Protein AF-A0A7S1CEE6-F1 (afdb_monomer_lite)

Organism: NCBI:txid1486930

Radius of gyration: 30.61 Å; chains: 1; bounding box: 52×75×113 Å

Foldseek 3Di:
DDPPPDDDDDPQQDDPDDDPLLVVLVVVVCVLLVPDPVLVVLLVVLQVVLQVQDPDPAPRQKHAPSSLCVLLVPPDQQLVVVLLLCLLPVDDDQPPFFFFFDDPPPPDDGSIDGSSSVVLSLLCLQQDDLLRLLLSVVCSQVVNPPQKHFLCCVLPVLLCSLQPPDPVCVVVSVVLSVVLCPDPLNVLPPDRIAGSPPRSSVSCVVRVSSCVVSVVSSQSSQPSRPHVVSSVSSNVSVVVCCPDPNVVVVQVSCRSSSRGGGGCPPNVPPPDPPPDDDDDPSVVVVVVVVCVVCPPVNVVVVVVVVVVVVVVVVVVVVVVVVVVVVVVVVVVVVVVVVVVVVVPPPDDDVVVVVVVVVVVVVVVPDDDDDDDDDDD

pLDDT: mean 71.07, std 17.71, range [28.88, 95.81]

Structure (mmCIF, N/CA/C/O backbone):
data_AF-A0A7S1CEE6-F1
#
_entry.id   AF-A0A7S1CEE6-F1
#
loop_
_atom_site.group_PDB
_atom_site.id
_atom_site.type_symbol
_atom_site.label_atom_id
_atom_site.label_alt_id
_atom_site.label_comp_id
_atom_site.label_asym_id
_atom_site.label_entity_id
_atom_site.label_seq_id
_atom_site.pdbx_PDB_ins_code
_atom_site.Cartn_x
_atom_site.Cartn_y
_atom_site.Cartn_z
_atom_site.occupancy
_atom_site.B_iso_or_equiv
_atom_site.auth_seq_id
_atom_site.auth_comp_id
_atom_site.auth_asym_id
_atom_site.auth_atom_id
_atom_site.pdbx_PDB_model_num
ATOM 1 N N . MET A 1 1 ? 20.813 -31.271 -19.567 1.00 33.78 1 MET A N 1
ATOM 2 C CA . MET A 1 1 ? 21.488 -30.022 -19.976 1.00 33.78 1 MET A CA 1
ATOM 3 C C . MET A 1 1 ? 20.572 -28.865 -19.606 1.00 33.78 1 MET A C 1
ATOM 5 O O . MET A 1 1 ? 19.605 -28.625 -20.312 1.00 33.78 1 MET A O 1
ATOM 9 N N . GLY A 1 2 ? 20.776 -28.254 -18.436 1.00 32.78 2 GLY A N 1
ATOM 10 C CA . GLY A 1 2 ? 19.986 -27.098 -18.003 1.00 32.78 2 GLY A CA 1
ATOM 11 C C . GLY A 1 2 ? 20.559 -25.834 -18.631 1.00 32.78 2 GLY A C 1
ATOM 12 O O . GLY A 1 2 ? 21.738 -25.548 -18.433 1.00 32.78 2 GLY A O 1
ATOM 13 N N . ALA A 1 3 ? 19.762 -25.115 -19.419 1.00 28.88 3 ALA A N 1
ATOM 14 C CA . ALA A 1 3 ? 20.159 -23.823 -19.960 1.00 28.88 3 ALA A CA 1
ATOM 15 C C . ALA A 1 3 ? 20.375 -22.844 -18.794 1.00 28.88 3 ALA A C 1
ATOM 17 O O . ALA A 1 3 ? 19.436 -22.515 -18.070 1.00 28.88 3 ALA A O 1
ATOM 18 N N . SER A 1 4 ? 21.621 -22.416 -18.586 1.00 29.39 4 SER A N 1
ATOM 19 C CA . SER A 1 4 ? 21.943 -21.348 -17.643 1.00 29.39 4 SER A CA 1
ATOM 20 C C . SER A 1 4 ? 21.460 -20.036 -18.252 1.00 29.39 4 SER A C 1
ATOM 22 O O . SER A 1 4 ? 22.100 -19.478 -19.143 1.00 29.39 4 SER A O 1
ATOM 24 N N . CYS A 1 5 ? 20.272 -19.596 -17.840 1.00 30.56 5 CYS A N 1
ATOM 25 C CA . CYS A 1 5 ? 19.700 -18.326 -18.260 1.00 30.56 5 CYS A CA 1
ATOM 26 C C . CYS A 1 5 ? 20.517 -17.213 -17.591 1.00 30.56 5 CYS A C 1
ATOM 28 O O . CYS A 1 5 ? 20.344 -16.917 -16.410 1.00 30.56 5 CYS A O 1
ATOM 30 N N . THR A 1 6 ? 21.474 -16.653 -18.324 1.00 34.94 6 THR A N 1
ATOM 31 C CA . THR A 1 6 ? 22.280 -15.519 -17.872 1.00 34.94 6 THR A CA 1
ATOM 32 C C . THR A 1 6 ? 21.412 -14.268 -17.959 1.00 34.94 6 THR A C 1
ATOM 34 O O . THR A 1 6 ? 21.098 -13.784 -19.042 1.00 34.94 6 THR A O 1
ATOM 37 N N . ILE A 1 7 ? 20.961 -13.782 -16.803 1.00 40.72 7 ILE A N 1
ATOM 38 C CA . ILE A 1 7 ? 20.147 -12.570 -16.683 1.00 40.72 7 ILE A CA 1
ATOM 39 C C . ILE A 1 7 ? 21.084 -11.363 -16.810 1.00 40.72 7 ILE A C 1
ATOM 41 O O . ILE A 1 7 ? 21.901 -11.109 -15.925 1.00 40.72 7 ILE A O 1
ATOM 45 N N . SER A 1 8 ? 20.996 -10.634 -17.924 1.00 42.16 8 SER A N 1
ATOM 46 C CA . SER A 1 8 ? 21.753 -9.402 -18.162 1.00 42.16 8 SER A CA 1
ATOM 47 C C . SER A 1 8 ? 20.838 -8.202 -17.931 1.00 42.16 8 SER A C 1
ATOM 49 O O . SER A 1 8 ? 19.882 -8.008 -18.676 1.00 42.16 8 SER A O 1
ATOM 51 N N . ILE A 1 9 ? 21.125 -7.409 -16.895 1.00 47.50 9 ILE A N 1
ATOM 52 C CA . ILE A 1 9 ? 20.500 -6.093 -16.711 1.00 47.50 9 ILE A CA 1
ATOM 53 C C . ILE A 1 9 ? 21.145 -5.151 -17.723 1.00 47.50 9 ILE A C 1
ATOM 55 O O . ILE A 1 9 ? 22.372 -5.128 -17.859 1.00 47.50 9 ILE A O 1
ATOM 59 N N . ASN A 1 10 ? 20.328 -4.398 -18.455 1.00 50.19 10 ASN A N 1
ATOM 60 C CA . ASN A 1 10 ? 20.830 -3.494 -19.478 1.00 50.19 10 ASN A CA 1
ATOM 61 C C . ASN A 1 10 ? 21.733 -2.425 -18.825 1.00 50.19 10 ASN A C 1
ATOM 63 O O . ASN A 1 10 ? 21.259 -1.673 -17.970 1.00 50.19 10 ASN A O 1
ATOM 67 N N . PRO A 1 11 ? 23.014 -2.308 -19.226 1.00 49.59 11 PRO A N 1
ATOM 68 C CA . PRO A 1 11 ? 23.966 -1.387 -18.602 1.00 49.59 11 PRO A CA 1
ATOM 69 C C . PRO A 1 11 ? 23.549 0.087 -18.707 1.00 49.59 11 PRO A C 1
ATOM 71 O O . PRO A 1 11 ? 24.053 0.911 -17.956 1.00 49.59 11 PRO A O 1
ATOM 74 N N . LYS A 1 12 ? 22.591 0.426 -19.582 1.00 48.88 12 LYS A N 1
ATOM 75 C CA . LYS A 1 12 ? 21.993 1.769 -19.668 1.00 48.88 12 LYS A CA 1
ATOM 76 C C . LYS A 1 12 ? 21.107 2.143 -18.473 1.00 48.88 12 LYS A C 1
ATOM 78 O O . LYS A 1 12 ? 20.752 3.308 -18.341 1.00 48.88 12 LYS A O 1
ATOM 83 N N . PHE A 1 13 ? 20.708 1.173 -17.652 1.00 45.12 13 PHE A N 1
ATOM 84 C CA . PHE A 1 13 ? 19.874 1.389 -16.464 1.00 45.12 13 PHE A CA 1
ATOM 85 C C . PHE A 1 13 ? 20.644 1.225 -15.159 1.00 45.12 13 PHE A C 1
ATOM 87 O O . PHE A 1 13 ? 20.052 1.369 -14.094 1.00 45.12 13 PHE A O 1
ATOM 94 N N . ALA A 1 14 ? 21.945 0.939 -15.224 1.00 42.03 14 ALA A N 1
ATOM 95 C CA . ALA A 1 14 ? 22.803 1.073 -14.066 1.00 42.03 14 ALA A CA 1
ATOM 96 C C . ALA A 1 14 ? 23.101 2.570 -13.883 1.00 42.03 14 ALA A C 1
ATOM 98 O O . ALA A 1 14 ? 23.746 3.154 -14.759 1.00 42.03 14 ALA A O 1
ATOM 99 N N . PRO A 1 15 ? 22.664 3.219 -12.785 1.00 40.19 15 PRO A N 1
ATOM 100 C CA . PRO A 1 15 ? 23.321 4.418 -12.301 1.00 40.19 15 PRO A CA 1
ATOM 101 C C . PRO A 1 15 ? 24.845 4.294 -12.438 1.00 40.19 15 PRO A C 1
ATOM 103 O O . PRO A 1 15 ? 25.384 3.199 -12.240 1.00 40.19 15 PRO A O 1
ATOM 106 N N . PRO A 1 16 ? 25.566 5.390 -12.715 1.00 44.50 16 PRO A N 1
ATOM 107 C CA . PRO A 1 16 ? 27.021 5.365 -12.869 1.00 44.50 16 PRO A CA 1
ATOM 108 C C . PRO A 1 16 ? 27.789 4.839 -11.633 1.00 44.50 16 PRO A C 1
ATOM 110 O O . PRO A 1 16 ? 29.004 4.681 -11.704 1.00 44.50 16 PRO A O 1
ATOM 113 N N . MET A 1 17 ? 27.100 4.515 -10.530 1.00 38.28 17 MET A N 1
ATOM 114 C CA . MET A 1 17 ? 27.639 3.897 -9.315 1.00 38.28 17 MET A CA 1
ATOM 115 C C . MET A 1 17 ? 26.715 2.819 -8.708 1.00 38.28 17 MET A C 1
ATOM 117 O O . MET A 1 17 ? 26.600 2.744 -7.488 1.00 38.28 17 MET A O 1
ATOM 121 N N . VAL A 1 18 ? 26.019 1.985 -9.497 1.00 47.62 18 VAL A N 1
ATOM 122 C CA . VAL A 1 18 ? 25.322 0.839 -8.869 1.00 47.62 18 VAL A CA 1
ATOM 123 C C . VAL A 1 18 ? 26.352 -0.131 -8.326 1.00 47.62 18 VAL A C 1
ATOM 125 O O . VAL A 1 18 ? 27.098 -0.751 -9.089 1.00 47.62 18 VAL A O 1
ATOM 128 N N . ASP A 1 19 ? 26.359 -0.272 -7.006 1.00 55.88 19 ASP A N 1
ATOM 129 C CA . ASP A 1 19 ? 27.139 -1.285 -6.327 1.00 55.88 19 ASP A CA 1
ATOM 130 C C . ASP A 1 19 ? 26.820 -2.666 -6.923 1.00 55.88 19 ASP A C 1
ATOM 132 O O . ASP A 1 19 ? 25.655 -3.040 -7.113 1.00 55.88 19 ASP A O 1
ATOM 136 N N . LYS A 1 20 ? 27.858 -3.444 -7.244 1.00 58.47 20 LYS A N 1
ATOM 137 C CA . LYS A 1 20 ? 27.696 -4.807 -7.772 1.00 58.47 20 LYS A CA 1
ATOM 138 C C . LYS A 1 20 ? 26.852 -5.664 -6.830 1.00 58.47 20 LYS A C 1
ATOM 140 O O . LYS A 1 20 ? 26.176 -6.584 -7.293 1.00 58.47 20 LYS A O 1
ATOM 145 N N . GLU A 1 21 ? 26.868 -5.350 -5.538 1.00 54.34 21 GLU A N 1
ATOM 146 C CA . GLU A 1 21 ? 26.053 -6.012 -4.526 1.00 54.34 21 GLU A CA 1
ATOM 147 C C . GLU A 1 21 ? 24.556 -5.745 -4.698 1.00 54.34 21 GLU A C 1
ATOM 149 O O . GLU A 1 21 ? 23.775 -6.697 -4.674 1.00 54.34 21 GLU A O 1
ATOM 154 N N . ILE A 1 22 ? 24.155 -4.503 -4.992 1.00 53.56 22 ILE A N 1
ATOM 155 C CA . ILE A 1 22 ? 22.756 -4.142 -5.271 1.00 53.56 22 ILE A CA 1
ATOM 156 C C . ILE A 1 22 ? 22.273 -4.886 -6.518 1.00 53.56 22 ILE A C 1
ATOM 158 O O . ILE A 1 22 ? 21.214 -5.514 -6.510 1.00 53.56 22 ILE A O 1
ATOM 162 N N . LEU A 1 23 ? 23.077 -4.892 -7.586 1.00 58.00 23 LEU A N 1
ATOM 163 C CA . LEU A 1 23 ? 22.734 -5.577 -8.835 1.00 58.00 23 LEU A CA 1
ATOM 164 C C . LEU A 1 23 ? 22.585 -7.100 -8.636 1.00 58.00 23 LEU A C 1
ATOM 166 O O . LEU A 1 23 ? 21.660 -7.721 -9.169 1.00 58.00 23 LEU A O 1
ATOM 170 N N . ALA A 1 24 ? 23.467 -7.703 -7.833 1.00 64.69 24 ALA A N 1
ATOM 171 C CA . ALA A 1 24 ? 23.383 -9.110 -7.449 1.00 64.69 24 ALA A CA 1
ATOM 172 C C . ALA A 1 24 ? 22.176 -9.394 -6.538 1.00 64.69 24 ALA A C 1
ATOM 174 O O . ALA A 1 24 ? 21.569 -10.462 -6.650 1.00 64.69 24 ALA A O 1
ATOM 175 N N . GLY A 1 25 ? 21.812 -8.452 -5.664 1.00 63.19 25 GLY A N 1
ATOM 176 C CA . GLY A 1 25 ? 20.596 -8.491 -4.856 1.00 63.19 25 GLY A CA 1
ATOM 177 C C . GLY A 1 25 ? 19.346 -8.535 -5.735 1.00 63.19 25 GLY A C 1
ATOM 178 O O . GLY A 1 25 ? 18.513 -9.427 -5.598 1.00 63.19 25 GLY A O 1
ATOM 179 N N . TRP A 1 26 ? 19.271 -7.678 -6.750 1.00 64.19 26 TRP A N 1
ATOM 180 C CA . TRP A 1 26 ? 18.168 -7.694 -7.711 1.00 64.19 26 TRP A CA 1
ATOM 181 C C . TRP A 1 26 ? 18.089 -8.977 -8.519 1.00 64.19 26 TRP A C 1
ATOM 183 O O . TRP A 1 26 ? 17.011 -9.542 -8.659 1.00 64.19 26 TRP A O 1
ATOM 193 N N . GLN A 1 27 ? 19.211 -9.489 -9.022 1.00 68.38 27 GLN A N 1
ATOM 194 C CA . GLN A 1 27 ? 19.219 -10.768 -9.736 1.00 68.38 27 GLN A CA 1
ATOM 195 C C . GLN A 1 27 ? 18.747 -11.926 -8.850 1.00 68.38 27 GLN A C 1
ATOM 197 O O . GLN A 1 27 ? 18.038 -12.817 -9.326 1.00 68.38 27 GLN A O 1
ATOM 202 N N . ARG A 1 28 ? 19.097 -11.907 -7.559 1.00 67.94 28 ARG A N 1
ATOM 203 C CA . ARG A 1 28 ? 18.565 -12.862 -6.583 1.00 67.94 28 ARG A CA 1
ATOM 204 C C . ARG A 1 28 ? 17.073 -12.650 -6.359 1.00 67.94 28 ARG A C 1
ATOM 206 O O . ARG A 1 28 ? 16.353 -13.636 -6.419 1.00 67.94 28 ARG A O 1
ATOM 213 N N . LEU A 1 29 ? 16.599 -11.413 -6.204 1.00 66.88 29 LEU A N 1
ATOM 214 C CA . LEU A 1 29 ? 15.174 -11.120 -6.060 1.00 66.88 29 LEU A CA 1
ATOM 215 C C . LEU A 1 29 ? 14.381 -11.583 -7.288 1.00 66.88 29 LEU A C 1
ATOM 217 O O . LEU A 1 29 ? 13.379 -12.269 -7.139 1.00 66.88 29 LEU A O 1
ATOM 221 N N . TYR A 1 30 ? 14.839 -11.272 -8.502 1.00 74.88 30 TYR A N 1
ATOM 222 C CA . TYR A 1 30 ? 14.221 -11.736 -9.745 1.00 74.88 30 TYR A CA 1
ATOM 223 C C . TYR A 1 30 ? 14.142 -13.260 -9.797 1.00 74.88 30 TYR A C 1
ATOM 225 O O . TYR A 1 30 ? 13.116 -13.817 -10.182 1.00 74.88 30 TYR A O 1
ATOM 233 N N . LYS A 1 31 ? 15.208 -13.940 -9.368 1.00 78.19 31 LYS A N 1
ATOM 234 C CA . LYS A 1 31 ? 15.253 -15.399 -9.296 1.00 78.19 31 LYS A CA 1
ATOM 235 C C . LYS A 1 31 ? 14.312 -15.956 -8.223 1.00 78.19 31 LYS A C 1
ATOM 237 O O . LYS A 1 31 ? 13.644 -16.950 -8.481 1.00 78.19 31 LYS A O 1
ATOM 242 N N . GLU A 1 32 ? 14.244 -15.331 -7.050 1.00 69.56 32 GLU A N 1
ATOM 243 C CA . GLU A 1 32 ? 13.369 -15.732 -5.938 1.00 69.56 32 GLU A CA 1
ATOM 244 C C . GLU A 1 32 ? 11.888 -15.464 -6.227 1.00 69.56 32 GLU A C 1
ATOM 246 O O . GLU A 1 32 ? 11.033 -16.260 -5.848 1.00 69.56 32 GLU A O 1
ATOM 251 N N . LEU A 1 33 ? 11.583 -14.379 -6.939 1.00 69.12 33 LEU A N 1
ATOM 252 C CA . LEU A 1 33 ? 10.243 -14.044 -7.423 1.00 69.12 33 LEU A CA 1
ATOM 253 C C . LEU A 1 33 ? 9.850 -14.834 -8.684 1.00 69.12 33 LEU A C 1
ATOM 255 O O . LEU A 1 33 ? 8.740 -14.650 -9.187 1.00 69.12 33 LEU A O 1
ATOM 259 N N . GLU A 1 34 ? 10.739 -15.693 -9.198 1.00 80.88 34 GLU A N 1
ATOM 260 C CA . GLU A 1 34 ? 10.547 -16.457 -10.437 1.00 80.88 34 GLU A CA 1
ATOM 261 C C . GLU A 1 34 ? 10.101 -15.552 -11.600 1.00 80.88 34 GLU A C 1
ATOM 263 O O . GLU A 1 34 ? 9.138 -15.844 -12.320 1.00 80.88 34 GLU A O 1
ATOM 268 N N . LEU A 1 35 ? 10.768 -14.403 -11.732 1.00 85.19 35 LEU A N 1
ATOM 269 C CA . LEU A 1 35 ? 10.543 -13.443 -12.804 1.00 85.19 35 LEU A CA 1
ATOM 270 C C . LEU A 1 35 ? 11.368 -13.860 -14.013 1.00 85.19 35 LEU A C 1
ATOM 272 O O . LEU A 1 35 ? 12.604 -13.845 -13.977 1.00 85.19 35 LEU A O 1
ATOM 276 N N . ASP A 1 36 ? 10.673 -14.237 -15.082 1.00 89.19 36 ASP A N 1
ATOM 277 C CA . ASP A 1 36 ? 11.321 -14.549 -16.346 1.00 89.19 36 ASP A CA 1
ATOM 278 C C . ASP A 1 36 ? 11.857 -13.275 -17.029 1.00 89.19 36 ASP A C 1
ATOM 280 O O . ASP A 1 36 ? 11.639 -12.142 -16.586 1.00 89.19 36 ASP A O 1
ATOM 284 N N . GLY A 1 37 ? 12.620 -13.454 -18.108 1.00 89.56 37 GLY A N 1
ATOM 285 C CA . GLY A 1 37 ? 13.194 -12.321 -18.837 1.00 89.56 37 GLY A CA 1
ATOM 286 C C . GLY A 1 37 ? 12.142 -11.396 -19.465 1.00 89.56 37 GLY A C 1
ATOM 287 O O . GLY A 1 37 ? 12.419 -10.215 -19.667 1.00 89.56 37 GLY A O 1
ATOM 288 N N . ASP A 1 38 ? 10.936 -11.894 -19.754 1.00 92.88 38 ASP A N 1
ATOM 289 C CA . ASP A 1 38 ? 9.856 -11.076 -20.313 1.00 92.88 38 ASP A CA 1
ATOM 290 C C . ASP A 1 38 ? 9.205 -10.205 -19.227 1.00 92.88 38 ASP A C 1
ATOM 292 O O . ASP A 1 38 ? 8.962 -9.018 -19.456 1.00 92.88 38 ASP A O 1
ATOM 296 N N . ASP A 1 39 ? 9.000 -10.746 -18.024 1.00 91.75 39 ASP A N 1
ATOM 297 C CA . ASP A 1 39 ? 8.551 -10.000 -16.846 1.00 91.75 39 ASP A CA 1
ATOM 298 C C . ASP A 1 39 ? 9.529 -8.857 -16.518 1.00 91.75 39 ASP A C 1
ATOM 300 O O . ASP A 1 39 ? 9.108 -7.710 -16.341 1.00 91.75 39 ASP A O 1
ATOM 304 N N . GLN A 1 40 ? 10.838 -9.129 -16.537 1.00 90.00 40 GLN A N 1
ATOM 305 C CA . GLN A 1 40 ? 11.876 -8.108 -16.340 1.00 90.00 40 GLN A CA 1
ATOM 306 C C . GLN A 1 40 ? 11.818 -7.020 -17.419 1.00 90.00 40 GLN A C 1
ATOM 308 O O . GLN A 1 40 ? 11.738 -5.833 -17.105 1.00 90.00 40 GLN A O 1
ATOM 313 N N . ALA A 1 41 ? 11.755 -7.408 -18.696 1.00 91.50 41 ALA A N 1
ATOM 314 C CA . ALA A 1 41 ? 11.660 -6.457 -19.802 1.00 91.50 41 ALA A CA 1
ATOM 315 C C . ALA A 1 41 ? 10.368 -5.620 -19.759 1.00 91.50 41 ALA A C 1
ATOM 317 O O . ALA A 1 41 ? 10.325 -4.495 -20.263 1.00 91.50 41 ALA A O 1
ATOM 318 N N . LYS A 1 42 ? 9.272 -6.145 -19.200 1.00 94.38 42 LYS A N 1
ATOM 319 C CA . LYS A 1 42 ? 8.034 -5.378 -18.989 1.00 94.38 42 LYS A CA 1
ATOM 320 C C . LYS A 1 42 ? 8.155 -4.392 -17.826 1.00 94.38 42 LYS A C 1
ATOM 322 O O . LYS A 1 42 ? 7.630 -3.285 -17.953 1.00 94.38 42 LYS A O 1
ATOM 327 N N . LEU A 1 43 ? 8.833 -4.756 -16.734 1.00 92.81 43 LEU A N 1
ATOM 328 C CA . LEU A 1 43 ? 9.133 -3.830 -15.633 1.00 92.81 43 LEU A CA 1
ATOM 329 C C . LEU A 1 43 ? 10.004 -2.673 -16.124 1.00 92.81 43 LEU A C 1
ATOM 331 O O . LEU A 1 43 ? 9.619 -1.517 -15.958 1.00 92.81 43 LEU A O 1
ATOM 335 N N . GLU A 1 44 ? 11.096 -2.972 -16.830 1.00 92.81 44 GLU A N 1
ATOM 336 C CA . GLU A 1 44 ? 11.978 -1.957 -17.416 1.00 92.81 44 GLU A CA 1
ATOM 337 C C . GLU A 1 44 ? 11.216 -1.036 -18.377 1.00 92.81 44 GLU A C 1
ATOM 339 O O . GLU A 1 44 ? 11.311 0.188 -18.284 1.00 92.81 44 GLU A O 1
ATOM 344 N N . ARG A 1 45 ? 10.399 -1.603 -19.278 1.00 94.81 45 ARG A N 1
ATOM 345 C CA . ARG A 1 45 ? 9.552 -0.807 -20.181 1.00 94.81 45 ARG A CA 1
ATOM 346 C C . ARG A 1 45 ? 8.577 0.086 -19.421 1.00 94.81 45 ARG A C 1
ATOM 348 O O . ARG A 1 45 ? 8.428 1.242 -19.799 1.00 94.81 45 ARG A O 1
ATOM 355 N N . SER A 1 46 ? 7.959 -0.419 -18.354 1.00 94.94 46 SER A N 1
ATOM 356 C CA . SER A 1 46 ? 7.022 0.357 -17.534 1.00 94.94 46 SER A CA 1
ATOM 357 C C . SER A 1 46 ? 7.727 1.526 -16.845 1.00 94.94 46 SER A C 1
ATOM 359 O O . SER A 1 46 ? 7.231 2.646 -16.904 1.00 94.94 46 SER A O 1
ATOM 361 N N . PHE A 1 47 ? 8.916 1.303 -16.276 1.00 94.00 47 PHE A N 1
ATOM 362 C CA . PHE A 1 47 ? 9.745 2.370 -15.710 1.00 94.00 47 PHE A CA 1
ATOM 363 C C . PHE A 1 47 ? 10.084 3.443 -16.755 1.00 94.00 47 PHE A C 1
ATOM 365 O O . PHE A 1 47 ? 9.911 4.638 -16.519 1.00 94.00 47 PHE A O 1
ATOM 372 N N . GLN A 1 48 ? 10.492 3.021 -17.955 1.00 93.38 48 GLN A N 1
ATOM 373 C CA . GLN A 1 48 ? 10.797 3.931 -19.061 1.00 93.38 48 GLN A CA 1
ATOM 374 C C . GLN A 1 48 ? 9.573 4.678 -19.594 1.00 93.38 48 GLN A C 1
ATOM 376 O O . GLN A 1 48 ? 9.705 5.805 -20.074 1.00 93.38 48 GLN A O 1
ATOM 381 N N . ASP A 1 49 ? 8.397 4.056 -19.568 1.00 93.31 49 ASP A N 1
ATOM 382 C CA . ASP A 1 49 ? 7.137 4.688 -19.952 1.00 93.31 49 ASP A CA 1
ATOM 383 C C . ASP A 1 49 ? 6.709 5.739 -18.925 1.00 93.31 49 ASP A C 1
ATOM 385 O O . ASP A 1 49 ? 6.302 6.828 -19.327 1.00 93.31 49 ASP A O 1
ATOM 389 N N . ILE A 1 50 ? 6.837 5.450 -17.625 1.00 92.69 50 ILE A N 1
ATOM 390 C CA . ILE A 1 50 ? 6.570 6.415 -16.549 1.00 92.69 50 ILE A CA 1
ATOM 391 C C . ILE A 1 50 ? 7.502 7.618 -16.696 1.00 92.69 50 ILE A C 1
ATOM 393 O O . ILE A 1 50 ? 7.034 8.750 -16.770 1.00 92.69 50 ILE A O 1
ATOM 397 N N . ARG A 1 51 ? 8.809 7.367 -16.841 1.00 91.44 51 ARG A N 1
ATOM 398 C CA . ARG A 1 51 ? 9.821 8.417 -17.016 1.00 91.44 51 ARG A CA 1
ATOM 399 C C . ARG A 1 51 ? 9.537 9.319 -18.218 1.00 91.44 51 ARG A C 1
ATOM 401 O O . ARG A 1 51 ? 9.730 10.520 -18.135 1.00 91.44 51 ARG A O 1
ATOM 408 N N . ARG A 1 52 ? 9.091 8.748 -19.344 1.00 90.38 52 ARG A N 1
ATOM 409 C CA . ARG A 1 52 ? 8.787 9.512 -20.569 1.00 90.38 52 ARG A CA 1
ATOM 410 C C . ARG A 1 52 ? 7.490 10.311 -20.493 1.00 90.38 52 ARG A C 1
ATOM 412 O O . ARG A 1 52 ? 7.339 11.262 -21.251 1.00 90.38 52 ARG A O 1
ATOM 419 N N . LYS A 1 53 ? 6.532 9.867 -19.679 1.00 87.12 53 LYS A N 1
ATOM 420 C CA . LYS A 1 53 ? 5.222 10.515 -19.540 1.00 87.12 53 LYS A CA 1
ATOM 421 C C . LYS A 1 53 ? 5.200 11.585 -18.458 1.00 87.12 53 LYS A C 1
ATOM 423 O O . LYS A 1 53 ? 4.346 12.458 -18.550 1.00 87.12 53 LYS A O 1
ATOM 428 N N . GLY A 1 54 ? 6.103 11.494 -17.484 1.00 79.31 54 GLY A N 1
ATOM 429 C CA . GLY A 1 54 ? 6.278 12.506 -16.454 1.00 79.31 54 GLY A CA 1
ATOM 430 C C . GLY A 1 54 ? 6.514 13.881 -17.068 1.00 79.31 54 GLY A C 1
ATOM 431 O O . GLY A 1 54 ? 7.410 14.040 -17.895 1.00 79.31 54 GLY A O 1
ATOM 432 N N . THR A 1 55 ? 5.710 14.867 -16.679 1.00 72.25 55 THR A N 1
ATOM 433 C CA . THR A 1 55 ? 5.877 16.260 -17.129 1.00 72.25 55 THR A CA 1
ATOM 434 C C . THR A 1 55 ? 7.027 16.979 -16.423 1.00 72.25 55 THR A C 1
ATOM 436 O O . THR A 1 55 ? 7.462 18.044 -16.859 1.00 72.25 55 THR A O 1
ATOM 439 N N . HIS A 1 56 ? 7.531 16.392 -15.338 1.00 70.06 56 HIS A N 1
ATOM 440 C CA . HIS A 1 56 ? 8.605 16.943 -14.528 1.00 70.06 56 HIS A CA 1
ATOM 441 C C . HIS A 1 56 ? 9.977 16.540 -15.070 1.00 70.06 56 HIS A C 1
ATOM 443 O O . HIS A 1 56 ? 10.194 15.367 -15.382 1.00 70.06 56 HIS A O 1
ATOM 449 N N . ASP A 1 57 ? 10.911 17.499 -15.087 1.00 72.75 57 ASP A N 1
ATOM 450 C CA . ASP A 1 57 ? 12.331 17.334 -15.434 1.00 72.75 57 ASP A CA 1
ATOM 451 C C . ASP A 1 57 ? 13.054 16.408 -14.435 1.00 72.75 57 ASP A C 1
ATOM 453 O O . ASP A 1 57 ? 13.893 16.820 -13.633 1.00 72.75 57 ASP A O 1
ATOM 457 N N . SER A 1 58 ? 12.697 15.124 -14.445 1.00 81.50 58 SER A N 1
ATOM 458 C CA . SER A 1 58 ? 13.379 14.097 -13.668 1.00 81.50 58 SER A CA 1
ATOM 459 C C . SER A 1 58 ? 14.752 13.847 -14.301 1.00 81.50 58 SER A C 1
ATOM 461 O O . SER A 1 58 ? 14.823 13.629 -15.515 1.00 81.50 58 SER A O 1
ATOM 463 N N . PRO A 1 59 ? 15.844 13.846 -13.515 1.00 84.44 59 PRO A N 1
ATOM 464 C CA . PRO A 1 59 ? 17.173 13.524 -14.017 1.00 84.44 59 PRO A CA 1
ATOM 465 C C . PRO A 1 59 ? 17.212 12.176 -14.746 1.00 84.44 59 PRO A C 1
ATOM 467 O O . PRO A 1 59 ? 16.415 11.267 -14.481 1.00 84.44 59 PRO A O 1
ATOM 470 N N . GLU A 1 60 ? 18.168 12.020 -15.662 1.00 84.62 60 GLU A N 1
ATOM 471 C CA . GLU A 1 60 ? 18.302 10.781 -16.418 1.00 84.62 60 GLU A CA 1
ATOM 472 C C . GLU A 1 60 ? 18.502 9.580 -15.482 1.00 84.62 60 GLU A C 1
ATOM 474 O O . GLU A 1 60 ? 19.433 9.527 -14.687 1.00 84.62 60 GLU A O 1
ATOM 479 N N . GLY A 1 61 ? 17.598 8.607 -15.599 1.00 86.31 61 GLY A N 1
ATOM 480 C CA . GLY A 1 61 ? 17.655 7.357 -14.834 1.00 86.31 61 GLY A CA 1
ATOM 481 C C . GLY A 1 61 ? 16.741 7.347 -13.612 1.00 86.31 61 GLY A C 1
ATOM 482 O O . GLY A 1 61 ? 16.661 6.323 -12.941 1.00 86.31 61 GLY A O 1
ATOM 483 N N . PHE A 1 62 ? 16.008 8.437 -13.379 1.00 89.12 62 PHE A N 1
ATOM 484 C CA . PHE A 1 62 ? 15.095 8.586 -12.256 1.00 89.12 62 PHE A CA 1
ATOM 485 C C . PHE A 1 62 ? 13.649 8.783 -12.720 1.00 89.12 62 PHE A C 1
ATOM 487 O O . PHE A 1 62 ? 13.380 9.233 -13.835 1.00 89.12 62 PHE A O 1
ATOM 494 N N . VAL A 1 63 ? 12.716 8.439 -11.839 1.00 89.69 63 VAL A N 1
ATOM 495 C CA . VAL A 1 63 ? 11.275 8.673 -11.952 1.00 89.69 63 VAL A CA 1
ATOM 496 C C . VAL A 1 63 ? 10.835 9.484 -10.745 1.00 89.69 63 VAL A C 1
ATOM 498 O O . VAL A 1 63 ? 11.110 9.082 -9.616 1.00 89.69 63 VAL A O 1
ATOM 501 N N . SER A 1 64 ? 10.138 10.602 -10.956 1.00 88.06 64 SER A N 1
ATOM 502 C CA . SER A 1 64 ? 9.572 11.346 -9.833 1.00 88.06 64 SER A CA 1
ATOM 503 C C . SER A 1 64 ? 8.292 10.707 -9.279 1.00 88.06 64 SER A C 1
ATOM 505 O O . SER A 1 64 ? 7.555 10.037 -10.005 1.00 88.06 64 SER A O 1
ATOM 507 N N . VAL A 1 65 ? 7.983 10.956 -8.003 1.00 84.19 65 VAL A N 1
ATOM 508 C CA . VAL A 1 65 ? 6.689 10.587 -7.393 1.00 84.19 65 VAL A CA 1
ATOM 509 C C . VAL A 1 65 ? 5.524 11.213 -8.169 1.00 84.19 65 VAL A C 1
ATOM 511 O O . VAL A 1 65 ? 4.529 10.545 -8.441 1.00 84.19 65 VAL A O 1
ATOM 514 N N . ASP A 1 66 ? 5.679 12.457 -8.620 1.00 84.19 66 ASP A N 1
ATOM 515 C CA . ASP A 1 66 ? 4.675 13.142 -9.439 1.00 84.19 66 ASP A CA 1
ATOM 516 C C . ASP A 1 66 ? 4.452 12.426 -10.786 1.00 84.19 66 ASP A C 1
ATOM 518 O O . ASP A 1 66 ? 3.315 12.217 -11.209 1.00 84.19 66 ASP A O 1
ATOM 522 N N . SER A 1 67 ? 5.521 11.913 -11.408 1.00 88.56 67 SER A N 1
ATOM 523 C CA . SER A 1 67 ? 5.418 11.106 -12.633 1.00 88.56 67 SER A CA 1
ATOM 524 C C . SER A 1 67 ? 4.648 9.799 -12.405 1.00 88.56 67 SER A C 1
ATOM 526 O O . SER A 1 67 ? 3.947 9.326 -13.300 1.00 88.56 67 SER A O 1
ATOM 528 N N . LEU A 1 68 ? 4.750 9.197 -11.212 1.00 87.31 68 LEU A N 1
ATOM 529 C CA . LEU A 1 68 ? 3.978 8.002 -10.855 1.00 87.31 68 LEU A CA 1
ATOM 530 C C . LEU A 1 68 ? 2.477 8.299 -10.739 1.00 87.31 68 LEU A C 1
ATOM 532 O O . LEU A 1 68 ? 1.661 7.492 -11.197 1.00 87.31 68 LEU A O 1
ATOM 536 N N . PHE A 1 69 ? 2.116 9.455 -10.178 1.00 83.19 69 PHE A N 1
ATOM 537 C CA . PHE A 1 69 ? 0.730 9.922 -10.106 1.00 83.19 69 PHE A CA 1
ATOM 538 C C . PHE A 1 69 ? 0.132 10.158 -11.488 1.00 83.19 69 PHE A C 1
ATOM 540 O O . PHE A 1 69 ? -0.918 9.598 -11.824 1.00 83.19 69 PHE A O 1
ATOM 547 N N . GLU A 1 70 ? 0.836 10.927 -12.318 1.00 86.12 70 GLU A N 1
ATOM 548 C CA . GLU A 1 70 ? 0.441 11.180 -13.703 1.00 86.12 70 GLU A CA 1
ATOM 549 C C . GLU A 1 70 ? 0.295 9.866 -14.473 1.00 86.12 70 GLU A C 1
ATOM 551 O O . GLU A 1 70 ? -0.688 9.647 -15.191 1.00 86.12 70 GLU A O 1
ATOM 556 N N . TYR A 1 71 ? 1.229 8.933 -14.261 1.00 86.94 71 TYR A N 1
ATOM 557 C CA . TYR A 1 71 ? 1.175 7.619 -14.880 1.00 86.94 71 TYR A CA 1
ATOM 558 C C . TYR A 1 71 ? -0.023 6.788 -14.435 1.00 86.94 71 TYR A C 1
ATOM 560 O O . TYR A 1 71 ? -0.450 5.935 -15.209 1.00 86.94 71 TYR A O 1
ATOM 568 N N . CYS A 1 72 ? -0.599 7.015 -13.256 1.00 81.06 72 CYS A N 1
ATOM 569 C CA . CYS A 1 72 ? -1.836 6.361 -12.820 1.00 81.06 72 CYS A CA 1
ATOM 570 C C . CYS A 1 72 ? -3.097 7.083 -13.303 1.00 81.06 72 CYS A C 1
ATOM 572 O O . CYS A 1 72 ? -4.194 6.543 -13.172 1.00 81.06 72 CYS A O 1
ATOM 574 N N . GLY A 1 73 ? -2.948 8.233 -13.975 1.00 76.81 73 GLY A N 1
ATOM 575 C CA . GLY A 1 73 ? -4.059 9.049 -14.465 1.00 76.81 73 GLY A CA 1
ATOM 576 C C . GLY A 1 73 ? -4.970 9.523 -13.340 1.00 76.81 73 GLY A C 1
ATOM 577 O O . GLY A 1 73 ? -6.131 9.842 -13.595 1.00 76.81 73 GLY A O 1
ATOM 578 N N . ASP A 1 74 ? -4.461 9.511 -12.111 1.00 64.56 74 ASP A N 1
ATOM 579 C CA . ASP A 1 74 ? -5.236 9.881 -10.953 1.00 64.56 74 ASP A CA 1
ATOM 580 C C . ASP A 1 74 ? -5.097 11.386 -10.751 1.00 64.56 74 ASP A C 1
ATOM 582 O O . ASP A 1 74 ? -4.141 11.887 -10.165 1.00 64.56 74 ASP A O 1
ATOM 586 N N . SER A 1 75 ? -6.052 12.128 -11.313 1.00 54.06 75 SER A N 1
ATOM 587 C CA . SER A 1 75 ? -6.187 13.571 -11.070 1.00 54.06 75 SER A CA 1
ATOM 588 C C . SER A 1 75 ? -6.519 13.892 -9.608 1.00 54.06 75 SER A C 1
ATOM 590 O O . SER A 1 75 ? -6.513 15.054 -9.210 1.00 54.06 75 SER A O 1
ATOM 592 N N . GLN A 1 76 ? -6.853 12.872 -8.814 1.00 56.50 76 GLN A N 1
ATOM 593 C CA . GLN A 1 76 ? -7.217 12.995 -7.418 1.00 56.50 76 GLN A CA 1
ATOM 594 C C . GLN A 1 76 ? -6.020 12.543 -6.585 1.00 56.50 76 GLN A C 1
ATOM 596 O O . GLN A 1 76 ? -6.014 11.458 -6.012 1.00 56.50 76 GLN A O 1
ATOM 601 N N . GLN A 1 77 ? -4.996 13.397 -6.512 1.00 64.31 77 GLN A N 1
ATOM 602 C CA . GLN A 1 77 ? -3.956 13.303 -5.489 1.00 64.31 77 GLN A CA 1
ATOM 603 C C . GLN A 1 77 ? -4.635 13.382 -4.115 1.00 64.31 77 GLN A C 1
ATOM 605 O O . GLN A 1 77 ? -4.819 14.460 -3.550 1.00 64.31 77 GLN A O 1
ATOM 610 N N . SER A 1 78 ? -5.106 12.250 -3.589 1.00 69.06 78 SER A N 1
ATOM 611 C CA . SER A 1 78 ? -5.507 12.207 -2.191 1.00 69.06 78 SER A CA 1
ATOM 612 C C . SER A 1 78 ? -4.241 12.394 -1.368 1.00 69.06 78 SER A C 1
ATOM 614 O O . SER A 1 78 ? -3.204 11.790 -1.655 1.00 69.06 78 SER A O 1
ATOM 616 N N . VAL A 1 79 ? -4.324 13.242 -0.346 1.00 77.25 79 VAL A N 1
ATOM 617 C CA . VAL A 1 79 ? -3.201 13.519 0.557 1.00 77.25 79 VAL A CA 1
ATOM 618 C C . VAL A 1 79 ? -2.693 12.215 1.168 1.00 77.25 79 VAL A C 1
ATOM 620 O O . VAL A 1 79 ? -1.493 12.057 1.351 1.00 77.25 79 VAL A O 1
ATOM 623 N N . ILE A 1 80 ? -3.572 11.234 1.408 1.00 74.94 80 ILE A N 1
ATOM 624 C CA . ILE A 1 80 ? -3.153 9.907 1.858 1.00 74.94 80 ILE A CA 1
ATOM 625 C C . ILE A 1 80 ? -2.318 9.174 0.819 1.00 74.94 80 ILE A C 1
ATOM 627 O O . ILE A 1 80 ? -1.356 8.517 1.191 1.00 74.94 80 ILE A O 1
ATOM 631 N N . THR A 1 81 ? -2.644 9.278 -0.469 1.00 74.06 81 THR A N 1
ATOM 632 C CA . THR A 1 81 ? -1.830 8.635 -1.497 1.00 74.06 81 THR A CA 1
ATOM 633 C C . THR A 1 81 ? -0.468 9.295 -1.553 1.00 74.06 81 THR A C 1
ATOM 635 O O . THR A 1 81 ? 0.533 8.598 -1.556 1.00 74.06 81 THR A O 1
ATOM 638 N N . GLU A 1 82 ? -0.410 10.623 -1.510 1.00 78.75 82 GLU A N 1
ATOM 639 C CA . GLU A 1 82 ? 0.863 11.339 -1.455 1.00 78.75 82 GLU A CA 1
ATOM 640 C C . GLU A 1 82 ? 1.669 10.962 -0.216 1.00 78.75 82 GLU A C 1
ATOM 642 O O . GLU A 1 82 ? 2.839 10.621 -0.339 1.00 78.75 82 GLU A O 1
ATOM 647 N N . LYS A 1 83 ? 1.044 10.935 0.962 1.00 78.44 83 LYS A N 1
ATOM 648 C CA . LYS A 1 83 ? 1.682 10.492 2.202 1.00 78.44 83 LYS A CA 1
ATOM 649 C C . LYS A 1 83 ? 2.148 9.046 2.124 1.00 78.44 83 LYS A C 1
ATOM 651 O O . LYS A 1 83 ? 3.227 8.757 2.609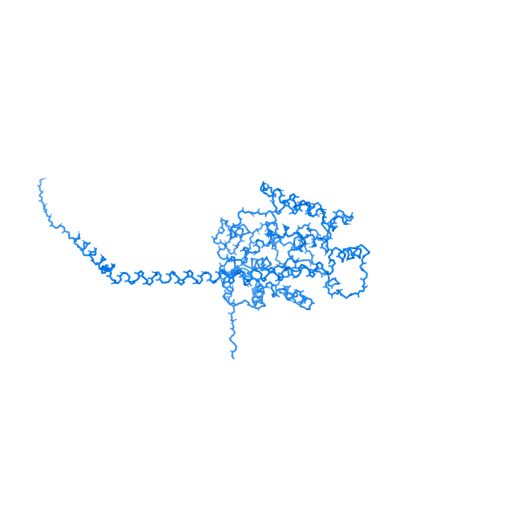 1.00 78.44 83 LYS A O 1
ATOM 656 N N . LEU A 1 84 ? 1.381 8.150 1.512 1.00 73.38 84 LEU A N 1
ATOM 657 C CA . LEU A 1 84 ? 1.760 6.751 1.331 1.00 73.38 84 LEU A CA 1
ATOM 658 C C . LEU A 1 84 ? 2.920 6.599 0.362 1.00 73.38 84 LEU A C 1
ATOM 660 O O . LEU A 1 84 ? 3.844 5.849 0.646 1.00 73.38 84 LEU A O 1
ATOM 664 N N . LEU A 1 85 ? 2.890 7.314 -0.760 1.00 73.94 85 LEU A N 1
ATOM 665 C CA . LEU A 1 85 ? 3.998 7.336 -1.701 1.00 73.94 85 LEU A CA 1
ATOM 666 C C . LEU A 1 85 ? 5.238 7.908 -1.029 1.00 73.94 85 LEU A C 1
ATOM 668 O O . LEU A 1 85 ? 6.275 7.266 -1.055 1.00 73.94 85 LEU A O 1
ATOM 672 N N . ASN A 1 86 ? 5.118 9.046 -0.352 1.00 72.50 86 ASN A N 1
ATOM 673 C CA . ASN A 1 86 ? 6.217 9.631 0.401 1.00 72.50 86 ASN A CA 1
ATOM 674 C C . ASN A 1 86 ? 6.669 8.693 1.525 1.00 72.50 86 ASN A C 1
ATOM 676 O O . ASN A 1 86 ? 7.851 8.542 1.711 1.00 72.50 86 ASN A O 1
ATOM 680 N N . CYS A 1 87 ? 5.799 7.976 2.230 1.00 69.88 87 CYS A N 1
ATOM 681 C CA . CYS A 1 87 ? 6.214 7.013 3.258 1.00 69.88 87 CYS A CA 1
ATOM 682 C C . CYS A 1 87 ? 6.951 5.809 2.660 1.00 69.88 87 CYS A C 1
ATOM 684 O O . CYS A 1 87 ? 7.936 5.340 3.221 1.00 69.88 87 CYS A O 1
ATOM 686 N N . LEU A 1 88 ? 6.513 5.342 1.491 1.00 68.94 88 LEU A N 1
ATOM 687 C CA . LEU A 1 88 ? 7.201 4.299 0.739 1.00 68.94 88 LEU A CA 1
ATOM 688 C C . LEU A 1 88 ? 8.519 4.795 0.105 1.00 68.94 88 LEU A C 1
ATOM 690 O O . LEU A 1 88 ? 9.297 3.961 -0.355 1.00 68.94 88 LEU A O 1
ATOM 694 N N . VAL A 1 89 ? 8.754 6.115 0.052 1.00 65.88 89 VAL A N 1
ATOM 695 C CA . VAL A 1 89 ? 9.929 6.758 -0.564 1.00 65.88 89 VAL A CA 1
ATOM 696 C C . VAL A 1 89 ? 10.885 7.375 0.471 1.00 65.88 89 VAL A C 1
ATOM 698 O O . VAL A 1 89 ? 12.033 6.971 0.505 1.00 65.88 89 VAL A O 1
ATOM 701 N N . ASP A 1 90 ? 10.443 8.298 1.329 1.00 57.28 90 ASP A N 1
ATOM 702 C CA . ASP A 1 90 ? 11.163 9.026 2.401 1.00 57.28 90 ASP A CA 1
ATOM 703 C C . ASP A 1 90 ? 11.562 8.155 3.605 1.00 57.28 90 ASP A C 1
ATOM 705 O O . ASP A 1 90 ? 11.674 8.627 4.740 1.00 57.28 90 ASP A O 1
ATOM 709 N N . TRP A 1 91 ? 11.775 6.869 3.389 1.00 55.06 91 TRP A N 1
ATOM 710 C CA . TRP A 1 91 ? 12.213 5.952 4.423 1.00 55.06 91 TRP A CA 1
ATOM 711 C C . TRP A 1 91 ? 13.558 6.431 5.020 1.00 55.06 91 TRP A C 1
ATOM 713 O O . TRP A 1 91 ? 14.603 6.380 4.375 1.00 55.06 91 TRP A O 1
ATOM 723 N N . LYS A 1 92 ? 13.506 6.994 6.238 1.00 43.03 92 LYS A N 1
ATOM 724 C CA . LYS A 1 92 ? 14.647 7.571 6.968 1.00 43.03 92 LYS A CA 1
ATOM 725 C C . LYS A 1 92 ? 15.109 6.652 8.095 1.00 43.03 92 LYS A C 1
ATOM 727 O O . LYS A 1 92 ? 14.288 6.122 8.845 1.00 43.03 92 LYS A O 1
ATOM 732 N N . GLU A 1 93 ? 16.428 6.571 8.264 1.00 37.12 93 GLU A N 1
ATOM 733 C CA . GLU A 1 93 ? 17.109 6.058 9.457 1.00 37.12 93 GLU A CA 1
ATOM 734 C C . GLU A 1 93 ? 16.512 6.710 10.718 1.00 37.12 93 GLU A C 1
ATOM 736 O O . GLU A 1 93 ? 16.656 7.910 10.949 1.00 37.12 93 GLU A O 1
ATOM 741 N N . GLY A 1 94 ? 15.748 5.944 11.494 1.00 36.09 94 GLY A N 1
ATOM 742 C CA . GLY A 1 94 ? 14.988 6.448 12.645 1.00 36.09 94 GLY A CA 1
ATOM 743 C C . GLY A 1 94 ? 13.708 5.657 12.905 1.00 36.09 94 GLY A C 1
ATOM 744 O O . GLY A 1 94 ? 13.308 5.509 14.055 1.00 36.09 94 GLY A O 1
ATOM 745 N N . TYR A 1 95 ? 13.138 5.044 11.863 1.00 39.66 95 TYR A N 1
ATOM 746 C CA . TYR A 1 95 ? 12.138 3.979 11.996 1.00 39.66 95 TYR A CA 1
ATOM 747 C C . TYR A 1 95 ? 12.834 2.649 12.312 1.00 39.66 95 TYR A C 1
ATOM 749 O O . TYR A 1 95 ? 12.820 1.713 11.513 1.00 39.66 95 TYR A O 1
ATOM 757 N N . GLY A 1 96 ? 13.525 2.607 13.453 1.00 34.31 96 GLY A N 1
ATOM 758 C CA . GLY A 1 96 ? 14.151 1.394 13.961 1.00 34.31 96 GLY A CA 1
ATOM 759 C C . GLY A 1 96 ? 13.120 0.271 14.078 1.00 34.31 96 GLY A C 1
ATOM 760 O O . GLY A 1 96 ? 12.032 0.471 14.608 1.00 34.31 96 GLY A O 1
ATOM 761 N N . GLU A 1 97 ? 13.482 -0.895 13.552 1.00 37.78 97 GLU A N 1
ATOM 762 C CA . GLU A 1 97 ? 12.864 -2.214 13.769 1.00 37.78 97 GLU A CA 1
ATOM 763 C C . GLU A 1 97 ? 11.637 -2.601 12.925 1.00 37.78 97 GLU A C 1
ATOM 765 O O . GLU A 1 97 ? 11.466 -3.793 12.670 1.00 37.78 97 GLU A O 1
ATOM 770 N N . LEU A 1 98 ? 10.823 -1.681 12.388 1.00 37.12 98 LEU A N 1
ATOM 771 C CA . LEU A 1 98 ? 9.522 -2.092 11.823 1.00 37.12 98 LEU A CA 1
ATOM 772 C C . LEU A 1 98 ? 9.293 -2.024 10.304 1.00 37.12 98 LEU A C 1
ATOM 774 O O . LEU A 1 98 ? 8.198 -2.392 9.906 1.00 37.12 98 LEU A O 1
ATOM 778 N N . LEU A 1 99 ? 10.247 -1.659 9.441 1.00 38.72 99 LEU A N 1
ATOM 779 C CA . LEU A 1 99 ? 10.210 -1.914 7.978 1.00 38.72 99 LEU A CA 1
ATOM 780 C C . LEU A 1 99 ? 11.640 -1.659 7.421 1.00 38.72 99 LEU A C 1
ATOM 782 O O . LEU A 1 99 ? 11.959 -0.514 7.117 1.00 38.72 99 LEU A O 1
ATOM 786 N N . CYS A 1 100 ? 12.530 -2.660 7.365 1.00 35.72 100 CYS A N 1
ATOM 787 C CA . CYS A 1 100 ? 13.995 -2.473 7.208 1.00 35.72 100 CYS A CA 1
ATOM 788 C C . CYS A 1 100 ? 14.607 -2.729 5.803 1.00 35.72 100 CYS A C 1
ATOM 790 O O . CYS A 1 100 ? 15.046 -3.841 5.538 1.00 35.72 100 CYS A O 1
ATOM 792 N N . THR A 1 101 ? 14.741 -1.775 4.875 1.00 34.12 101 THR A N 1
ATOM 793 C CA . THR A 1 101 ? 15.800 -1.938 3.841 1.00 34.12 101 THR A CA 1
ATOM 794 C C . THR A 1 101 ? 17.174 -1.592 4.479 1.00 34.12 101 THR A C 1
ATOM 796 O O . THR A 1 101 ? 17.205 -1.283 5.668 1.00 34.12 101 THR A O 1
ATOM 799 N N . PRO A 1 102 ? 18.342 -1.732 3.833 1.00 34.50 102 PRO A N 1
ATOM 800 C CA . PRO A 1 102 ? 19.633 -1.347 4.376 1.00 34.50 102 PRO A CA 1
ATOM 801 C C . PRO A 1 102 ? 19.916 0.076 3.918 1.00 34.50 102 PRO A C 1
ATOM 803 O O . PRO A 1 102 ? 19.408 0.475 2.872 1.00 34.50 102 PRO A O 1
ATOM 806 N N . ASP A 1 103 ? 20.700 0.799 4.709 1.00 36.97 103 ASP A N 1
ATOM 807 C CA . ASP A 1 103 ? 21.708 1.825 4.395 1.00 36.97 103 ASP A CA 1
ATOM 808 C C . ASP A 1 103 ? 21.703 2.435 2.977 1.00 36.97 103 ASP A C 1
ATOM 810 O O . ASP A 1 103 ? 22.732 2.604 2.323 1.00 36.97 103 ASP A O 1
ATOM 814 N N . ILE A 1 104 ? 20.531 2.785 2.463 1.00 40.81 104 ILE A N 1
ATOM 815 C CA . ILE A 1 104 ? 20.369 3.665 1.326 1.00 40.81 104 ILE A CA 1
ATOM 816 C C . ILE A 1 104 ? 20.110 5.006 1.979 1.00 40.81 104 ILE A C 1
ATOM 818 O O . ILE A 1 104 ? 18.967 5.352 2.268 1.00 40.81 104 ILE A O 1
ATOM 822 N N . GLU A 1 105 ? 21.185 5.744 2.241 1.00 38.84 105 GLU A N 1
ATOM 823 C CA . GLU A 1 105 ? 21.085 7.125 2.681 1.00 38.84 105 GLU A CA 1
ATOM 824 C C . GLU A 1 105 ? 20.164 7.881 1.705 1.00 38.84 105 GLU A C 1
ATOM 826 O O . GLU A 1 105 ? 20.514 8.176 0.555 1.00 38.84 105 GLU A O 1
ATOM 831 N N . PHE A 1 106 ? 18.945 8.192 2.152 1.00 44.19 106 PHE A N 1
ATOM 832 C CA . PHE A 1 106 ? 18.061 9.152 1.501 1.00 44.19 106 PHE A CA 1
ATOM 833 C C . PHE A 1 106 ? 18.604 10.554 1.794 1.00 44.19 106 PHE A C 1
ATOM 835 O O . PHE A 1 106 ? 18.036 11.342 2.554 1.00 44.19 106 PHE A O 1
ATOM 842 N N . THR A 1 107 ? 19.769 10.863 1.224 1.00 38.16 107 THR A N 1
ATOM 843 C CA . THR A 1 107 ? 20.371 12.191 1.298 1.00 38.16 107 THR A CA 1
ATOM 844 C C . THR A 1 107 ? 19.564 13.156 0.435 1.00 38.16 107 THR A C 1
ATOM 846 O O . THR A 1 107 ? 19.771 13.307 -0.764 1.00 38.16 107 THR A O 1
ATOM 849 N N . GLY A 1 108 ? 18.618 13.829 1.089 1.00 39.28 108 GLY A N 1
ATOM 850 C CA . GLY A 1 108 ? 17.917 14.998 0.568 1.00 39.28 108 GLY A CA 1
ATOM 851 C C . GLY A 1 108 ? 16.663 14.660 -0.229 1.00 39.28 108 GLY A C 1
ATOM 852 O O . GLY A 1 108 ? 16.740 13.890 -1.178 1.00 39.28 108 GLY A O 1
ATOM 853 N N . SER A 1 109 ? 15.534 15.239 0.211 1.00 49.31 109 SER A N 1
ATOM 854 C CA . SER A 1 109 ? 14.402 15.876 -0.512 1.00 49.31 109 SER A CA 1
ATOM 855 C C . SER A 1 109 ? 14.049 15.506 -1.965 1.00 49.31 109 SER A C 1
ATOM 857 O O . SER A 1 109 ? 13.235 16.185 -2.594 1.00 49.31 109 SER A O 1
ATOM 859 N N . SER A 1 110 ? 14.622 14.465 -2.541 1.00 57.41 110 SER A N 1
ATOM 860 C CA . SER A 1 110 ? 14.423 14.089 -3.919 1.00 57.41 110 SER A CA 1
ATOM 861 C C . SER A 1 110 ? 13.310 13.061 -3.937 1.00 57.41 110 SER A C 1
ATOM 863 O O . SER A 1 110 ? 13.485 11.892 -3.609 1.00 57.41 110 SER A O 1
ATOM 865 N N . ARG A 1 111 ? 12.132 13.521 -4.358 1.00 74.62 111 ARG A N 1
ATOM 866 C CA . ARG A 1 111 ? 10.982 12.697 -4.751 1.00 74.62 111 ARG A CA 1
ATOM 867 C C . ARG A 1 111 ? 11.311 11.880 -6.011 1.00 74.62 111 ARG A C 1
ATOM 869 O O . ARG A 1 111 ? 10.486 11.817 -6.912 1.00 74.62 111 ARG A O 1
ATOM 876 N N . LEU A 1 112 ? 12.531 11.353 -6.122 1.00 84.00 112 LEU A N 1
ATOM 877 C CA . LEU A 1 112 ? 13.145 10.741 -7.291 1.00 84.00 112 LEU A CA 1
ATOM 878 C C . LEU A 1 112 ? 13.541 9.302 -6.959 1.00 84.00 112 LEU A C 1
ATOM 880 O O . LEU A 1 112 ? 14.252 9.026 -5.994 1.00 84.00 112 LEU A O 1
ATOM 884 N N . LEU A 1 113 ? 13.100 8.384 -7.805 1.00 84.81 113 LEU A N 1
ATOM 885 C CA . LEU A 1 113 ? 13.326 6.955 -7.681 1.00 84.81 113 LEU A CA 1
ATOM 886 C C . LEU A 1 113 ? 14.169 6.494 -8.856 1.00 84.81 113 LEU A C 1
ATOM 888 O O . LEU A 1 113 ? 13.740 6.601 -10.005 1.00 84.81 113 LEU A O 1
ATOM 892 N N . ASP A 1 114 ? 15.358 5.969 -8.580 1.00 83.94 114 ASP A N 1
ATOM 893 C CA . ASP A 1 114 ? 16.060 5.168 -9.577 1.00 83.94 114 ASP A CA 1
ATOM 894 C C . ASP A 1 114 ? 15.288 3.861 -9.851 1.00 83.94 114 ASP A C 1
ATOM 896 O O . ASP A 1 114 ? 14.278 3.553 -9.205 1.00 83.94 114 ASP A O 1
ATOM 900 N N . TYR A 1 115 ? 15.742 3.084 -10.835 1.00 84.06 115 TYR A N 1
ATOM 901 C CA . TYR A 1 115 ? 15.057 1.846 -11.215 1.00 84.06 115 TYR A CA 1
ATOM 902 C C . TYR A 1 115 ? 14.925 0.860 -10.044 1.00 84.06 115 TYR A C 1
ATOM 904 O O . TYR A 1 115 ? 13.868 0.257 -9.860 1.00 84.06 115 TYR A O 1
ATOM 912 N N . SER A 1 116 ? 15.971 0.740 -9.225 1.00 77.69 116 SER A N 1
ATOM 913 C CA . SER A 1 116 ? 16.001 -0.136 -8.054 1.00 77.69 116 SER A CA 1
ATOM 914 C C . SER A 1 116 ? 14.945 0.279 -7.028 1.00 77.69 116 SER A C 1
ATOM 916 O O . SER A 1 116 ? 14.071 -0.512 -6.680 1.00 77.69 116 SER A O 1
ATOM 918 N N . ARG A 1 117 ? 14.961 1.539 -6.583 1.00 77.44 117 ARG A N 1
ATOM 919 C CA . ARG A 1 117 ? 13.998 2.074 -5.610 1.00 77.44 117 ARG A CA 1
ATOM 920 C C . ARG A 1 117 ? 12.570 1.981 -6.138 1.00 77.44 117 ARG A C 1
ATOM 922 O O . ARG A 1 117 ? 11.672 1.573 -5.406 1.00 77.44 117 ARG A O 1
ATOM 929 N N . TRP A 1 118 ? 12.362 2.272 -7.423 1.00 87.19 118 TRP A N 1
ATOM 930 C CA . TRP A 1 118 ? 11.059 2.126 -8.069 1.00 87.19 118 TRP A CA 1
ATOM 931 C C . TRP A 1 118 ? 10.546 0.679 -8.053 1.00 87.19 118 TRP A C 1
ATOM 933 O O . TRP A 1 118 ? 9.361 0.456 -7.804 1.00 87.19 118 TRP A O 1
ATOM 943 N N . LEU A 1 119 ? 11.410 -0.315 -8.275 1.00 85.38 119 LEU A N 1
ATOM 944 C CA . LEU A 1 119 ? 11.021 -1.724 -8.207 1.00 85.38 119 LEU A CA 1
ATOM 945 C C . LEU A 1 119 ? 10.588 -2.139 -6.801 1.00 85.38 119 LEU A C 1
ATOM 947 O O . LEU A 1 119 ? 9.568 -2.815 -6.675 1.00 85.38 119 LEU A O 1
ATOM 951 N N . VAL A 1 120 ? 11.327 -1.737 -5.757 1.00 78.38 120 VAL A N 1
ATOM 952 C CA . VAL A 1 120 ? 10.957 -2.027 -4.355 1.00 78.38 120 VAL A CA 1
ATOM 953 C C . VAL A 1 120 ? 9.606 -1.406 -4.049 1.00 78.38 120 VAL A C 1
ATOM 955 O O . VAL A 1 120 ? 8.700 -2.071 -3.546 1.00 78.38 120 VAL A O 1
ATOM 958 N N . PHE A 1 121 ? 9.473 -0.134 -4.415 1.00 83.94 121 PHE A N 1
ATOM 959 C CA . PHE A 1 121 ? 8.267 0.649 -4.249 1.00 83.94 121 PHE A CA 1
ATOM 960 C C . PHE A 1 121 ? 7.057 -0.042 -4.901 1.00 83.94 121 PHE A C 1
ATOM 962 O O . PHE A 1 121 ? 6.062 -0.322 -4.229 1.00 83.94 121 PHE A O 1
ATOM 969 N N . ILE A 1 122 ? 7.155 -0.397 -6.188 1.00 88.88 122 ILE A N 1
ATOM 970 C CA . ILE A 1 122 ? 6.071 -1.064 -6.916 1.00 88.88 122 ILE A CA 1
ATOM 971 C C . ILE A 1 122 ? 5.809 -2.459 -6.368 1.00 88.88 122 ILE A C 1
ATOM 973 O O . ILE A 1 122 ? 4.646 -2.840 -6.245 1.00 88.88 122 ILE A O 1
ATOM 977 N N . TRP A 1 123 ? 6.845 -3.221 -6.020 1.00 86.69 123 TRP A N 1
ATOM 978 C CA . TRP A 1 123 ? 6.670 -4.538 -5.423 1.00 86.69 123 TRP A CA 1
ATOM 979 C C . TRP A 1 123 ? 5.894 -4.443 -4.113 1.00 86.69 123 TRP A C 1
ATOM 981 O O . TRP A 1 123 ? 4.911 -5.164 -3.956 1.00 86.69 123 TRP A O 1
ATOM 991 N N . ASN A 1 124 ? 6.249 -3.524 -3.214 1.00 83.00 124 ASN A N 1
ATOM 992 C CA . ASN A 1 124 ? 5.494 -3.289 -1.987 1.00 83.00 124 ASN A CA 1
ATOM 993 C C . ASN A 1 124 ? 4.065 -2.885 -2.280 1.00 83.00 124 ASN A C 1
ATOM 995 O O . ASN A 1 124 ? 3.138 -3.624 -1.946 1.00 83.00 124 ASN A O 1
ATOM 999 N N . LEU A 1 125 ? 3.883 -1.767 -2.976 1.00 87.38 125 LEU A N 1
ATOM 1000 C CA . LEU A 1 125 ? 2.555 -1.249 -3.243 1.00 87.38 125 LEU A CA 1
ATOM 1001 C C . LEU A 1 125 ? 1.672 -2.301 -3.918 1.00 87.38 125 LEU A C 1
ATOM 1003 O O . LEU A 1 125 ? 0.519 -2.453 -3.539 1.00 87.38 125 LEU A O 1
ATOM 1007 N N . CYS A 1 126 ? 2.210 -3.081 -4.858 1.00 91.88 126 CYS A N 1
ATOM 1008 C CA . CYS A 1 126 ? 1.453 -4.075 -5.610 1.00 91.88 126 CYS A CA 1
ATOM 1009 C C . CYS A 1 126 ? 1.354 -5.453 -4.951 1.00 91.88 126 CYS A C 1
ATOM 1011 O O . CYS A 1 126 ? 0.611 -6.273 -5.483 1.00 91.88 126 CYS A O 1
ATOM 1013 N N . THR A 1 127 ? 2.033 -5.757 -3.843 1.00 89.38 127 THR A N 1
ATOM 1014 C CA . 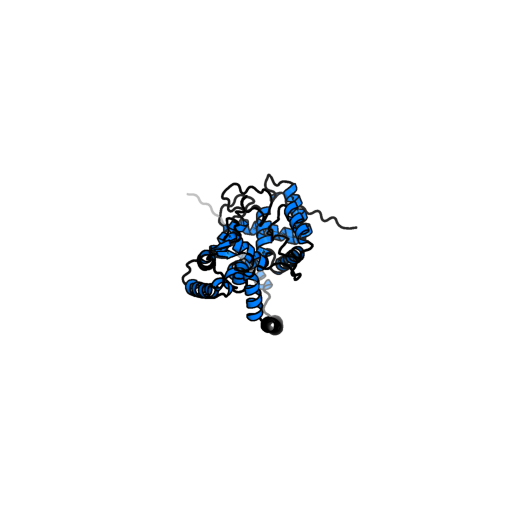THR A 1 127 ? 1.970 -7.096 -3.212 1.00 89.38 127 THR A CA 1
ATOM 1015 C C . THR A 1 127 ? 1.563 -7.094 -1.746 1.00 89.38 127 THR A C 1
ATOM 1017 O O . THR A 1 127 ? 1.336 -8.174 -1.204 1.00 89.38 127 THR A O 1
ATOM 1020 N N . LEU A 1 128 ? 1.435 -5.925 -1.111 1.00 87.56 128 LEU A N 1
ATOM 1021 C CA . LEU A 1 128 ? 0.886 -5.827 0.240 1.00 87.56 128 LEU A CA 1
ATOM 1022 C C . LEU A 1 128 ? -0.571 -6.301 0.256 1.00 87.56 128 LEU A C 1
ATOM 1024 O O . LEU A 1 128 ? -1.387 -5.885 -0.571 1.00 87.56 128 LEU A O 1
ATOM 1028 N N . ASP A 1 129 ? -0.876 -7.175 1.210 1.00 86.88 129 ASP A N 1
ATOM 1029 C CA . ASP A 1 129 ? -2.236 -7.597 1.508 1.00 86.88 129 ASP A CA 1
ATOM 1030 C C . ASP A 1 129 ? -2.925 -6.589 2.441 1.00 86.88 129 ASP A C 1
ATOM 1032 O O . ASP A 1 129 ? -2.302 -5.684 2.999 1.00 86.88 129 ASP A O 1
ATOM 1036 N N . LYS A 1 130 ? -4.237 -6.747 2.627 1.00 87.44 130 LYS A N 1
ATOM 1037 C CA . LYS A 1 130 ? -5.035 -5.828 3.447 1.00 87.44 130 LYS A CA 1
ATOM 1038 C C . LYS A 1 130 ? -4.477 -5.650 4.878 1.00 87.44 130 LYS A C 1
ATOM 1040 O O . LYS A 1 130 ? -4.331 -4.504 5.296 1.00 87.44 130 LYS A O 1
ATOM 1045 N N . PRO A 1 131 ? -4.115 -6.715 5.627 1.00 83.81 131 PRO A N 1
ATOM 1046 C CA . PRO A 1 131 ? -3.444 -6.570 6.921 1.00 83.81 131 PRO A CA 1
ATOM 1047 C C . PRO A 1 131 ? -2.148 -5.757 6.864 1.00 83.81 131 PRO A C 1
ATOM 1049 O O . PRO A 1 131 ? -1.936 -4.908 7.725 1.00 83.81 131 PRO A O 1
ATOM 1052 N N . SER A 1 132 ? -1.301 -5.992 5.861 1.00 83.25 132 SER A N 1
ATOM 1053 C CA . SER A 1 132 ? -0.021 -5.292 5.729 1.00 83.25 132 SER A CA 1
ATOM 1054 C C . SER A 1 132 ? -0.215 -3.821 5.350 1.00 83.25 132 SER A C 1
ATOM 1056 O O . SER A 1 132 ? 0.500 -2.966 5.864 1.00 83.25 132 SER A O 1
ATOM 1058 N N . ILE A 1 133 ? -1.232 -3.499 4.538 1.00 86.06 133 ILE A N 1
ATOM 1059 C CA . ILE A 1 133 ? -1.639 -2.110 4.284 1.00 86.06 133 ILE A CA 1
ATOM 1060 C C . ILE A 1 133 ? -2.098 -1.439 5.583 1.00 86.06 133 ILE A C 1
ATOM 1062 O O . ILE A 1 133 ? -1.717 -0.302 5.836 1.00 86.06 133 ILE A O 1
ATOM 1066 N N . SER A 1 134 ? -2.867 -2.124 6.435 1.00 86.38 134 SER A N 1
ATOM 1067 C CA . SER A 1 134 ? -3.287 -1.570 7.731 1.00 86.38 134 SER A CA 1
ATOM 1068 C C . SER A 1 134 ? -2.101 -1.250 8.643 1.00 86.38 134 SER A C 1
ATOM 1070 O O . SER A 1 134 ? -2.118 -0.220 9.307 1.00 86.38 134 SER A O 1
ATOM 1072 N N . VAL A 1 135 ? -1.065 -2.095 8.669 1.00 83.38 135 VAL A N 1
ATOM 1073 C CA . VAL A 1 135 ? 0.149 -1.819 9.459 1.00 83.38 135 VAL A CA 1
ATOM 1074 C C . VAL A 1 135 ? 0.940 -0.655 8.866 1.00 83.38 135 VAL A C 1
ATOM 1076 O O . VAL A 1 135 ? 1.338 0.247 9.593 1.00 83.38 135 VAL A O 1
ATOM 1079 N N . MET A 1 136 ? 1.106 -0.624 7.543 1.00 82.62 136 MET A N 1
ATOM 1080 C CA . MET A 1 136 ? 1.749 0.499 6.857 1.00 82.62 136 MET A CA 1
ATOM 1081 C C . MET A 1 136 ? 1.022 1.821 7.144 1.00 82.62 136 MET A C 1
ATOM 1083 O O . MET A 1 136 ? 1.657 2.823 7.457 1.00 82.62 136 MET A O 1
ATOM 1087 N N . LEU A 1 137 ? -0.313 1.813 7.087 1.00 85.25 137 LEU A N 1
ATOM 1088 C CA . LEU A 1 137 ? -1.134 2.966 7.442 1.00 85.25 137 LEU A CA 1
ATOM 1089 C C . LEU A 1 137 ? -0.941 3.371 8.898 1.00 85.25 137 LEU A C 1
ATOM 1091 O O . LEU A 1 137 ? -0.854 4.557 9.168 1.00 85.25 137 LEU A O 1
ATOM 1095 N N . PHE A 1 138 ? -0.860 2.425 9.831 1.00 85.31 138 PHE A N 1
ATOM 1096 C CA . PHE A 1 138 ? -0.603 2.754 11.230 1.00 85.31 138 PHE A CA 1
ATOM 1097 C C . PHE A 1 138 ? 0.737 3.473 11.403 1.00 85.31 138 PHE A C 1
ATOM 1099 O O . PHE A 1 138 ? 0.775 4.548 11.993 1.00 85.31 138 PHE A O 1
ATOM 1106 N N . ASN A 1 139 ? 1.807 2.921 10.827 1.00 81.25 139 ASN A N 1
ATOM 1107 C CA . ASN A 1 139 ? 3.156 3.481 10.932 1.00 81.25 139 ASN A CA 1
ATOM 1108 C C . ASN A 1 139 ? 3.233 4.904 10.356 1.00 81.25 139 ASN A C 1
ATOM 1110 O O . ASN A 1 139 ? 3.982 5.736 10.854 1.00 81.25 139 ASN A O 1
ATOM 1114 N N . LEU A 1 140 ? 2.409 5.213 9.350 1.00 82.75 140 LEU A N 1
ATOM 1115 C CA . LEU A 1 140 ? 2.279 6.564 8.804 1.00 82.75 140 LEU A CA 1
ATOM 1116 C C . LEU A 1 140 ? 1.778 7.590 9.839 1.00 82.75 140 LEU A C 1
ATOM 1118 O O . LEU A 1 140 ? 2.133 8.766 9.767 1.00 82.75 140 LEU A O 1
ATOM 1122 N N . TYR A 1 141 ? 0.933 7.158 10.778 1.00 85.00 141 TYR A N 1
ATOM 1123 C CA . TYR A 1 141 ? 0.357 8.004 11.828 1.00 85.00 141 TYR A CA 1
ATOM 1124 C C . TYR A 1 141 ? 1.056 7.855 13.187 1.00 85.00 141 TYR A C 1
ATOM 1126 O O . TYR A 1 141 ? 0.752 8.623 14.099 1.00 85.00 141 TYR A O 1
ATOM 1134 N N . ASP A 1 142 ? 2.015 6.935 13.307 1.00 83.75 142 ASP A N 1
ATOM 1135 C CA . ASP A 1 142 ? 2.914 6.772 14.454 1.00 83.75 142 ASP A CA 1
ATOM 1136 C C . ASP A 1 142 ? 4.378 7.010 14.032 1.00 83.75 142 ASP A C 1
ATOM 1138 O O . ASP A 1 142 ? 5.198 6.090 14.038 1.00 83.75 142 ASP A O 1
ATOM 1142 N N . PRO A 1 143 ? 4.743 8.252 13.653 1.00 76.06 143 PRO A N 1
ATOM 1143 C CA . PRO A 1 143 ? 6.081 8.559 13.146 1.00 76.06 143 PRO A CA 1
ATOM 1144 C C . PRO A 1 143 ? 7.194 8.317 14.177 1.00 76.06 143 PRO A C 1
ATOM 1146 O O . PRO A 1 143 ? 8.366 8.271 13.822 1.00 76.06 143 PRO A O 1
ATOM 1149 N N . MET A 1 144 ? 6.830 8.205 15.457 1.00 77.94 144 MET A N 1
ATOM 1150 C CA . MET A 1 144 ? 7.750 7.994 16.574 1.00 77.94 144 MET A CA 1
ATOM 1151 C C . MET A 1 144 ? 7.870 6.514 16.965 1.00 77.94 144 MET A C 1
ATOM 1153 O O . MET A 1 144 ? 8.607 6.209 17.899 1.00 77.94 144 MET A O 1
ATOM 1157 N N . GLY A 1 145 ? 7.144 5.609 16.295 1.00 79.31 145 GLY A N 1
ATOM 1158 C CA . GLY A 1 145 ? 7.175 4.173 16.587 1.00 79.31 145 GLY A CA 1
ATOM 1159 C C . GLY A 1 145 ? 6.751 3.833 18.017 1.00 79.31 145 GLY A C 1
ATOM 1160 O O . GLY A 1 145 ? 7.262 2.888 18.610 1.00 79.31 145 GLY A O 1
ATOM 1161 N N . THR A 1 146 ? 5.851 4.621 18.606 1.00 83.00 146 THR A N 1
ATOM 1162 C CA . THR A 1 146 ? 5.389 4.428 19.988 1.00 83.00 146 THR A CA 1
ATOM 1163 C C . THR A 1 146 ? 4.492 3.202 20.159 1.00 83.00 146 THR A C 1
ATOM 1165 O O . THR A 1 146 ? 4.254 2.767 21.284 1.00 83.00 146 THR A O 1
ATOM 1168 N N . GLY A 1 147 ? 3.967 2.656 19.060 1.00 84.38 147 GLY A N 1
ATOM 1169 C CA . GLY A 1 147 ? 2.955 1.604 19.051 1.00 84.38 147 GLY A CA 1
ATOM 1170 C C . GLY A 1 147 ? 1.537 2.119 19.316 1.00 84.38 147 GLY A C 1
ATOM 1171 O O . GLY A 1 147 ? 0.594 1.317 19.365 1.00 84.38 147 GLY A O 1
ATOM 1172 N N . GLU A 1 148 ? 1.354 3.440 19.441 1.00 88.19 148 GLU A N 1
ATOM 1173 C CA . GLU A 1 148 ? 0.084 4.088 19.768 1.00 88.19 148 GLU A CA 1
ATOM 1174 C C . GLU A 1 148 ? -0.197 5.324 18.897 1.00 88.19 148 GLU A C 1
ATOM 1176 O O . GLU A 1 148 ? 0.650 6.190 18.710 1.00 88.19 148 GLU A O 1
ATOM 1181 N N . VAL A 1 149 ? -1.442 5.472 18.438 1.00 88.50 149 VAL A N 1
ATOM 1182 C CA . VAL A 1 149 ? -1.908 6.641 17.671 1.00 88.50 149 VAL A CA 1
ATOM 1183 C C . VAL A 1 149 ? -3.083 7.292 18.388 1.00 88.50 149 VAL A C 1
ATOM 1185 O O . VAL A 1 149 ? -3.981 6.609 18.869 1.00 88.50 149 VAL A O 1
ATOM 1188 N N . GLU A 1 150 ? -3.126 8.619 18.466 1.00 90.88 150 GLU A N 1
ATOM 1189 C CA . GLU A 1 150 ? -4.251 9.321 19.094 1.00 90.88 150 GLU A CA 1
ATOM 1190 C C . GLU A 1 150 ? -5.574 9.057 18.346 1.00 90.88 150 GLU A C 1
ATOM 1192 O O . GLU A 1 150 ? -5.638 9.040 17.115 1.00 90.88 150 GLU A O 1
ATOM 1197 N N . LYS A 1 151 ? -6.681 8.885 19.074 1.00 90.00 151 LYS A N 1
ATOM 1198 C CA . LYS A 1 151 ? -8.005 8.657 18.471 1.00 90.00 151 LYS A CA 1
ATOM 1199 C C . LYS A 1 151 ? -8.425 9.778 17.528 1.00 90.00 151 LYS A C 1
ATOM 1201 O O . LYS A 1 151 ? -9.096 9.515 16.526 1.00 90.00 151 LYS A O 1
ATOM 1206 N N . THR A 1 152 ? -8.066 11.018 17.846 1.00 89.44 152 THR A N 1
ATOM 1207 C CA . THR A 1 152 ? -8.339 12.193 17.008 1.00 89.44 152 THR A CA 1
ATOM 1208 C C . THR A 1 152 ? -7.609 12.078 15.670 1.00 89.44 152 THR A C 1
ATOM 1210 O O . THR A 1 152 ? -8.212 12.316 14.629 1.00 89.44 152 THR A O 1
ATOM 1213 N N . VAL A 1 153 ? -6.369 11.582 15.658 1.00 87.44 153 VAL A N 1
ATOM 1214 C CA . VAL A 1 153 ? -5.604 11.319 14.432 1.00 87.44 153 VAL A CA 1
ATOM 1215 C C . VAL A 1 153 ? -6.328 10.291 13.554 1.00 87.44 153 VAL A C 1
ATOM 1217 O O . VAL A 1 153 ? -6.538 10.536 12.368 1.00 87.44 153 VAL A O 1
ATOM 1220 N N . VAL A 1 154 ? -6.830 9.193 14.130 1.00 85.12 154 VAL A N 1
ATOM 1221 C CA . VAL A 1 154 ? -7.573 8.160 13.376 1.00 85.12 154 VAL A CA 1
ATOM 1222 C C . VAL A 1 154 ? -8.941 8.656 12.876 1.00 85.12 154 VAL A C 1
ATOM 1224 O O . VAL A 1 154 ? -9.354 8.358 11.756 1.00 85.12 154 VAL A O 1
ATOM 1227 N N . THR A 1 155 ? -9.683 9.402 13.697 1.00 86.19 155 THR A N 1
ATOM 1228 C CA . THR A 1 155 ? -11.057 9.845 13.375 1.00 86.19 155 THR A CA 1
ATOM 1229 C C . THR A 1 155 ? -11.109 11.115 12.530 1.00 86.19 155 THR A C 1
ATOM 1231 O O . THR A 1 155 ? -12.104 11.354 11.839 1.00 86.19 155 THR A O 1
ATOM 1234 N N . GLN A 1 156 ? -10.057 11.931 12.570 1.00 86.94 156 GLN A N 1
ATOM 1235 C CA . GLN A 1 156 ? -9.973 13.207 11.877 1.00 86.94 156 GLN A CA 1
ATOM 1236 C C . GLN A 1 156 ? -8.877 13.193 10.824 1.00 86.94 156 GLN A C 1
ATOM 1238 O O . GLN A 1 156 ? -9.214 13.151 9.645 1.00 86.94 156 GLN A O 1
ATOM 1243 N N . GLN A 1 157 ? -7.607 13.166 11.222 1.00 88.81 157 GLN A N 1
ATOM 1244 C CA . GLN A 1 157 ? -6.488 13.362 10.298 1.00 88.81 157 GLN A CA 1
ATOM 1245 C C . GLN A 1 157 ? -6.440 12.297 9.194 1.00 88.81 157 GLN A C 1
ATOM 1247 O O . GLN A 1 157 ? -6.355 12.642 8.021 1.00 88.81 157 GLN A O 1
ATOM 1252 N N . LEU A 1 158 ? -6.609 11.018 9.538 1.00 87.12 158 LEU A N 1
ATOM 1253 C CA . LEU A 1 158 ? -6.666 9.920 8.567 1.00 87.12 158 LEU A CA 1
ATOM 1254 C C . LEU A 1 158 ? -7.800 10.099 7.549 1.00 87.12 158 LEU A C 1
ATOM 1256 O O . LEU A 1 158 ? -7.615 9.914 6.349 1.00 87.12 158 LEU A O 1
ATOM 1260 N N . LEU A 1 159 ? -8.988 10.496 8.007 1.00 87.88 159 LEU A N 1
ATOM 1261 C CA . LEU A 1 159 ? -10.125 10.732 7.114 1.00 87.88 159 LEU A CA 1
ATOM 1262 C C . LEU A 1 159 ? -9.967 12.000 6.277 1.00 87.88 159 LEU A C 1
ATOM 1264 O O . LEU A 1 159 ? -10.463 12.058 5.151 1.00 87.88 159 LEU A O 1
ATOM 1268 N N . ASP A 1 160 ? -9.335 13.023 6.844 1.00 88.25 160 ASP A N 1
ATOM 1269 C CA . ASP A 1 160 ? -8.991 14.257 6.153 1.00 88.25 160 ASP A CA 1
ATOM 1270 C C . ASP A 1 160 ? -7.992 13.956 5.031 1.00 88.25 160 ASP A C 1
ATOM 1272 O O . ASP A 1 160 ? -8.205 14.400 3.907 1.00 88.25 160 ASP A O 1
ATOM 1276 N N . ASP A 1 161 ? -7.000 13.103 5.288 1.00 86.19 161 ASP A N 1
ATOM 1277 C CA . ASP A 1 161 ? -6.015 12.686 4.292 1.00 86.19 161 ASP A CA 1
ATOM 1278 C C . ASP A 1 161 ? -6.639 11.840 3.165 1.00 86.19 161 ASP A C 1
ATOM 1280 O O . ASP A 1 161 ? -6.278 11.988 1.995 1.00 86.19 161 ASP A O 1
ATOM 1284 N N . ILE A 1 162 ? -7.596 10.964 3.494 1.00 82.94 162 ILE A N 1
ATOM 1285 C CA . ILE A 1 162 ? -8.281 10.099 2.518 1.00 82.94 162 ILE A CA 1
ATOM 1286 C C . ILE A 1 162 ? -9.203 10.888 1.594 1.00 82.94 162 ILE A C 1
ATOM 1288 O O . ILE A 1 162 ? -9.155 10.737 0.375 1.00 82.94 162 ILE A O 1
ATOM 1292 N N . PHE A 1 163 ? -10.107 11.673 2.177 1.00 81.44 163 PHE A N 1
ATOM 1293 C CA . PHE A 1 163 ? -11.196 12.301 1.428 1.00 81.44 163 PHE A CA 1
ATOM 1294 C C . PHE A 1 163 ? -10.879 13.742 1.012 1.00 81.44 163 PHE A C 1
ATOM 1296 O O . PHE A 1 163 ? -11.622 14.320 0.214 1.00 81.44 163 PHE A O 1
ATOM 1303 N N . GLY A 1 164 ? -9.816 14.334 1.560 1.00 80.69 164 GLY A N 1
ATOM 1304 C CA . GLY A 1 164 ? -9.487 15.742 1.380 1.00 80.69 164 GLY A CA 1
ATOM 1305 C C . GLY A 1 164 ? -10.620 16.677 1.818 1.00 80.69 164 GLY A C 1
ATOM 1306 O O . GLY A 1 164 ? -11.488 16.339 2.638 1.00 80.69 164 GLY A O 1
ATOM 1307 N N . GLU A 1 165 ? -10.625 17.867 1.219 1.00 73.19 165 GLU A N 1
ATOM 1308 C CA . GLU A 1 165 ? -11.666 18.894 1.379 1.00 73.19 165 GLU A CA 1
ATOM 1309 C C . GLU A 1 165 ? -12.695 18.891 0.240 1.00 73.19 165 GLU A C 1
ATOM 1311 O O . GLU A 1 165 ? -13.462 19.836 0.055 1.00 73.19 165 GLU A O 1
ATOM 1316 N N . GLN A 1 166 ? -12.742 17.825 -0.557 1.00 72.94 166 GLN A N 1
ATOM 1317 C CA . GLN A 1 166 ? -13.604 17.812 -1.728 1.00 72.94 166 GLN A CA 1
ATOM 1318 C C . GLN A 1 166 ? -15.082 17.854 -1.331 1.00 72.94 166 GLN A C 1
ATOM 1320 O O . GLN A 1 166 ? -15.591 16.960 -0.648 1.00 72.94 166 GLN A O 1
ATOM 1325 N N . LEU A 1 167 ? -15.799 18.866 -1.830 1.00 64.88 167 LEU A N 1
ATOM 1326 C CA . LEU A 1 167 ? -17.207 19.134 -1.504 1.00 64.88 167 LEU A CA 1
ATOM 1327 C C . LEU A 1 167 ? -18.123 17.911 -1.716 1.00 64.88 167 LEU A C 1
ATOM 1329 O O . LEU A 1 167 ? -19.072 17.703 -0.959 1.00 64.88 167 LEU A O 1
ATOM 1333 N N . GLY A 1 168 ? -17.816 17.055 -2.699 1.00 74.81 168 GLY A N 1
ATOM 1334 C CA . GLY A 1 168 ? -18.561 15.819 -2.973 1.00 74.81 168 GLY A CA 1
ATOM 1335 C C . GLY A 1 168 ? -18.329 14.682 -1.966 1.00 74.81 168 GLY A C 1
ATOM 1336 O O . GLY A 1 168 ? -19.163 13.781 -1.848 1.00 74.81 168 GLY A O 1
ATOM 1337 N N . LEU A 1 169 ? -17.228 14.720 -1.211 1.00 81.12 169 LEU A N 1
ATOM 1338 C CA . LEU A 1 169 ? -16.809 13.655 -0.295 1.00 81.12 169 LEU A CA 1
ATOM 1339 C C . LEU A 1 169 ? -17.120 13.964 1.176 1.00 81.12 169 LEU A C 1
ATOM 1341 O O . LEU A 1 169 ? -17.157 13.037 1.986 1.00 81.12 169 LEU A O 1
ATOM 1345 N N . VAL A 1 170 ? -17.474 15.210 1.518 1.00 84.50 170 VAL A N 1
ATOM 1346 C CA . VAL A 1 170 ? -17.806 15.648 2.892 1.00 84.50 170 VAL A CA 1
ATOM 1347 C C . VAL A 1 170 ? -18.851 14.746 3.561 1.00 84.50 170 VAL A C 1
ATOM 1349 O O . VAL A 1 170 ? -18.679 14.319 4.702 1.00 84.50 170 VAL A O 1
ATOM 1352 N N . LYS A 1 171 ? -19.924 14.379 2.844 1.00 86.56 171 LYS A N 1
ATOM 1353 C CA . LYS A 1 171 ? -20.971 13.490 3.386 1.00 86.56 171 LYS A CA 1
ATOM 1354 C C . LYS A 1 171 ? -20.458 12.071 3.650 1.00 86.56 171 LYS A C 1
ATOM 1356 O O . LYS A 1 171 ? -20.849 11.458 4.643 1.00 86.56 171 LYS A O 1
ATOM 1361 N N . ARG A 1 172 ? -19.595 11.540 2.774 1.00 85.75 172 ARG A N 1
ATOM 1362 C CA . ARG A 1 172 ? -18.995 10.202 2.935 1.00 85.75 172 ARG A CA 1
ATOM 1363 C C . ARG A 1 172 ? -18.031 10.189 4.115 1.00 85.75 172 ARG A C 1
ATOM 1365 O O . ARG A 1 172 ? -18.150 9.316 4.967 1.00 85.75 172 ARG A O 1
ATOM 1372 N N . LYS A 1 173 ? -17.178 11.207 4.205 1.00 88.94 173 LYS A N 1
ATOM 1373 C CA . LYS A 1 173 ? -16.254 11.456 5.313 1.00 88.94 173 LYS A CA 1
ATOM 1374 C C . LYS A 1 173 ? -16.980 11.533 6.657 1.00 88.94 173 LYS A C 1
ATOM 1376 O O . LYS A 1 173 ? -16.638 10.800 7.577 1.00 88.94 173 LYS A O 1
ATOM 1381 N N . ALA A 1 174 ? -18.045 12.335 6.755 1.00 89.38 174 ALA A N 1
ATOM 1382 C CA . ALA A 1 174 ? -18.851 12.445 7.974 1.00 89.38 174 ALA A CA 1
ATOM 1383 C C . ALA A 1 174 ? -19.535 11.119 8.355 1.00 89.38 174 ALA A C 1
ATOM 1385 O O . ALA A 1 174 ? -19.600 10.764 9.531 1.00 89.38 174 ALA A O 1
ATOM 1386 N N . LYS A 1 175 ? -20.027 10.360 7.366 1.00 90.31 175 LYS A N 1
ATOM 1387 C CA . LYS A 1 175 ? -20.596 9.028 7.605 1.00 90.31 175 LYS A CA 1
ATOM 1388 C C . LYS A 1 175 ? -19.536 8.055 8.124 1.00 90.31 175 LYS A C 1
ATOM 1390 O O . LYS A 1 175 ? -19.812 7.343 9.082 1.00 90.31 175 LYS A O 1
ATOM 1395 N N . LEU A 1 176 ? -18.353 8.027 7.510 1.00 89.50 176 LEU A N 1
ATOM 1396 C CA . LEU A 1 176 ? -17.274 7.127 7.914 1.00 89.50 176 LEU A CA 1
ATOM 1397 C C . LEU A 1 176 ? -16.754 7.466 9.309 1.00 89.50 176 LEU A C 1
ATOM 1399 O O . LEU A 1 176 ? -16.584 6.567 10.123 1.00 89.50 176 LEU A O 1
ATOM 1403 N N . ARG A 1 177 ? -16.617 8.760 9.615 1.00 92.12 177 ARG A N 1
ATOM 1404 C CA . ARG A 1 177 ? -16.269 9.246 10.952 1.00 92.12 177 ARG A CA 1
ATOM 1405 C C . ARG A 1 177 ? -17.215 8.701 12.014 1.00 92.12 177 ARG A C 1
ATOM 1407 O O . ARG A 1 177 ? -16.758 8.073 12.959 1.00 92.12 177 ARG A O 1
ATOM 1414 N N . ARG A 1 178 ? -18.530 8.828 11.801 1.00 91.50 178 ARG A N 1
ATOM 1415 C CA . ARG A 1 178 ? -19.533 8.268 12.723 1.00 91.50 178 ARG A CA 1
ATOM 1416 C C . ARG A 1 178 ? -19.408 6.755 12.873 1.00 91.50 178 ARG A C 1
ATOM 1418 O O . ARG A 1 178 ? -19.610 6.250 13.967 1.00 91.50 178 ARG A O 1
ATOM 1425 N N . VAL A 1 179 ? -19.094 6.027 11.798 1.00 91.19 179 VAL A N 1
ATOM 1426 C CA . VAL A 1 179 ? -18.880 4.569 11.864 1.00 91.19 179 VAL A CA 1
ATOM 1427 C C . VAL A 1 179 ? -17.668 4.234 12.736 1.00 91.19 179 VAL A C 1
ATOM 1429 O O . VAL A 1 179 ? -17.773 3.349 13.580 1.00 91.19 179 VAL A O 1
ATOM 1432 N N . ILE A 1 180 ? -16.560 4.962 12.582 1.00 89.31 180 ILE A N 1
ATOM 1433 C CA . ILE A 1 180 ? -15.340 4.765 13.377 1.00 89.31 180 ILE A CA 1
ATOM 1434 C C . ILE A 1 180 ? -15.589 5.132 14.844 1.00 89.31 180 ILE A C 1
ATOM 1436 O O . ILE A 1 180 ? -15.322 4.323 15.724 1.00 89.31 180 ILE A O 1
ATOM 1440 N N . GLU A 1 181 ? -16.174 6.298 15.122 1.00 90.00 181 GLU A N 1
ATOM 1441 C CA . GLU A 1 181 ? -16.529 6.739 16.482 1.00 90.00 181 GLU A CA 1
ATOM 1442 C C . GLU A 1 181 ? -17.503 5.774 17.174 1.00 90.00 181 GLU A C 1
ATOM 1444 O O . GLU A 1 181 ? -17.482 5.607 18.393 1.00 90.00 181 GLU A O 1
ATOM 1449 N N . GLN A 1 182 ? -18.379 5.123 16.404 1.00 90.50 182 GLN A N 1
ATOM 1450 C CA . GLN A 1 182 ? -19.327 4.147 16.930 1.00 90.50 182 GLN A CA 1
ATOM 1451 C C . GLN A 1 182 ? -18.760 2.734 17.051 1.00 90.50 182 GLN A C 1
ATOM 1453 O O . GLN A 1 182 ? -19.442 1.894 17.653 1.00 90.50 182 GLN A O 1
ATOM 1458 N N . HIS A 1 183 ? -17.564 2.481 16.514 1.00 90.25 183 HIS A N 1
ATOM 1459 C CA . HIS A 1 183 ? -16.935 1.169 16.516 1.00 90.25 183 HIS A CA 1
ATOM 1460 C C . HIS A 1 183 ? -16.714 0.686 17.961 1.00 90.25 183 HIS A C 1
ATOM 1462 O O . HIS A 1 183 ? -16.247 1.473 18.790 1.00 90.25 183 HIS A O 1
ATOM 1468 N N . PRO A 1 184 ? -17.025 -0.586 18.293 1.00 87.81 184 PRO A N 1
ATOM 1469 C CA . PRO A 1 184 ? -16.902 -1.102 19.658 1.00 87.81 184 PRO A CA 1
ATOM 1470 C C . PRO A 1 184 ? -15.517 -0.871 20.259 1.00 87.81 184 PRO A C 1
ATOM 1472 O O . PRO A 1 184 ? -15.426 -0.362 21.368 1.00 87.81 184 PRO A O 1
ATOM 1475 N N . VAL A 1 185 ? -14.461 -1.145 19.486 1.00 85.75 185 VAL A N 1
ATOM 1476 C CA . VAL A 1 185 ? -13.069 -0.827 19.841 1.00 85.75 185 VAL A CA 1
ATOM 1477 C C . VAL A 1 185 ? -12.938 0.631 20.289 1.00 85.75 185 VAL A C 1
ATOM 1479 O O . VAL A 1 185 ? -12.649 0.885 21.447 1.00 85.75 185 VAL A O 1
ATOM 1482 N N . MET A 1 186 ? -13.269 1.591 19.420 1.00 85.25 186 MET A N 1
ATOM 1483 C CA . MET A 1 186 ? -13.071 3.023 19.684 1.00 85.25 186 MET A CA 1
ATOM 1484 C C . MET A 1 186 ? -13.859 3.538 20.898 1.00 85.25 186 MET A C 1
ATOM 1486 O O . MET A 1 186 ? -13.404 4.461 21.580 1.00 85.25 186 MET A O 1
ATOM 1490 N N . LYS A 1 187 ? -15.024 2.938 21.178 1.00 85.31 187 LYS A N 1
ATOM 1491 C CA . LYS A 1 187 ? -15.847 3.234 22.361 1.00 85.31 187 LYS A CA 1
ATOM 1492 C C . LYS A 1 187 ? -15.297 2.635 23.652 1.00 85.31 187 LYS A C 1
ATOM 1494 O O . LYS A 1 187 ? -15.469 3.237 24.707 1.00 85.31 187 LYS A O 1
ATOM 1499 N N . LEU A 1 188 ? -14.723 1.436 23.579 1.00 79.94 188 LEU A N 1
ATOM 1500 C CA . LEU A 1 188 ? -14.255 0.684 24.743 1.00 79.94 188 LEU A CA 1
ATOM 1501 C C . LEU A 1 188 ? -12.849 1.088 25.173 1.00 79.94 188 LEU A C 1
ATOM 1503 O O . LEU A 1 188 ? -12.532 0.975 26.357 1.00 79.94 188 LEU A O 1
ATOM 1507 N N . THR A 1 189 ? -12.028 1.586 24.249 1.00 75.00 189 THR A N 1
ATOM 1508 C CA . THR A 1 189 ? -10.703 2.104 24.571 1.00 75.00 189 THR A CA 1
ATOM 1509 C C . THR A 1 189 ? -10.855 3.264 25.560 1.00 75.00 189 THR A C 1
ATOM 1511 O O . THR A 1 189 ? -11.372 4.326 25.211 1.00 75.00 189 THR A O 1
ATOM 1514 N N . ARG A 1 190 ? -10.455 3.067 26.819 1.00 64.38 190 ARG A N 1
ATOM 1515 C CA . ARG A 1 190 ? -10.541 4.105 27.867 1.00 64.38 190 ARG A CA 1
ATOM 1516 C C . ARG A 1 190 ? -9.510 5.212 27.676 1.00 64.38 190 ARG A C 1
ATOM 1518 O O . ARG A 1 190 ? -9.703 6.318 28.166 1.00 64.38 190 ARG A O 1
ATOM 1525 N N . LEU A 1 191 ? -8.431 4.893 26.970 1.00 71.31 191 LEU A N 1
ATOM 1526 C CA . LEU A 1 191 ? -7.375 5.823 26.614 1.00 71.31 191 LEU A CA 1
ATOM 1527 C C . LEU A 1 191 ? -7.791 6.638 25.384 1.00 71.31 191 LEU A C 1
ATOM 1529 O O . LEU A 1 191 ? -8.550 6.174 24.532 1.00 71.31 191 LEU A O 1
ATOM 1533 N N . GLU A 1 192 ? -7.273 7.857 25.259 1.00 84.81 192 GLU A N 1
ATOM 1534 C CA . GLU A 1 192 ? -7.411 8.680 24.046 1.00 84.81 192 GLU A CA 1
ATOM 1535 C C . GLU A 1 192 ? -6.491 8.203 22.906 1.00 84.81 192 GLU A C 1
ATOM 1537 O O . GLU A 1 192 ? -6.371 8.861 21.875 1.00 84.81 192 GLU A O 1
ATOM 1542 N N . ARG A 1 193 ? -5.865 7.031 23.067 1.00 85.69 193 ARG A N 1
ATOM 1543 C CA . ARG A 1 193 ? -4.906 6.420 22.145 1.00 85.69 193 ARG A CA 1
ATOM 1544 C C . ARG A 1 193 ? -5.383 5.046 21.693 1.00 85.69 193 ARG A C 1
ATOM 1546 O O . ARG A 1 193 ? -6.082 4.370 22.435 1.00 85.69 193 ARG A O 1
ATOM 1553 N N . VAL A 1 194 ? -5.024 4.687 20.469 1.00 83.31 194 VAL A N 1
ATOM 1554 C CA . VAL A 1 194 ? -5.368 3.463 19.747 1.00 83.31 194 VAL A CA 1
ATOM 1555 C C . VAL A 1 194 ? -4.076 2.698 19.499 1.00 83.31 194 VAL A C 1
ATOM 1557 O O . VAL A 1 194 ? -3.149 3.220 18.883 1.00 83.31 194 VAL A O 1
ATOM 1560 N N . THR A 1 195 ? -4.020 1.455 19.948 1.00 85.69 195 THR A N 1
ATOM 1561 C CA . THR A 1 195 ? -2.870 0.569 19.742 1.00 85.69 195 THR A CA 1
ATOM 1562 C C . THR A 1 195 ? -2.881 -0.058 18.343 1.00 85.69 195 THR A C 1
ATOM 1564 O O . THR A 1 195 ? -3.943 -0.370 17.785 1.00 85.69 195 THR A O 1
ATOM 1567 N N . LEU A 1 196 ? -1.691 -0.300 17.775 1.00 74.62 196 LEU A N 1
ATOM 1568 C CA . LEU A 1 196 ? -1.526 -0.966 16.471 1.00 74.62 196 LEU A CA 1
ATOM 1569 C C . LEU A 1 196 ? -2.228 -2.329 16.422 1.00 74.62 196 LEU A C 1
ATOM 1571 O O . LEU A 1 196 ? -2.956 -2.653 15.481 1.00 74.62 196 LEU A O 1
ATOM 1575 N N . LYS A 1 197 ? -1.960 -3.140 17.448 1.00 67.38 197 LYS A N 1
ATOM 1576 C CA . LYS A 1 197 ? -2.088 -4.599 17.409 1.00 67.38 197 LYS A CA 1
ATOM 1577 C C . LYS A 1 197 ? -3.525 -5.087 17.260 1.00 67.38 197 LYS A C 1
ATOM 1579 O O . LYS A 1 197 ? -3.791 -6.019 16.498 1.00 67.38 197 LYS A O 1
ATOM 1584 N N . HIS A 1 198 ? -4.450 -4.469 17.982 1.00 71.31 198 HIS A N 1
ATOM 1585 C CA . HIS A 1 198 ? -5.837 -4.924 18.023 1.00 71.31 198 HIS A CA 1
ATOM 1586 C C . HIS A 1 198 ? -6.806 -3.849 17.578 1.00 71.31 198 HIS A C 1
ATOM 1588 O O . HIS A 1 198 ? -7.764 -4.151 16.876 1.00 71.31 198 HIS A O 1
ATOM 1594 N N . GLU A 1 199 ? -6.546 -2.597 17.924 1.00 86.12 199 GLU A N 1
ATOM 1595 C CA . GLU A 1 199 ? -7.572 -1.579 17.811 1.00 86.12 199 GLU A CA 1
ATOM 1596 C C . GLU A 1 199 ? -7.576 -0.939 16.421 1.00 86.12 199 GLU A C 1
ATOM 1598 O O . GLU A 1 199 ? -8.608 -0.930 15.744 1.00 86.12 199 GLU A O 1
ATOM 1603 N N . PHE A 1 200 ? -6.412 -0.487 15.945 1.00 87.75 200 PHE A N 1
ATOM 1604 C CA . PHE A 1 200 ? -6.307 0.156 14.637 1.00 87.75 200 PHE A CA 1
ATOM 1605 C C . PHE A 1 200 ? -6.579 -0.825 13.493 1.00 87.75 200 PHE A C 1
ATOM 1607 O O . PHE A 1 200 ? -7.445 -0.578 12.653 1.00 87.75 200 PHE A O 1
ATOM 1614 N N . ILE A 1 201 ? -5.893 -1.976 13.478 1.00 87.12 201 ILE A N 1
ATOM 1615 C CA . ILE A 1 201 ? -6.069 -2.993 12.430 1.00 87.12 201 ILE A CA 1
ATOM 1616 C C . ILE A 1 201 ? -7.523 -3.472 12.365 1.00 87.12 201 ILE A C 1
ATOM 1618 O O . ILE A 1 201 ? -8.038 -3.701 11.268 1.00 87.12 201 ILE A O 1
ATOM 1622 N N . GLU A 1 202 ? -8.201 -3.626 13.506 1.00 89.12 202 GLU A N 1
ATOM 1623 C CA . GLU A 1 202 ? -9.606 -4.029 13.517 1.00 89.12 202 GLU A CA 1
ATOM 1624 C C . GLU A 1 202 ? -10.499 -2.952 12.908 1.00 89.12 202 GLU A C 1
ATOM 1626 O O . GLU A 1 202 ? -11.225 -3.259 11.962 1.00 89.12 202 GLU A O 1
ATOM 1631 N N . VAL A 1 203 ? -10.391 -1.700 13.367 1.00 90.50 203 VAL A N 1
ATOM 1632 C CA . VAL A 1 203 ? -11.164 -0.564 12.834 1.00 90.50 203 VAL A CA 1
ATOM 1633 C C . VAL A 1 203 ? -10.977 -0.433 11.324 1.00 90.50 203 VAL A C 1
ATOM 1635 O O . VAL A 1 203 ? -11.947 -0.292 10.577 1.00 90.50 203 VAL A O 1
ATOM 1638 N N . VAL A 1 204 ? -9.735 -0.523 10.858 1.00 89.69 204 VAL A N 1
ATOM 1639 C CA . VAL A 1 204 ? -9.376 -0.393 9.445 1.00 89.69 204 VAL A CA 1
ATOM 1640 C C . VAL A 1 204 ? -9.904 -1.575 8.620 1.00 89.69 204 VAL A C 1
ATOM 1642 O O . VAL A 1 204 ? -10.446 -1.397 7.525 1.00 89.69 204 VAL A O 1
ATOM 1645 N N . ASN A 1 205 ? -9.864 -2.795 9.163 1.00 87.25 205 ASN A N 1
ATOM 1646 C CA . ASN A 1 205 ? -10.378 -3.978 8.476 1.00 87.25 205 ASN A CA 1
ATOM 1647 C C . ASN A 1 205 ? -11.909 -4.051 8.415 1.00 87.25 205 ASN A C 1
ATOM 1649 O O . ASN A 1 205 ? -12.439 -4.529 7.402 1.00 87.25 205 ASN A O 1
ATOM 1653 N N . THR A 1 206 ? -12.609 -3.591 9.454 1.00 89.44 206 THR A N 1
ATOM 1654 C CA . THR A 1 206 ? -14.081 -3.544 9.527 1.00 89.44 206 THR A CA 1
ATOM 1655 C C . THR A 1 206 ? -14.670 -2.322 8.827 1.00 89.44 206 THR A C 1
ATOM 1657 O O . THR A 1 206 ? -15.863 -2.318 8.515 1.00 89.44 206 THR A O 1
ATOM 1660 N N . THR A 1 207 ? -13.837 -1.330 8.499 1.00 91.50 207 THR A N 1
ATOM 1661 C CA . THR A 1 207 ? -14.233 -0.083 7.836 1.00 91.50 207 THR A CA 1
ATOM 1662 C C . THR A 1 207 ? -13.542 0.055 6.467 1.00 91.50 207 THR A C 1
A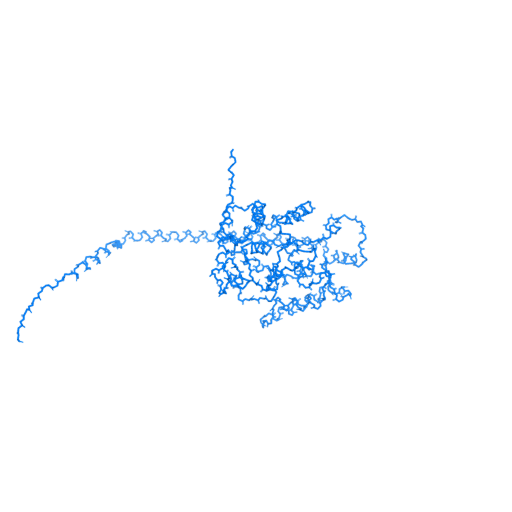TOM 1664 O O . THR A 1 207 ? -12.601 0.836 6.322 1.00 91.50 207 THR A O 1
ATOM 1667 N N . PRO A 1 208 ? -14.008 -0.654 5.412 1.00 87.44 208 PRO A N 1
ATOM 1668 C CA . PRO A 1 208 ? -13.343 -0.695 4.101 1.00 87.44 208 PRO A CA 1
ATOM 1669 C C . PRO A 1 208 ? -13.085 0.671 3.459 1.00 87.44 208 PRO A C 1
ATOM 1671 O O . PRO A 1 208 ? -12.140 0.817 2.695 1.00 87.44 208 PRO A O 1
ATOM 1674 N N . GLY A 1 209 ? -13.901 1.680 3.782 1.00 88.06 209 GLY A N 1
ATOM 1675 C CA . GLY A 1 209 ? -13.729 3.036 3.260 1.00 88.06 209 GLY A CA 1
ATOM 1676 C C . GLY A 1 209 ? -12.411 3.705 3.661 1.00 88.06 209 GLY A C 1
ATOM 1677 O O . GLY A 1 209 ? -12.051 4.684 3.021 1.00 88.06 209 GLY A O 1
ATOM 1678 N N . ILE A 1 210 ? -11.711 3.193 4.682 1.00 88.69 210 ILE A N 1
ATOM 1679 C CA . ILE A 1 210 ? -10.398 3.706 5.092 1.00 88.69 210 ILE A CA 1
ATOM 1680 C C . ILE A 1 210 ? -9.304 3.252 4.117 1.00 88.69 210 ILE A C 1
ATOM 1682 O O . ILE A 1 210 ? -8.494 4.057 3.676 1.00 88.69 210 ILE A O 1
ATOM 1686 N N . ILE A 1 211 ? -9.291 1.965 3.764 1.00 88.50 211 ILE A N 1
ATOM 1687 C CA . ILE A 1 211 ? -8.235 1.370 2.924 1.00 88.50 211 ILE A CA 1
ATOM 1688 C C . ILE A 1 211 ? -8.526 1.557 1.434 1.00 88.50 211 ILE A C 1
ATOM 1690 O O . ILE A 1 211 ? -7.609 1.536 0.621 1.00 88.50 211 ILE A O 1
ATOM 1694 N N . PHE A 1 212 ? -9.792 1.766 1.068 1.00 88.31 212 PHE A N 1
ATOM 1695 C CA . PHE A 1 212 ? -10.231 1.833 -0.324 1.00 88.31 212 PHE A CA 1
ATOM 1696 C C . PHE A 1 212 ? -9.340 2.685 -1.256 1.00 88.31 212 PHE A C 1
ATOM 1698 O O . PHE A 1 212 ? -9.002 2.171 -2.318 1.00 88.31 212 PHE A O 1
ATOM 1705 N N . PRO A 1 213 ? -8.886 3.906 -0.897 1.00 84.94 213 PRO A N 1
ATOM 1706 C CA . PRO A 1 213 ? -8.005 4.689 -1.774 1.00 84.94 213 PRO A CA 1
ATOM 1707 C C . PRO A 1 213 ? -6.674 3.988 -2.068 1.00 84.94 213 PRO A C 1
ATOM 1709 O O . PRO A 1 213 ? -6.164 4.040 -3.182 1.00 84.94 213 PRO A O 1
ATOM 1712 N N . VAL A 1 214 ? -6.123 3.290 -1.073 1.00 86.06 214 VAL A N 1
ATOM 1713 C CA . VAL A 1 214 ? -4.870 2.538 -1.208 1.00 86.06 214 VAL A CA 1
ATOM 1714 C C . VAL A 1 214 ? -5.072 1.309 -2.085 1.00 86.06 214 VAL A C 1
ATOM 1716 O O . VAL A 1 214 ? -4.237 1.015 -2.936 1.00 86.06 214 VAL A O 1
ATOM 1719 N N . GLU A 1 215 ? -6.191 0.600 -1.908 1.00 89.12 215 GLU A N 1
ATOM 1720 C CA . GLU A 1 215 ? -6.556 -0.548 -2.747 1.00 89.12 215 GLU A CA 1
ATOM 1721 C C . GLU A 1 215 ? -6.828 -0.123 -4.198 1.00 89.12 215 GLU A C 1
ATOM 1723 O O . GLU A 1 215 ? -6.443 -0.831 -5.129 1.00 89.12 215 GLU A O 1
ATOM 1728 N N . GLU A 1 216 ? -7.458 1.035 -4.404 1.00 89.25 216 GLU A N 1
ATOM 1729 C CA . GLU A 1 216 ? -7.709 1.614 -5.725 1.00 89.25 216 GLU A CA 1
ATOM 1730 C C . GLU A 1 216 ? -6.396 1.977 -6.423 1.00 89.25 216 GLU A C 1
ATOM 1732 O O . GLU A 1 216 ? -6.155 1.535 -7.549 1.00 89.25 216 GLU A O 1
ATOM 1737 N N . LEU A 1 217 ? -5.495 2.673 -5.727 1.00 87.06 217 LEU A N 1
ATOM 1738 C CA . LEU A 1 217 ? -4.159 2.977 -6.228 1.00 87.06 217 LEU A CA 1
ATOM 1739 C C . LEU A 1 217 ? -3.377 1.702 -6.563 1.00 87.06 217 LEU A C 1
ATOM 1741 O O . LEU A 1 217 ? -2.852 1.558 -7.669 1.00 87.06 217 LEU A O 1
ATOM 1745 N N . GLN A 1 218 ? -3.334 0.747 -5.629 1.00 91.19 218 GLN A N 1
ATOM 1746 C CA . GLN A 1 218 ? -2.705 -0.555 -5.832 1.00 91.19 218 GLN A CA 1
ATOM 1747 C C . GLN A 1 218 ? -3.276 -1.230 -7.086 1.00 91.19 218 GLN A C 1
ATOM 1749 O O . GLN A 1 218 ? -2.520 -1.734 -7.916 1.00 91.19 218 GLN A O 1
ATOM 1754 N N . PHE A 1 219 ? -4.598 -1.227 -7.264 1.00 93.06 219 PHE A N 1
ATOM 1755 C CA . PHE A 1 219 ? -5.244 -1.802 -8.438 1.00 93.06 219 PHE A CA 1
ATOM 1756 C C . PHE A 1 219 ? -4.825 -1.101 -9.738 1.00 93.06 219 PHE A C 1
ATOM 1758 O O . PHE A 1 219 ? -4.513 -1.788 -10.714 1.00 93.06 219 PHE A O 1
ATOM 1765 N N . LEU A 1 220 ? -4.755 0.234 -9.752 1.00 91.69 220 LEU A N 1
ATOM 1766 C CA . LEU A 1 220 ? -4.311 1.011 -10.913 1.00 91.69 220 LEU A CA 1
ATOM 1767 C C . LEU A 1 220 ? -2.867 0.674 -11.303 1.00 91.69 220 LEU A C 1
ATOM 1769 O O . LEU A 1 220 ? -2.603 0.391 -12.476 1.00 91.69 220 LEU A O 1
ATOM 1773 N N . PHE A 1 221 ? -1.946 0.617 -10.336 1.00 92.44 221 PHE A N 1
ATOM 1774 C CA . PHE A 1 221 ? -0.565 0.202 -10.597 1.00 92.44 221 PHE A CA 1
ATOM 1775 C C . PHE A 1 221 ? -0.494 -1.235 -11.102 1.00 92.44 221 PHE A C 1
ATOM 1777 O O . PHE A 1 221 ? 0.145 -1.497 -12.122 1.00 92.44 221 PHE A O 1
ATOM 1784 N N . ARG A 1 222 ? -1.217 -2.159 -10.457 1.00 94.81 222 ARG A N 1
ATOM 1785 C CA . ARG A 1 222 ? -1.282 -3.559 -10.888 1.00 94.81 222 ARG A CA 1
ATOM 1786 C C . ARG A 1 222 ? -1.812 -3.692 -12.313 1.00 94.81 222 ARG A C 1
ATOM 1788 O O . ARG A 1 222 ? -1.370 -4.565 -13.052 1.00 94.81 222 ARG A O 1
ATOM 1795 N N . GLN A 1 223 ? -2.778 -2.864 -12.703 1.00 94.69 223 GLN A N 1
ATOM 1796 C CA . GLN A 1 223 ? -3.359 -2.883 -14.040 1.00 94.69 223 GLN A CA 1
ATOM 1797 C C . GLN A 1 223 ? -2.399 -2.321 -15.095 1.00 94.69 223 GLN A C 1
ATOM 1799 O O . GLN A 1 223 ? -2.328 -2.879 -16.190 1.00 94.69 223 GLN A O 1
ATOM 1804 N N . ARG A 1 224 ? -1.683 -1.233 -14.785 1.00 93.50 224 ARG A N 1
ATOM 1805 C CA . ARG A 1 224 ? -0.822 -0.522 -15.746 1.00 93.50 224 ARG A CA 1
ATOM 1806 C C . ARG A 1 224 ? 0.591 -1.090 -15.853 1.00 93.50 224 ARG A C 1
ATOM 1808 O O . ARG A 1 224 ? 1.195 -0.974 -16.914 1.00 93.50 224 ARG A O 1
ATOM 1815 N N . ILE A 1 225 ? 1.126 -1.678 -14.787 1.00 93.75 225 ILE A N 1
ATOM 1816 C CA . ILE A 1 225 ? 2.462 -2.281 -14.770 1.00 93.75 225 ILE A CA 1
ATOM 1817 C C . ILE A 1 225 ? 2.289 -3.788 -14.892 1.00 93.75 225 ILE A C 1
ATOM 1819 O O . ILE A 1 225 ? 1.790 -4.417 -13.969 1.00 93.75 225 ILE A O 1
ATOM 1823 N N . ILE A 1 226 ? 2.694 -4.377 -16.017 1.00 94.56 226 ILE A N 1
ATOM 1824 C CA . ILE A 1 226 ? 2.557 -5.809 -16.366 1.00 94.56 226 ILE A CA 1
ATOM 1825 C C . ILE A 1 226 ? 1.110 -6.340 -16.438 1.00 94.56 226 ILE A C 1
ATOM 1827 O O . ILE A 1 226 ? 0.732 -6.914 -17.460 1.00 94.56 226 ILE A O 1
ATOM 1831 N N . GLY A 1 227 ? 0.310 -6.207 -15.375 1.00 95.38 227 GLY A N 1
ATOM 1832 C CA . GLY A 1 227 ? -1.084 -6.637 -15.299 1.00 95.38 227 GLY A CA 1
ATOM 1833 C C . GLY A 1 227 ? -1.464 -7.311 -13.972 1.00 95.38 227 GLY A C 1
ATOM 1834 O O . GLY A 1 227 ? -0.652 -7.933 -13.290 1.00 95.38 227 GLY A O 1
ATOM 1835 N N . VAL A 1 228 ? -2.755 -7.264 -13.627 1.00 95.81 228 VAL A N 1
ATOM 1836 C CA . VAL A 1 228 ? -3.272 -7.703 -12.313 1.00 95.81 228 VAL A CA 1
ATOM 1837 C C . VAL A 1 228 ? -2.928 -9.158 -11.985 1.00 95.81 228 VAL A C 1
ATOM 1839 O O . VAL A 1 228 ? -2.540 -9.464 -10.862 1.00 95.81 228 VAL A O 1
ATOM 1842 N N . LYS A 1 229 ? -3.020 -10.065 -12.967 1.00 95.12 229 LYS A N 1
ATOM 1843 C CA . LYS A 1 229 ? -2.735 -11.497 -12.760 1.00 95.12 229 LYS A CA 1
ATOM 1844 C C . LYS A 1 229 ? -1.300 -11.746 -12.290 1.00 95.12 229 LYS A C 1
ATOM 1846 O O . LYS A 1 229 ? -1.087 -12.628 -11.460 1.00 95.12 229 LYS A O 1
ATOM 1851 N N . PHE A 1 230 ? -0.348 -10.983 -12.824 1.00 94.44 230 PHE A N 1
ATOM 1852 C CA . PHE A 1 230 ? 1.058 -11.072 -12.453 1.00 94.44 230 PHE A CA 1
ATOM 1853 C C . PHE A 1 230 ? 1.244 -10.695 -10.981 1.00 94.44 230 PHE A C 1
ATOM 1855 O O . PHE A 1 230 ? 1.756 -11.492 -10.198 1.00 94.44 230 PHE A O 1
ATOM 1862 N N . TRP A 1 231 ? 0.713 -9.546 -10.570 1.00 94.62 231 TRP A N 1
ATOM 1863 C CA . TRP A 1 231 ? 0.838 -9.083 -9.190 1.00 94.62 231 TRP A CA 1
ATOM 1864 C C . TRP A 1 231 ? 0.086 -9.951 -8.190 1.00 94.62 231 TRP A C 1
ATOM 1866 O O . TRP A 1 231 ? 0.609 -10.222 -7.118 1.00 94.62 231 TRP A O 1
ATOM 1876 N N . THR A 1 232 ? -1.087 -10.480 -8.546 1.00 93.38 232 THR A N 1
ATOM 1877 C CA . THR A 1 232 ? -1.802 -11.439 -7.690 1.00 93.38 232 THR A CA 1
ATOM 1878 C C . THR A 1 232 ? -1.005 -12.733 -7.479 1.00 93.38 232 THR A C 1
ATOM 1880 O O . THR A 1 232 ? -1.106 -13.350 -6.418 1.00 93.38 232 THR A O 1
ATOM 1883 N N . ARG A 1 233 ? -0.206 -13.177 -8.463 1.00 91.94 233 ARG A N 1
ATOM 1884 C CA . ARG A 1 233 ? 0.717 -14.312 -8.277 1.00 91.94 233 ARG A CA 1
ATOM 1885 C C . ARG A 1 233 ? 1.792 -13.963 -7.246 1.00 91.94 233 ARG A C 1
ATOM 1887 O O . ARG A 1 233 ? 2.008 -14.759 -6.335 1.00 91.94 233 ARG A O 1
ATOM 1894 N N . LEU A 1 234 ? 2.406 -12.785 -7.358 1.00 89.44 234 LEU A N 1
ATOM 1895 C CA . LEU A 1 234 ? 3.452 -12.333 -6.435 1.00 89.44 234 LEU A CA 1
ATOM 1896 C C . LEU A 1 234 ? 2.930 -12.057 -5.020 1.00 89.44 234 LEU A C 1
ATOM 1898 O O . LEU A 1 234 ? 3.567 -12.458 -4.056 1.00 89.44 234 LEU A O 1
ATOM 1902 N N . GLU A 1 235 ? 1.746 -11.462 -4.879 1.00 89.25 235 GLU A N 1
ATOM 1903 C CA . GLU A 1 235 ? 1.053 -11.289 -3.594 1.00 89.25 235 GLU A CA 1
ATOM 1904 C C . GLU A 1 235 ? 0.866 -12.639 -2.885 1.00 89.25 235 GLU A C 1
ATOM 1906 O O . GLU A 1 235 ? 1.183 -12.788 -1.707 1.00 89.25 235 GLU A O 1
ATOM 1911 N N . ARG A 1 236 ? 0.420 -13.672 -3.614 1.00 87.62 236 ARG A N 1
ATOM 1912 C CA . ARG A 1 236 ? 0.279 -15.027 -3.057 1.00 87.62 236 ARG A CA 1
ATOM 1913 C C . ARG A 1 236 ? 1.619 -15.656 -2.692 1.00 87.62 236 ARG A C 1
ATOM 1915 O O . ARG A 1 236 ? 1.664 -16.420 -1.733 1.00 87.62 236 ARG A O 1
ATOM 1922 N N . ALA A 1 237 ? 2.673 -15.393 -3.462 1.00 82.81 237 ALA A N 1
ATOM 1923 C CA . ALA A 1 237 ? 4.020 -15.850 -3.130 1.00 82.81 237 ALA A CA 1
ATOM 1924 C C . ALA A 1 237 ? 4.506 -15.182 -1.833 1.00 82.81 237 ALA A C 1
ATOM 1926 O O . ALA A 1 237 ? 4.882 -15.888 -0.900 1.00 82.81 237 ALA A O 1
ATOM 1927 N N . ARG A 1 238 ? 4.345 -13.857 -1.716 1.00 81.50 238 ARG A N 1
ATOM 1928 C CA . ARG A 1 238 ? 4.642 -13.087 -0.498 1.00 81.50 238 ARG A CA 1
ATOM 1929 C C . ARG A 1 238 ? 3.880 -13.618 0.714 1.00 81.50 238 ARG A C 1
ATOM 1931 O O . ARG A 1 238 ? 4.485 -13.858 1.749 1.00 81.50 238 ARG A O 1
ATOM 1938 N N . ALA A 1 239 ? 2.584 -13.894 0.566 1.00 78.75 239 ALA A N 1
ATOM 1939 C CA . ALA A 1 239 ? 1.753 -14.436 1.643 1.00 78.75 239 ALA A CA 1
ATOM 1940 C C . ALA A 1 239 ? 2.165 -15.846 2.110 1.00 78.75 239 ALA A C 1
ATOM 1942 O O . ALA A 1 239 ? 1.839 -16.246 3.226 1.00 78.75 239 ALA A O 1
ATOM 1943 N N . LYS A 1 240 ? 2.837 -16.636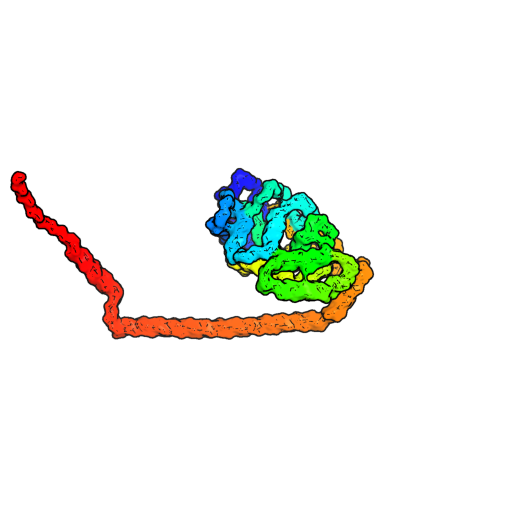 1.261 1.00 75.19 240 LYS A N 1
ATOM 1944 C CA . LYS A 1 240 ? 3.415 -17.923 1.679 1.00 75.19 240 LYS A CA 1
ATOM 1945 C C . LYS A 1 240 ? 4.656 -17.702 2.530 1.00 75.19 240 LYS A C 1
ATOM 1947 O O . LYS A 1 240 ? 4.799 -18.354 3.554 1.00 75.19 240 LYS A O 1
ATOM 1952 N N . TRP A 1 241 ? 5.504 -16.761 2.126 1.00 69.19 241 TRP A N 1
ATOM 1953 C CA . TRP A 1 241 ? 6.731 -16.429 2.840 1.00 69.19 241 TRP A CA 1
ATOM 1954 C C . TRP A 1 241 ? 6.477 -15.811 4.217 1.00 69.19 241 TRP A C 1
ATOM 1956 O O . TRP A 1 241 ? 7.281 -15.985 5.124 1.00 69.19 241 TRP A O 1
ATOM 1966 N N . THR A 1 242 ? 5.340 -15.138 4.403 1.00 65.06 242 THR A N 1
ATOM 1967 C CA . THR A 1 242 ? 4.970 -14.527 5.688 1.00 65.06 242 THR A CA 1
ATOM 1968 C C . THR A 1 242 ? 4.339 -15.485 6.696 1.00 65.06 242 THR A C 1
ATOM 1970 O O . THR A 1 242 ? 4.199 -15.120 7.860 1.00 65.06 242 THR A O 1
ATOM 1973 N N . ARG A 1 243 ? 3.989 -16.720 6.309 1.00 64.50 243 ARG A N 1
ATOM 1974 C CA . ARG A 1 243 ? 3.477 -17.744 7.235 1.00 64.50 243 ARG A CA 1
ATOM 1975 C C . ARG A 1 243 ? 4.635 -18.490 7.912 1.00 64.50 243 ARG A C 1
ATOM 1977 O O . ARG A 1 243 ? 4.985 -19.609 7.557 1.00 64.50 243 ARG A O 1
ATOM 1984 N N . GLU A 1 244 ? 5.217 -17.815 8.898 1.00 50.50 244 GLU A N 1
ATOM 1985 C CA . GLU A 1 244 ? 5.664 -18.356 10.195 1.00 50.50 244 GLU A CA 1
ATOM 1986 C C . GLU A 1 244 ? 6.880 -19.310 10.276 1.00 50.50 244 GLU A C 1
ATOM 1988 O O . GLU A 1 244 ? 7.627 -19.200 11.239 1.00 50.50 244 GLU A O 1
ATOM 1993 N N . ALA A 1 245 ? 7.187 -20.164 9.295 1.00 50.38 245 ALA A N 1
ATOM 1994 C CA . ALA A 1 245 ? 8.469 -20.908 9.273 1.00 50.38 245 ALA A CA 1
ATOM 1995 C C . ALA A 1 245 ? 9.501 -20.265 8.334 1.00 50.38 245 ALA A C 1
ATOM 1997 O O . ALA A 1 245 ? 10.711 -20.312 8.566 1.00 50.38 245 ALA A O 1
ATOM 1998 N N . ASP A 1 246 ? 8.997 -19.613 7.290 1.00 53.47 246 ASP A N 1
ATOM 1999 C CA . ASP A 1 246 ? 9.807 -18.927 6.297 1.00 53.47 246 ASP A CA 1
ATOM 2000 C C . ASP A 1 246 ? 9.918 -17.433 6.575 1.00 53.47 246 ASP A C 1
ATOM 2002 O O . ASP A 1 246 ? 10.693 -16.793 5.887 1.00 53.47 246 ASP A O 1
ATOM 2006 N N . TYR A 1 247 ? 9.226 -16.861 7.569 1.00 55.62 247 TYR A N 1
ATOM 2007 C CA . TYR A 1 247 ? 9.269 -15.412 7.802 1.00 55.62 247 TYR A CA 1
ATOM 2008 C C . TYR A 1 247 ? 10.670 -14.941 8.184 1.00 55.62 247 TYR A C 1
ATOM 2010 O O . TYR A 1 247 ? 11.203 -14.059 7.527 1.00 55.62 247 TYR A O 1
ATOM 2018 N N . VAL A 1 248 ? 11.321 -15.587 9.155 1.00 57.84 248 VAL A N 1
ATOM 2019 C CA . VAL A 1 248 ? 12.706 -15.264 9.533 1.00 57.84 248 VAL A CA 1
ATOM 2020 C C . VAL A 1 248 ? 13.658 -15.502 8.362 1.00 57.84 248 VAL A C 1
ATOM 2022 O O . VAL A 1 248 ? 14.559 -14.700 8.135 1.00 57.84 248 VAL A O 1
ATOM 2025 N N . GLN A 1 249 ? 13.457 -16.558 7.563 1.00 58.88 249 GLN A N 1
ATOM 2026 C CA . GLN A 1 249 ? 14.280 -16.808 6.373 1.00 58.88 249 GLN A CA 1
ATOM 2027 C C . GLN A 1 249 ? 14.030 -15.800 5.256 1.00 58.88 249 GLN A C 1
ATOM 2029 O O . GLN A 1 249 ? 14.970 -15.414 4.570 1.00 58.88 249 GLN A O 1
ATOM 2034 N N . PHE A 1 250 ? 12.782 -15.410 5.047 1.00 57.94 250 PHE A N 1
ATOM 2035 C CA . PHE A 1 250 ? 12.327 -14.470 4.042 1.00 57.94 250 PHE A CA 1
ATOM 2036 C C . PHE A 1 250 ? 12.799 -13.081 4.408 1.00 57.94 250 PHE A C 1
ATOM 2038 O O . PHE A 1 250 ? 13.457 -12.453 3.599 1.00 57.94 250 PHE A O 1
ATOM 2045 N N . ARG A 1 251 ? 12.602 -12.670 5.655 1.00 59.97 251 ARG A N 1
ATOM 2046 C CA . ARG A 1 251 ? 13.177 -11.473 6.246 1.00 59.97 251 ARG A CA 1
ATOM 2047 C C . ARG A 1 251 ? 14.695 -11.488 6.156 1.00 59.97 251 ARG A C 1
ATOM 2049 O O . ARG A 1 251 ? 15.267 -10.552 5.637 1.00 59.97 251 ARG A O 1
ATOM 2056 N N . SER A 1 252 ? 15.365 -12.582 6.516 1.00 61.12 252 SER A N 1
ATOM 2057 C CA . SER A 1 252 ? 16.823 -12.718 6.351 1.00 61.12 252 SER A CA 1
ATOM 2058 C C . SER A 1 252 ? 17.264 -12.692 4.883 1.00 61.12 252 SER A C 1
ATOM 2060 O O . SER A 1 252 ? 18.393 -12.315 4.580 1.00 61.12 252 SER A O 1
ATOM 2062 N N . ARG A 1 253 ? 16.433 -13.149 3.938 1.00 59.75 253 ARG A N 1
ATOM 2063 C CA . ARG A 1 253 ? 16.696 -13.018 2.496 1.00 59.75 253 ARG A CA 1
ATOM 2064 C C . ARG A 1 253 ? 16.522 -11.568 2.091 1.00 59.75 253 ARG A C 1
ATOM 2066 O O . ARG A 1 253 ? 17.475 -11.004 1.589 1.00 59.75 253 ARG A O 1
ATOM 2073 N N . LEU A 1 254 ? 15.391 -10.954 2.403 1.00 56.53 254 LEU A N 1
ATOM 2074 C CA . LEU A 1 254 ? 15.118 -9.550 2.158 1.00 56.53 254 LEU A CA 1
ATOM 2075 C C . LEU A 1 254 ? 16.201 -8.649 2.765 1.00 56.53 254 LEU A C 1
ATOM 2077 O O . LEU A 1 254 ? 16.812 -7.908 2.017 1.00 56.53 254 LEU A O 1
ATOM 2081 N N . MET A 1 255 ? 16.559 -8.801 4.038 1.00 60.56 255 MET A N 1
ATOM 2082 C CA . MET A 1 255 ? 17.687 -8.128 4.698 1.00 60.56 255 MET A CA 1
ATOM 2083 C C . MET A 1 255 ? 18.995 -8.307 3.912 1.00 60.56 255 MET A C 1
ATOM 2085 O O . MET A 1 255 ? 19.673 -7.332 3.614 1.00 60.56 255 MET A O 1
ATOM 2089 N N . ARG A 1 256 ? 19.328 -9.536 3.483 1.00 56.47 256 ARG A N 1
ATOM 2090 C CA . ARG A 1 256 ? 20.521 -9.811 2.648 1.00 56.47 256 ARG A CA 1
ATOM 2091 C C . ARG A 1 256 ? 20.458 -9.215 1.242 1.00 56.47 256 ARG A C 1
ATOM 2093 O O . ARG A 1 256 ? 21.497 -9.078 0.603 1.00 56.47 256 ARG A O 1
ATOM 2100 N N . LEU A 1 257 ? 19.261 -8.972 0.719 1.00 48.72 257 LEU A N 1
ATOM 2101 C CA . LEU A 1 257 ? 19.035 -8.314 -0.570 1.00 48.72 257 LEU A CA 1
ATOM 2102 C C . LEU A 1 257 ? 18.928 -6.802 -0.429 1.00 48.72 257 LEU A C 1
ATOM 2104 O O . LEU A 1 257 ? 18.902 -6.094 -1.431 1.00 48.72 257 LEU A O 1
ATOM 2108 N N . GLY A 1 258 ? 18.840 -6.331 0.804 1.00 49.06 258 GLY A N 1
ATOM 2109 C CA . GLY A 1 258 ? 18.578 -4.960 1.101 1.00 49.06 258 GLY A CA 1
ATOM 2110 C C . GLY A 1 258 ? 17.128 -4.513 0.889 1.00 49.06 258 GLY A C 1
ATOM 2111 O O . GLY A 1 258 ? 16.875 -3.410 0.421 1.00 49.06 258 GLY A O 1
ATOM 2112 N N . LEU A 1 259 ? 16.173 -5.379 1.193 1.00 48.66 259 LEU A N 1
ATOM 2113 C CA . LEU A 1 259 ? 14.779 -5.277 0.778 1.00 48.66 259 LEU A CA 1
ATOM 2114 C C . LEU A 1 259 ? 13.795 -5.630 1.900 1.00 48.66 259 LEU A C 1
ATOM 2116 O O . LEU A 1 259 ? 12.675 -6.026 1.592 1.00 48.66 259 LEU A O 1
ATOM 2120 N N . ASP A 1 260 ? 14.177 -5.602 3.179 1.00 53.97 260 ASP A N 1
ATOM 2121 C CA . ASP A 1 260 ? 13.233 -5.968 4.238 1.00 53.97 260 ASP A CA 1
ATOM 2122 C C . ASP A 1 260 ? 12.186 -4.847 4.444 1.00 53.97 260 ASP A C 1
ATOM 2124 O O . ASP A 1 260 ? 12.472 -3.692 4.677 1.00 53.97 260 ASP A O 1
ATOM 2128 N N . ILE A 1 261 ? 10.908 -5.119 4.197 1.00 47.41 261 ILE A N 1
ATOM 2129 C CA . ILE A 1 261 ? 9.831 -4.119 4.365 1.00 47.41 261 ILE A CA 1
ATOM 2130 C C . ILE A 1 261 ? 8.723 -4.751 5.188 1.00 47.41 261 ILE A C 1
ATOM 2132 O O . ILE A 1 261 ? 7.540 -4.564 4.904 1.00 47.41 261 ILE A O 1
ATOM 2136 N N . LEU A 1 262 ? 9.075 -5.618 6.136 1.00 45.38 262 LEU A N 1
ATOM 2137 C CA . LEU A 1 262 ? 8.093 -6.220 7.017 1.00 45.38 262 LEU A CA 1
ATOM 2138 C C . LEU A 1 262 ? 8.420 -5.888 8.471 1.00 45.38 262 LEU A C 1
ATOM 2140 O O . LEU A 1 262 ? 9.584 -5.920 8.864 1.00 45.38 262 LEU A O 1
ATOM 2144 N N . PRO A 1 263 ? 7.397 -5.528 9.258 1.00 42.56 263 PRO A N 1
ATOM 2145 C CA . PRO A 1 263 ? 7.596 -5.157 10.642 1.00 42.56 263 PRO A CA 1
ATOM 2146 C C . PRO A 1 263 ? 8.151 -6.301 11.460 1.00 42.56 263 PRO A C 1
ATOM 2148 O O . PRO A 1 263 ? 7.714 -7.439 11.275 1.00 42.56 263 PRO A O 1
ATOM 2151 N N . ASP A 1 264 ? 9.057 -5.999 12.399 1.00 42.72 264 ASP A N 1
ATOM 2152 C CA . ASP A 1 264 ? 9.169 -6.796 13.615 1.00 42.72 264 ASP A CA 1
ATOM 2153 C C . ASP A 1 264 ? 7.788 -6.820 14.255 1.00 42.72 264 ASP A C 1
ATOM 2155 O O . ASP A 1 264 ? 7.382 -5.954 15.024 1.00 42.72 264 ASP A O 1
ATOM 2159 N N . VAL A 1 265 ? 6.996 -7.808 13.869 1.00 47.28 265 VAL A N 1
ATOM 2160 C CA . VAL A 1 265 ? 5.949 -8.251 14.752 1.00 47.28 265 VAL A CA 1
ATOM 2161 C C . VAL A 1 265 ? 6.675 -9.181 15.670 1.00 47.28 265 VAL A C 1
ATOM 2163 O O . VAL A 1 265 ? 6.923 -10.313 15.269 1.00 47.28 265 VAL A O 1
ATOM 2166 N N . ASP A 1 266 ? 7.079 -8.621 16.809 1.00 44.31 266 ASP A N 1
ATOM 2167 C CA . ASP A 1 266 ? 7.663 -9.308 17.951 1.00 44.31 266 ASP A CA 1
ATOM 2168 C C . ASP A 1 266 ? 7.328 -10.807 17.877 1.00 44.31 266 ASP A C 1
ATOM 2170 O O . ASP A 1 266 ? 6.155 -11.202 17.966 1.00 44.31 266 ASP A O 1
ATOM 2174 N N . ASP A 1 267 ? 8.348 -11.626 17.582 1.00 43.19 267 ASP A N 1
ATOM 2175 C CA . ASP A 1 267 ? 8.224 -13.067 17.308 1.00 43.19 267 ASP A CA 1
ATOM 2176 C C . ASP A 1 267 ? 7.513 -13.808 18.464 1.00 43.19 267 ASP A C 1
ATOM 2178 O O . ASP A 1 267 ? 7.024 -14.928 18.294 1.00 43.19 267 ASP A O 1
ATOM 2182 N N . SER A 1 268 ? 7.390 -13.171 19.635 1.00 41.31 268 SER A N 1
ATOM 2183 C CA . SER A 1 268 ? 6.624 -13.663 20.778 1.00 41.31 268 SER A CA 1
ATOM 2184 C C . SER A 1 268 ? 5.097 -13.643 20.584 1.00 41.31 268 SER A C 1
ATOM 2186 O O . SER A 1 268 ? 4.399 -14.449 21.201 1.00 41.31 268 SER A O 1
ATOM 2188 N N . GLU A 1 269 ? 4.543 -12.798 19.706 1.00 43.94 269 GLU A N 1
ATOM 2189 C CA . GLU A 1 269 ? 3.091 -12.561 19.652 1.00 43.94 269 GLU A CA 1
ATOM 2190 C C . GLU A 1 269 ? 2.395 -13.078 18.390 1.00 43.94 269 GLU A C 1
ATOM 2192 O O . GLU A 1 269 ? 1.159 -13.139 18.356 1.00 43.94 269 GLU A O 1
ATOM 2197 N N . ARG A 1 270 ? 3.145 -13.468 17.349 1.00 46.94 270 ARG A N 1
ATOM 2198 C CA . ARG A 1 270 ? 2.550 -13.863 16.062 1.00 46.94 270 ARG A CA 1
ATOM 2199 C C . ARG A 1 270 ? 2.467 -15.350 15.753 1.00 46.94 270 ARG A C 1
ATOM 2201 O O . ARG A 1 270 ? 1.931 -15.655 14.701 1.00 46.94 270 ARG A O 1
ATOM 2208 N N . MET A 1 271 ? 2.866 -16.267 16.637 1.00 36.72 271 MET A N 1
ATOM 2209 C CA . MET A 1 271 ? 2.900 -17.692 16.256 1.00 36.72 271 MET A CA 1
ATOM 2210 C C . MET A 1 271 ? 2.441 -18.706 17.291 1.00 36.72 271 MET A C 1
ATOM 2212 O O . MET A 1 271 ? 2.603 -19.905 17.095 1.00 36.72 271 MET A O 1
ATOM 2216 N N . THR A 1 272 ? 1.781 -18.269 18.358 1.00 37.12 272 THR A N 1
ATOM 2217 C CA . THR A 1 272 ? 0.997 -19.188 19.176 1.00 37.12 272 THR A CA 1
ATOM 2218 C C . THR A 1 272 ? -0.282 -18.537 19.688 1.00 37.12 272 THR A C 1
ATOM 2220 O O . THR A 1 272 ? -0.446 -18.181 20.847 1.00 37.12 272 THR A O 1
ATOM 2223 N N . ALA A 1 273 ? -1.312 -18.632 18.854 1.00 39.56 273 ALA A N 1
ATOM 2224 C CA . ALA A 1 273 ? -2.604 -19.084 19.354 1.00 39.56 273 ALA A CA 1
ATOM 2225 C C . ALA A 1 273 ? -2.525 -20.550 19.867 1.00 39.56 273 ALA A C 1
ATOM 2227 O O . ALA A 1 273 ? -3.408 -21.355 19.573 1.00 39.56 273 ALA A O 1
ATOM 2228 N N . THR A 1 274 ? -1.485 -20.919 20.631 1.00 36.75 274 THR A N 1
ATOM 2229 C CA . THR A 1 274 ? -1.616 -21.971 21.636 1.00 36.75 274 THR A CA 1
ATOM 2230 C C . THR A 1 274 ? -2.098 -21.289 22.897 1.00 36.75 274 THR A C 1
ATOM 2232 O O . THR A 1 274 ? -1.417 -20.464 23.496 1.00 36.75 274 THR A O 1
ATOM 2235 N N . ALA A 1 275 ? -3.336 -21.628 23.234 1.00 43.84 275 ALA A N 1
ATOM 2236 C CA . ALA A 1 275 ? -3.961 -21.420 24.521 1.00 43.84 275 ALA A CA 1
ATOM 2237 C C . ALA A 1 275 ? -2.954 -21.507 25.678 1.00 43.84 275 ALA A C 1
ATOM 2239 O O . ALA A 1 275 ? -2.265 -22.515 25.811 1.00 43.84 275 ALA A O 1
ATOM 2240 N N . GLY A 1 276 ? -2.906 -20.486 26.531 1.00 39.62 276 GLY A N 1
ATOM 2241 C CA . GLY A 1 276 ? -2.105 -20.572 27.745 1.00 39.62 276 GLY A CA 1
ATOM 2242 C C . GLY A 1 276 ? -1.994 -19.266 28.498 1.00 39.62 276 GLY A C 1
ATOM 2243 O O . GLY A 1 276 ? -2.699 -19.072 29.486 1.00 39.62 276 GLY A O 1
ATOM 2244 N N . ASP A 1 277 ? -1.137 -18.364 28.031 1.00 42.84 277 ASP A N 1
ATOM 2245 C CA . ASP A 1 277 ? -0.517 -17.430 28.965 1.00 42.84 277 ASP A CA 1
ATOM 2246 C C . ASP A 1 277 ? -0.934 -15.961 28.794 1.00 42.84 277 ASP A C 1
ATOM 2248 O O . ASP A 1 277 ? -0.879 -15.355 27.729 1.00 42.84 277 ASP A O 1
ATOM 2252 N N . ALA A 1 278 ? -1.424 -15.434 29.920 1.00 47.56 278 ALA A N 1
ATOM 2253 C CA . ALA A 1 278 ? -1.534 -14.038 30.343 1.00 47.56 278 ALA A CA 1
ATOM 2254 C C . ALA A 1 278 ? -1.936 -12.956 29.313 1.00 47.56 278 ALA A C 1
ATOM 2256 O O . ALA A 1 278 ? -1.306 -11.905 29.239 1.00 47.56 278 ALA A O 1
ATOM 2257 N N . MET A 1 279 ? -3.082 -13.106 28.634 1.00 51.31 279 MET A N 1
ATOM 2258 C CA . MET A 1 279 ? -3.799 -11.922 28.124 1.00 51.31 279 MET A CA 1
ATOM 2259 C C . MET A 1 279 ? -4.120 -10.964 29.279 1.00 51.31 279 MET A C 1
ATOM 2261 O O . MET A 1 279 ? -4.642 -11.404 30.317 1.00 51.31 279 MET A O 1
ATOM 2265 N N . ARG A 1 280 ? -3.879 -9.659 29.077 1.00 59.72 280 ARG A N 1
ATOM 2266 C CA . ARG A 1 280 ? -4.307 -8.622 30.023 1.00 59.72 280 ARG A CA 1
ATOM 2267 C C . ARG A 1 280 ? -5.827 -8.742 30.233 1.00 59.72 280 ARG A C 1
ATOM 2269 O O . ARG A 1 280 ? -6.544 -9.123 29.303 1.00 59.72 280 ARG A O 1
ATOM 2276 N N . PRO A 1 281 ? -6.357 -8.448 31.434 1.00 60.62 281 PRO A N 1
ATOM 2277 C CA . PRO A 1 281 ? -7.795 -8.555 31.704 1.00 60.62 281 PRO A CA 1
ATOM 2278 C C . PRO A 1 281 ? -8.664 -7.783 30.698 1.00 60.62 281 PRO A C 1
ATOM 2280 O O . PRO A 1 281 ? -9.752 -8.234 30.343 1.00 60.62 281 PRO A O 1
ATOM 2283 N N . GLU A 1 282 ? -8.152 -6.657 30.202 1.00 54.09 282 GLU A N 1
ATOM 2284 C CA . GLU A 1 282 ? -8.793 -5.798 29.201 1.00 54.09 282 GLU A CA 1
ATOM 2285 C C . GLU A 1 282 ? -8.900 -6.496 27.837 1.00 54.09 282 GLU A C 1
ATOM 2287 O O . GLU A 1 282 ? -9.985 -6.558 27.256 1.00 54.09 282 GLU A O 1
ATOM 2292 N N . ASP A 1 283 ? -7.822 -7.144 27.389 1.00 51.19 283 ASP A N 1
ATOM 2293 C CA . ASP A 1 283 ? -7.813 -7.943 26.162 1.00 51.19 283 ASP A CA 1
ATOM 2294 C C . ASP A 1 283 ? -8.746 -9.155 26.285 1.00 51.19 283 ASP A C 1
ATOM 2296 O O . ASP A 1 283 ? -9.404 -9.538 25.314 1.00 51.19 283 ASP A O 1
ATOM 2300 N N . LYS A 1 284 ? -8.837 -9.775 27.476 1.00 64.19 284 LYS A N 1
ATOM 2301 C CA . LYS A 1 284 ? -9.749 -10.912 27.721 1.00 64.19 284 LYS A CA 1
ATOM 2302 C C . LYS A 1 284 ? -11.202 -10.480 27.581 1.00 64.19 284 LYS A C 1
ATOM 2304 O O . LYS A 1 284 ? -11.958 -11.135 26.863 1.00 64.19 284 LYS A O 1
ATOM 2309 N N . ALA A 1 285 ? -11.569 -9.362 28.207 1.00 63.84 285 ALA A N 1
ATOM 2310 C CA . ALA A 1 285 ? -12.904 -8.785 28.093 1.00 63.84 285 ALA A CA 1
ATOM 2311 C C . ALA A 1 285 ? -13.235 -8.427 26.636 1.00 63.84 285 ALA A C 1
ATOM 2313 O O . ALA A 1 285 ? -14.331 -8.719 26.157 1.00 63.84 285 ALA A O 1
ATOM 2314 N N . PHE A 1 286 ? -12.267 -7.876 25.900 1.00 54.03 286 PHE A N 1
ATOM 2315 C CA . PHE A 1 286 ? -12.412 -7.586 24.478 1.00 54.03 286 PHE A CA 1
ATOM 2316 C C . PHE A 1 286 ? -12.602 -8.855 23.632 1.00 54.03 286 PHE A C 1
ATOM 2318 O O . PHE A 1 286 ? -13.505 -8.926 22.798 1.00 54.03 286 PHE A O 1
ATOM 2325 N N . HIS A 1 287 ? -11.804 -9.897 23.866 1.00 58.56 287 HIS A N 1
ATOM 2326 C CA . HIS A 1 287 ? -11.894 -11.157 23.129 1.00 58.56 287 HIS A CA 1
ATOM 2327 C C . HIS A 1 287 ? -13.209 -11.906 23.401 1.00 58.56 287 HIS A C 1
ATOM 2329 O O . HIS A 1 287 ? -13.797 -12.480 22.479 1.00 58.56 287 HIS A O 1
ATOM 2335 N N . GLU A 1 288 ? -13.720 -11.867 24.634 1.00 65.88 288 GLU A N 1
ATOM 2336 C CA . GLU A 1 288 ? -15.055 -12.380 24.963 1.00 65.88 288 GLU A CA 1
ATOM 2337 C C . GLU A 1 288 ? -16.176 -11.531 24.347 1.00 65.88 288 GLU A C 1
ATOM 2339 O O . GLU A 1 288 ? -17.139 -12.075 23.793 1.00 65.88 288 GLU A O 1
ATOM 2344 N N . HIS A 1 289 ? -16.031 -10.204 24.328 1.00 60.94 289 HIS A N 1
ATOM 2345 C CA . HIS A 1 289 ? -16.964 -9.319 23.631 1.00 60.94 289 HIS A CA 1
ATOM 2346 C C . HIS A 1 289 ? -16.976 -9.578 22.113 1.00 60.94 289 HIS A C 1
ATOM 2348 O O . HIS A 1 289 ? -18.030 -9.632 21.483 1.00 60.94 289 HIS A O 1
ATOM 2354 N N . ARG A 1 290 ? -15.818 -9.868 21.512 1.00 50.28 290 ARG A N 1
ATOM 2355 C CA . ARG A 1 290 ? -15.704 -10.258 20.100 1.00 50.28 290 ARG A CA 1
ATOM 2356 C C . ARG A 1 290 ? -16.380 -11.598 19.809 1.00 50.28 290 ARG A C 1
ATOM 2358 O O . ARG A 1 290 ? -17.063 -11.732 18.793 1.00 50.28 290 ARG A O 1
ATOM 2365 N N . LYS A 1 291 ? -16.224 -12.586 20.699 1.00 60.91 291 LYS A N 1
ATOM 2366 C CA . LYS A 1 291 ? -16.923 -13.882 20.601 1.00 60.91 291 LYS A CA 1
ATOM 2367 C C . LYS A 1 291 ? -18.443 -13.724 20.670 1.00 60.91 291 LYS A C 1
ATOM 2369 O O . LYS A 1 291 ? -19.147 -14.505 20.038 1.00 60.91 291 LYS A O 1
ATOM 2374 N N . THR A 1 292 ? -18.945 -12.724 21.393 1.00 61.59 292 THR A N 1
ATOM 2375 C CA . THR A 1 292 ? -20.387 -12.458 21.521 1.00 61.59 292 THR A CA 1
ATOM 2376 C C . THR A 1 292 ? -20.943 -11.604 20.372 1.00 61.59 292 THR A C 1
ATOM 2378 O O . THR A 1 292 ? -22.017 -11.916 19.865 1.00 61.59 292 THR A O 1
ATOM 2381 N N . LEU A 1 293 ? -20.197 -10.609 19.872 1.00 51.91 293 LEU A N 1
ATOM 2382 C CA . LEU A 1 293 ? -20.567 -9.780 18.706 1.00 51.91 293 LEU A CA 1
ATOM 2383 C C . LEU A 1 293 ? -20.544 -10.549 17.376 1.00 51.91 293 LEU A C 1
ATOM 2385 O O . LEU A 1 293 ? -21.424 -10.380 16.531 1.00 51.91 293 LEU A O 1
ATOM 2389 N N . HIS A 1 294 ? -19.541 -11.405 17.185 1.00 50.69 294 HIS A N 1
ATOM 2390 C CA . HIS A 1 294 ? -19.349 -12.200 15.971 1.00 50.69 294 HIS A CA 1
ATOM 2391 C C . HIS A 1 294 ? -19.533 -13.690 16.231 1.00 50.69 294 HIS A C 1
ATOM 2393 O O . HIS A 1 294 ? -18.790 -14.488 15.657 1.00 50.69 294 HIS A O 1
ATOM 2399 N N . GLY A 1 295 ? -20.506 -14.058 17.081 1.00 55.69 295 GLY A N 1
ATOM 2400 C CA . GLY A 1 295 ? -20.811 -15.449 17.434 1.00 55.69 295 GLY A CA 1
ATOM 2401 C C . GLY A 1 295 ? -20.624 -16.382 16.244 1.00 55.69 295 GLY A C 1
ATOM 2402 O O . GLY A 1 295 ? -20.941 -15.994 15.122 1.00 55.69 295 GLY A O 1
ATOM 2403 N N . ALA A 1 296 ? -20.061 -17.575 16.461 1.00 55.31 296 ALA A N 1
ATOM 2404 C CA . ALA A 1 296 ? -19.590 -18.482 15.404 1.00 55.31 296 ALA A CA 1
ATOM 2405 C C . ALA A 1 296 ? -20.576 -18.660 14.225 1.00 55.31 296 ALA A C 1
ATOM 2407 O O . ALA A 1 296 ? -20.166 -18.929 13.095 1.00 55.31 296 ALA A O 1
ATOM 2408 N N . ASP A 1 297 ? -21.866 -18.453 14.469 1.00 59.78 297 ASP A N 1
ATOM 2409 C CA . ASP A 1 297 ? -22.932 -18.442 13.476 1.00 59.78 297 ASP A CA 1
ATOM 2410 C C . ASP A 1 297 ? -22.919 -17.232 12.525 1.00 59.78 297 ASP A C 1
ATOM 2412 O O . ASP A 1 297 ? -23.187 -17.407 11.342 1.00 59.78 297 ASP A O 1
ATOM 2416 N N . SER A 1 298 ? -22.541 -16.032 12.973 1.00 61.03 298 SER A N 1
ATOM 2417 C CA . SER A 1 298 ? -22.365 -14.826 12.147 1.00 61.03 298 SER A CA 1
ATOM 2418 C C . SER A 1 298 ? -21.230 -14.993 11.130 1.00 61.03 298 SER A C 1
ATOM 2420 O O . SER A 1 298 ? -21.425 -14.769 9.935 1.00 61.03 298 SER A O 1
ATOM 2422 N N . LEU A 1 299 ? -20.077 -15.518 11.564 1.00 55.84 299 LEU A N 1
ATOM 2423 C CA . LEU A 1 299 ? -18.958 -15.838 10.667 1.00 55.84 299 LEU A CA 1
ATOM 2424 C C . LEU A 1 299 ? -19.319 -16.947 9.666 1.00 55.84 299 LEU A C 1
ATOM 2426 O O . LEU A 1 299 ? -19.003 -16.834 8.479 1.00 55.84 299 LEU A O 1
ATOM 2430 N N . LYS A 1 300 ? -20.045 -17.988 10.101 1.00 70.19 300 LYS A N 1
ATOM 2431 C CA . LYS A 1 300 ? -20.588 -19.019 9.197 1.00 70.19 300 LYS A CA 1
ATOM 2432 C C . LYS A 1 300 ? -21.580 -18.430 8.188 1.00 70.19 300 LYS A C 1
ATOM 2434 O O . LYS A 1 300 ? -21.578 -18.846 7.028 1.00 70.19 300 LYS A O 1
ATOM 2439 N N . ARG A 1 301 ? -22.400 -17.458 8.599 1.00 74.00 301 ARG A N 1
ATOM 2440 C CA . ARG A 1 301 ? -23.386 -16.784 7.741 1.00 74.00 301 ARG A CA 1
ATOM 2441 C C . ARG A 1 301 ? -22.708 -15.910 6.689 1.00 74.00 301 ARG A C 1
ATOM 2443 O O . ARG A 1 301 ? -22.997 -16.083 5.511 1.00 74.00 301 ARG A O 1
ATOM 2450 N N . MET A 1 302 ? -21.722 -15.101 7.079 1.00 62.16 302 MET A N 1
ATOM 2451 C CA . MET A 1 302 ? -20.929 -14.287 6.149 1.00 62.16 302 MET A CA 1
ATOM 2452 C C . MET A 1 302 ? -20.124 -15.142 5.160 1.00 62.16 302 MET A C 1
ATOM 2454 O O . MET A 1 302 ? -20.055 -14.828 3.972 1.00 62.16 302 MET A O 1
ATOM 2458 N N . ALA A 1 303 ? -19.531 -16.251 5.616 1.00 70.00 303 ALA A N 1
ATOM 2459 C CA . ALA A 1 303 ? -18.814 -17.175 4.734 1.00 70.00 303 ALA A CA 1
ATOM 2460 C C . ALA A 1 303 ? -19.754 -17.868 3.730 1.00 70.00 303 ALA A C 1
ATOM 2462 O O . ALA A 1 303 ? -19.379 -18.094 2.576 1.00 70.00 303 ALA A O 1
ATOM 2463 N N . LYS A 1 304 ? -20.986 -18.187 4.151 1.00 87.69 304 LYS A N 1
ATOM 2464 C CA . LYS A 1 304 ? -22.033 -18.724 3.274 1.00 87.69 304 LYS A CA 1
ATOM 2465 C C . LYS A 1 304 ? -22.498 -17.683 2.252 1.00 87.69 304 LYS A C 1
ATOM 2467 O O . LYS A 1 304 ? -22.554 -18.003 1.069 1.00 87.69 304 LYS A O 1
ATOM 2472 N N . GLU A 1 305 ? -22.743 -16.446 2.679 1.00 83.12 305 GLU A N 1
ATOM 2473 C CA . GLU A 1 305 ? -23.145 -15.341 1.799 1.00 83.12 305 GLU A CA 1
ATOM 2474 C C . GLU A 1 305 ? -22.085 -15.040 0.736 1.00 83.12 305 GLU A C 1
ATOM 2476 O O . GLU A 1 305 ? -22.423 -14.984 -0.444 1.00 83.12 305 GLU A O 1
ATOM 2481 N N . ARG A 1 306 ? -20.796 -14.985 1.106 1.00 73.12 306 ARG A N 1
ATOM 2482 C CA . ARG A 1 306 ? -19.699 -14.827 0.131 1.00 73.12 306 ARG A CA 1
ATOM 2483 C C . ARG A 1 306 ? -19.655 -15.962 -0.893 1.00 73.12 306 ARG A C 1
ATOM 2485 O O . ARG A 1 306 ? -19.531 -15.709 -2.088 1.00 73.12 306 ARG A O 1
ATOM 2492 N N . ARG A 1 307 ? -19.815 -17.220 -0.455 1.00 81.56 307 ARG A N 1
ATOM 2493 C CA . ARG A 1 307 ? -19.883 -18.376 -1.373 1.00 81.56 307 ARG A CA 1
ATOM 2494 C C . ARG A 1 307 ? -21.075 -18.291 -2.329 1.00 81.56 307 ARG A C 1
ATOM 2496 O O . ARG A 1 307 ? -20.966 -18.728 -3.476 1.00 81.56 307 ARG A O 1
ATOM 2503 N N . ASP A 1 308 ? -22.207 -17.769 -1.873 1.00 84.38 308 ASP A N 1
ATOM 2504 C CA . ASP A 1 308 ? -23.407 -17.628 -2.696 1.00 84.38 308 ASP A CA 1
ATOM 2505 C C . ASP A 1 308 ? -23.309 -16.434 -3.664 1.00 84.38 308 ASP A C 1
ATOM 2507 O O . ASP A 1 308 ? -23.777 -16.531 -4.803 1.00 84.38 308 ASP A O 1
ATOM 2511 N N . GLU A 1 309 ? -22.642 -15.345 -3.275 1.00 78.50 309 GLU A N 1
ATOM 2512 C CA . GLU A 1 309 ? -22.314 -14.222 -4.163 1.00 78.50 309 GLU A CA 1
ATOM 2513 C C . GLU A 1 309 ? -21.333 -14.620 -5.270 1.00 78.50 309 GLU A C 1
ATOM 2515 O O . GLU A 1 309 ? -21.608 -14.353 -6.443 1.00 78.50 309 GLU A O 1
ATOM 2520 N N . ASP A 1 310 ? -20.267 -15.355 -4.946 1.00 71.25 310 ASP A N 1
ATOM 2521 C CA . ASP A 1 310 ? -19.318 -15.868 -5.942 1.00 71.25 310 ASP A CA 1
ATOM 2522 C C . ASP A 1 310 ? -20.005 -16.799 -6.954 1.00 71.25 310 ASP A C 1
ATOM 2524 O O . ASP A 1 310 ? -19.766 -16.720 -8.165 1.00 71.25 310 ASP A O 1
ATOM 2528 N N . LYS A 1 311 ? -20.946 -17.640 -6.497 1.00 80.69 311 LYS A N 1
ATOM 2529 C CA . LYS A 1 311 ? -21.776 -18.470 -7.388 1.00 80.69 311 LYS A CA 1
ATOM 2530 C C . LYS A 1 311 ? -22.680 -17.628 -8.292 1.00 80.69 311 LYS A C 1
ATOM 2532 O O . LYS A 1 311 ? -22.840 -17.967 -9.469 1.00 80.69 311 LYS A O 1
ATOM 2537 N N . LYS A 1 312 ? -23.272 -16.542 -7.781 1.00 78.94 312 LYS A N 1
ATOM 2538 C CA . LYS A 1 312 ? -24.098 -15.617 -8.580 1.00 78.94 312 LYS A CA 1
ATOM 2539 C C . LYS A 1 312 ? -23.260 -14.878 -9.626 1.00 78.94 312 LYS A C 1
ATOM 2541 O O . LYS A 1 312 ? -23.673 -14.805 -10.785 1.00 78.94 312 LYS A O 1
ATOM 2546 N N . LEU A 1 313 ? -22.074 -14.394 -9.258 1.00 71.31 313 LEU A N 1
ATOM 2547 C CA . LEU A 1 313 ? -21.136 -13.732 -10.171 1.00 71.31 313 LEU A CA 1
ATOM 2548 C C . LEU A 1 313 ? -20.628 -14.691 -11.257 1.00 71.31 313 LEU A C 1
ATOM 2550 O O . LEU A 1 313 ? -20.620 -14.339 -12.438 1.00 71.31 313 LEU A O 1
ATOM 2554 N N . GLY A 1 314 ? -20.302 -15.935 -10.893 1.00 73.75 314 GLY A N 1
ATOM 2555 C CA . GLY A 1 314 ? -19.903 -16.976 -11.843 1.00 73.75 314 GLY A CA 1
ATOM 2556 C C . GLY A 1 314 ? -21.010 -17.384 -12.826 1.00 73.75 314 GLY A C 1
ATOM 2557 O O . GLY A 1 314 ? -20.718 -17.717 -13.976 1.00 73.75 314 GLY A O 1
ATOM 2558 N N . ARG A 1 315 ? -22.288 -17.334 -12.416 1.00 68.75 315 ARG A N 1
ATOM 2559 C CA . ARG A 1 315 ? -23.436 -17.545 -13.321 1.00 68.75 315 ARG A CA 1
ATOM 2560 C C . ARG A 1 315 ? -23.657 -16.360 -14.264 1.00 68.75 315 ARG A C 1
ATOM 2562 O O . ARG A 1 315 ? -23.932 -16.580 -15.439 1.00 68.75 315 ARG A O 1
ATOM 2569 N N . ARG A 1 316 ? -23.488 -15.121 -13.784 1.00 65.81 316 ARG A N 1
ATOM 2570 C CA . ARG A 1 316 ? -23.597 -13.913 -14.623 1.00 65.81 316 ARG A CA 1
ATOM 2571 C C . ARG A 1 316 ? -22.530 -13.865 -15.718 1.00 65.81 316 ARG A C 1
ATOM 2573 O O . ARG A 1 316 ? -22.875 -13.573 -16.856 1.00 65.81 316 ARG A O 1
ATOM 2580 N N . ARG A 1 317 ? -21.280 -14.229 -15.403 1.00 61.00 317 ARG A N 1
ATOM 2581 C CA . ARG A 1 317 ? -20.187 -14.280 -16.394 1.00 61.00 317 ARG A CA 1
ATOM 2582 C C . ARG A 1 317 ? -20.449 -15.286 -17.516 1.00 61.00 317 ARG A C 1
ATOM 2584 O O . ARG A 1 317 ? -20.300 -14.937 -18.681 1.00 61.00 317 ARG A O 1
ATOM 2591 N N . ARG A 1 318 ? -20.937 -16.486 -17.180 1.00 61.75 318 ARG A N 1
ATOM 2592 C CA . ARG A 1 318 ? -21.327 -17.484 -18.191 1.00 61.75 318 ARG A CA 1
ATOM 2593 C C . ARG A 1 318 ? -22.489 -17.013 -19.070 1.00 61.75 318 ARG A C 1
ATOM 2595 O O . ARG A 1 318 ? -22.494 -17.292 -20.259 1.00 61.75 318 ARG A O 1
ATOM 2602 N N . GLY A 1 319 ? -23.443 -16.260 -18.518 1.00 61.16 319 GLY A N 1
ATOM 2603 C CA . GLY A 1 319 ? -24.532 -15.669 -19.304 1.00 61.16 319 GLY A CA 1
ATOM 2604 C C . GLY A 1 319 ? -24.061 -14.601 -20.299 1.00 61.16 319 GLY A C 1
ATOM 2605 O O . GLY A 1 319 ? -24.504 -14.601 -21.445 1.00 61.16 319 GLY A O 1
ATOM 2606 N N . SER A 1 320 ? -23.140 -13.721 -19.891 1.00 59.72 320 SER A N 1
ATOM 2607 C CA . SER A 1 320 ? -22.595 -12.678 -20.775 1.00 59.72 320 SER A CA 1
ATOM 2608 C C . SER A 1 320 ? -21.682 -13.234 -21.870 1.00 59.72 320 SER A C 1
ATOM 2610 O O . SER A 1 320 ? -21.676 -12.713 -22.979 1.00 59.72 320 SER A O 1
ATOM 2612 N N . GLU A 1 321 ? -20.940 -14.303 -21.580 1.00 63.44 321 GLU A N 1
ATOM 2613 C CA . GLU A 1 321 ? -20.038 -14.956 -22.538 1.00 63.44 321 GLU A CA 1
ATOM 2614 C C . GLU A 1 321 ? -20.827 -15.669 -23.650 1.00 63.44 321 GLU A C 1
ATOM 2616 O O . GLU A 1 321 ? -20.537 -15.489 -24.830 1.00 63.44 321 GLU A O 1
ATOM 2621 N N . VAL A 1 322 ? -21.932 -16.338 -23.295 1.00 67.75 322 VAL A N 1
ATOM 2622 C CA . VAL A 1 322 ? -22.857 -16.948 -24.270 1.00 67.75 322 VAL A CA 1
ATOM 2623 C C . VAL A 1 322 ? -23.536 -15.893 -25.160 1.00 67.75 322 VAL A C 1
ATOM 2625 O O . VAL A 1 322 ? -23.750 -16.130 -26.349 1.00 67.75 322 VAL A O 1
ATOM 2628 N N . GLN A 1 323 ? -23.853 -14.706 -24.626 1.00 68.75 323 GLN A N 1
ATOM 2629 C CA . GLN A 1 323 ? -24.395 -13.608 -25.439 1.00 68.75 323 GLN A CA 1
ATOM 2630 C C . GLN A 1 323 ? -23.347 -12.996 -26.380 1.00 68.75 323 GLN A C 1
ATOM 2632 O O . GLN A 1 323 ? -23.677 -12.690 -27.527 1.00 68.75 323 GLN A O 1
ATOM 2637 N N . ALA A 1 324 ? -22.095 -12.854 -25.936 1.00 69.31 324 ALA A N 1
ATOM 2638 C CA . ALA A 1 324 ? -21.006 -12.340 -26.764 1.00 69.31 324 ALA A CA 1
ATOM 2639 C C . ALA A 1 324 ? -20.696 -13.273 -27.949 1.00 69.31 324 ALA A C 1
ATOM 2641 O O . ALA A 1 324 ? -20.631 -12.805 -29.087 1.00 69.31 324 ALA A O 1
ATOM 2642 N N . GLU A 1 325 ? -20.626 -14.588 -27.714 1.00 74.56 325 GLU A N 1
ATOM 2643 C CA . GLU A 1 325 ? -20.455 -15.576 -28.790 1.00 74.56 325 GLU A CA 1
ATOM 2644 C C . GLU A 1 325 ? -21.612 -15.540 -29.803 1.00 74.56 325 GLU A C 1
ATOM 2646 O O . GLU A 1 325 ? -21.400 -15.677 -31.011 1.00 74.56 325 GLU A O 1
ATOM 2651 N N . GLY A 1 326 ? -22.847 -15.320 -29.338 1.00 80.38 326 GLY A N 1
ATOM 2652 C CA . GLY A 1 326 ? -24.014 -15.177 -30.211 1.00 80.38 326 GLY A CA 1
ATOM 2653 C C . GLY A 1 326 ? -23.927 -13.956 -31.134 1.00 80.38 326 GLY A C 1
ATOM 2654 O O . GLY A 1 326 ? -24.211 -14.057 -32.331 1.00 80.38 326 GLY A O 1
ATOM 2655 N N . VAL A 1 327 ? -23.488 -12.810 -30.603 1.00 78.62 327 VAL A N 1
ATOM 2656 C CA . VAL A 1 327 ? -23.298 -11.575 -31.382 1.00 78.62 327 VAL A CA 1
ATOM 2657 C C . VAL A 1 327 ? -22.161 -11.731 -32.392 1.00 78.62 327 VAL A C 1
ATOM 2659 O O . VAL A 1 327 ? -22.299 -11.306 -33.540 1.00 78.62 327 VAL A O 1
ATOM 2662 N N . GLU A 1 328 ? -21.063 -12.383 -32.012 1.00 81.31 328 GLU A N 1
ATOM 2663 C CA . GLU A 1 328 ? -19.927 -12.604 -32.907 1.00 81.31 328 GLU A CA 1
ATOM 2664 C C . GLU A 1 328 ? -20.295 -13.512 -34.091 1.00 81.31 328 GLU A C 1
ATOM 2666 O O . GLU A 1 328 ? -20.002 -13.173 -35.242 1.00 81.31 328 GLU A O 1
ATOM 2671 N N . ARG A 1 329 ? -21.047 -14.596 -33.849 1.00 83.75 329 ARG A N 1
ATOM 2672 C CA . ARG A 1 329 ? -21.576 -15.461 -34.920 1.00 83.75 329 ARG A CA 1
ATOM 2673 C C . ARG A 1 329 ? -22.513 -14.708 -35.866 1.00 83.75 329 ARG A C 1
ATOM 2675 O O . ARG A 1 329 ? -22.429 -14.887 -37.082 1.00 83.75 329 ARG A O 1
ATOM 2682 N N . LEU A 1 330 ? -23.370 -13.831 -35.338 1.00 85.81 330 LEU A N 1
ATOM 2683 C CA . LEU A 1 330 ? -24.271 -13.013 -36.154 1.00 85.81 330 LEU A CA 1
ATOM 2684 C C . LEU A 1 330 ? -23.497 -12.016 -37.035 1.00 85.81 330 LEU A C 1
ATOM 2686 O O . LEU A 1 330 ? -23.821 -11.829 -38.210 1.00 85.81 330 LEU A O 1
ATOM 2690 N N . MET A 1 331 ? -22.454 -11.390 -36.487 1.00 84.38 331 MET A N 1
ATOM 2691 C CA . MET A 1 331 ? -21.606 -10.450 -37.224 1.00 84.38 331 MET A CA 1
ATOM 2692 C C . MET A 1 331 ? -20.760 -11.158 -38.288 1.00 84.38 331 MET A C 1
ATOM 2694 O O . MET A 1 331 ? -20.605 -10.625 -39.389 1.00 84.38 331 MET A O 1
ATOM 2698 N N . ALA A 1 332 ? -20.268 -12.367 -38.008 1.00 85.88 332 ALA A N 1
ATOM 2699 C CA . ALA A 1 332 ? -19.593 -13.208 -38.993 1.00 85.88 332 ALA A CA 1
ATOM 2700 C C . ALA A 1 332 ? -20.528 -13.565 -40.160 1.00 85.88 332 ALA A C 1
ATOM 2702 O O . ALA A 1 332 ? -20.175 -13.341 -41.316 1.00 85.88 332 ALA A O 1
ATOM 2703 N N . HIS A 1 333 ? -21.762 -13.993 -39.870 1.00 88.94 333 HIS A N 1
ATOM 2704 C CA . HIS A 1 333 ? -22.757 -14.284 -40.905 1.00 88.94 333 HIS A CA 1
ATOM 2705 C C . HIS A 1 333 ? -23.058 -13.060 -41.787 1.00 88.94 333 HIS A C 1
ATOM 2707 O O . HIS A 1 333 ? -23.076 -13.164 -43.013 1.00 88.94 333 HIS A O 1
ATOM 2713 N N . LYS A 1 334 ? -23.224 -11.871 -41.187 1.00 87.88 334 LYS A N 1
ATOM 2714 C CA . LYS A 1 334 ? -23.427 -10.623 -41.947 1.00 87.88 334 LYS A CA 1
ATOM 2715 C C . LYS A 1 334 ? -22.234 -10.274 -42.842 1.00 87.88 334 LYS A C 1
ATOM 2717 O O . LYS A 1 334 ? -22.436 -9.797 -43.956 1.00 87.88 334 LYS A O 1
ATOM 2722 N N . ARG A 1 335 ? -20.996 -10.510 -42.392 1.00 88.19 335 ARG A N 1
ATOM 2723 C CA . ARG A 1 335 ? -19.790 -10.291 -43.216 1.00 88.19 335 ARG A CA 1
ATOM 2724 C C . ARG A 1 335 ? -19.761 -11.229 -44.422 1.00 88.19 335 ARG A C 1
ATOM 2726 O O . ARG A 1 335 ? -19.462 -10.778 -45.528 1.00 88.19 335 ARG A O 1
ATOM 2733 N N . GLU A 1 336 ? -20.115 -12.494 -44.223 1.00 87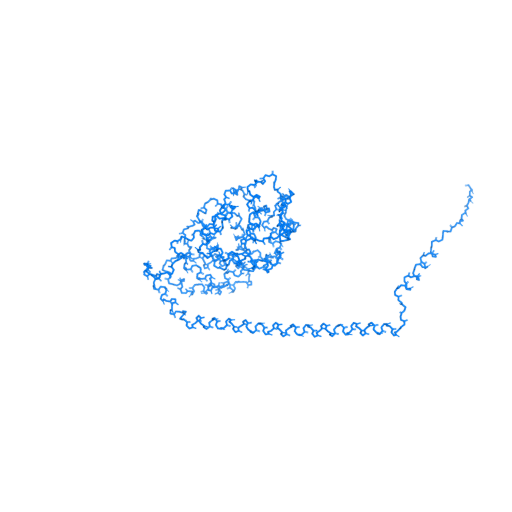.12 336 GLU A N 1
ATOM 2734 C CA . GLU A 1 336 ? -20.225 -13.488 -45.295 1.00 87.12 336 GLU A CA 1
ATOM 2735 C C . GLU A 1 336 ? -21.312 -13.102 -46.312 1.00 87.12 336 GLU A C 1
ATOM 2737 O O . GLU A 1 336 ? -21.103 -13.183 -47.524 1.00 87.12 336 GLU A O 1
ATOM 2742 N N . GLU A 1 337 ? -22.454 -12.604 -45.833 1.00 87.56 337 GLU A N 1
ATOM 2743 C CA . GLU A 1 337 ? -23.549 -12.149 -46.689 1.00 87.56 337 GLU A CA 1
ATOM 2744 C C . GLU A 1 337 ? -23.159 -10.915 -47.519 1.00 87.56 337 GLU A C 1
ATOM 2746 O O . GLU A 1 337 ? -23.438 -10.858 -48.718 1.00 87.56 337 GLU A O 1
ATOM 2751 N N . VAL A 1 338 ? -22.440 -9.954 -46.929 1.00 82.00 338 VAL A N 1
ATOM 2752 C CA . VAL A 1 338 ? -21.913 -8.786 -47.656 1.00 82.00 338 VAL A CA 1
ATOM 2753 C C . VAL A 1 338 ? -20.895 -9.205 -48.718 1.00 82.00 338 VAL A C 1
ATOM 2755 O O . VAL A 1 338 ? -20.936 -8.684 -49.835 1.00 82.00 338 VAL A O 1
ATOM 2758 N N . LYS A 1 339 ? -20.014 -10.171 -48.418 1.00 79.81 339 LYS A N 1
ATOM 2759 C CA . LYS A 1 339 ? -19.087 -10.737 -49.413 1.00 79.81 339 LYS A CA 1
ATOM 2760 C C . LYS A 1 339 ? -19.841 -11.381 -50.577 1.00 79.81 339 LYS A C 1
ATOM 2762 O O . LYS A 1 339 ? -19.517 -11.101 -51.730 1.00 79.81 339 LYS A O 1
ATOM 2767 N N . ARG A 1 340 ? -20.881 -12.176 -50.293 1.00 81.56 340 ARG A N 1
ATOM 2768 C CA . ARG A 1 340 ? -21.730 -12.788 -51.329 1.00 81.56 340 ARG A CA 1
ATOM 2769 C C . ARG A 1 340 ? -22.413 -11.734 -52.193 1.00 81.56 340 ARG A C 1
ATOM 2771 O O . ARG A 1 340 ? -22.300 -11.801 -53.414 1.00 81.56 340 ARG A O 1
ATOM 2778 N N . ARG A 1 341 ? -23.021 -10.709 -51.585 1.00 76.62 341 ARG A N 1
ATOM 2779 C CA . ARG A 1 341 ? -23.674 -9.622 -52.333 1.00 76.62 341 ARG A CA 1
ATOM 2780 C C . ARG A 1 341 ? -22.700 -8.891 -53.258 1.00 76.62 341 ARG A C 1
ATOM 2782 O O . ARG A 1 341 ? -23.052 -8.655 -54.409 1.00 76.62 341 ARG A O 1
ATOM 2789 N N . ARG A 1 342 ? -21.471 -8.618 -52.797 1.00 70.75 342 ARG A N 1
ATOM 2790 C CA . ARG A 1 342 ? -20.413 -8.000 -53.619 1.00 70.75 342 ARG A CA 1
ATOM 2791 C C . ARG A 1 342 ? -19.970 -8.876 -54.794 1.00 70.75 342 ARG A C 1
ATOM 2793 O O . ARG A 1 342 ? -19.659 -8.328 -55.843 1.00 70.75 342 ARG A O 1
ATOM 2800 N N . SER A 1 343 ? -19.976 -10.205 -54.651 1.00 70.19 343 SER A N 1
ATOM 2801 C CA . SER A 1 343 ? -19.667 -11.107 -55.774 1.00 70.19 343 SER A CA 1
ATOM 2802 C C . SER A 1 343 ? -20.767 -11.151 -56.841 1.00 70.19 343 SER A C 1
ATOM 2804 O O . SER A 1 343 ? -20.465 -11.330 -58.015 1.00 70.19 343 SER A O 1
ATOM 2806 N N . THR A 1 344 ? -22.029 -10.932 -56.462 1.00 71.12 344 THR A N 1
ATOM 2807 C CA . THR A 1 344 ? -23.171 -10.949 -57.394 1.00 71.12 344 THR A CA 1
ATOM 2808 C C . THR A 1 344 ? -23.447 -9.619 -58.094 1.00 71.12 344 THR A C 1
ATOM 2810 O O . THR A 1 344 ? -24.058 -9.632 -59.156 1.00 71.12 344 THR A O 1
ATOM 2813 N N . THR A 1 345 ? -23.025 -8.472 -57.549 1.00 61.38 345 THR A N 1
ATOM 2814 C CA . THR A 1 345 ? -23.368 -7.154 -58.125 1.00 61.38 345 THR A CA 1
ATOM 2815 C C . THR A 1 345 ? -22.371 -6.603 -59.146 1.00 61.38 345 THR A C 1
ATOM 2817 O O . THR A 1 345 ? -22.558 -5.481 -59.602 1.00 61.38 345 THR A O 1
ATOM 2820 N N . GLY A 1 346 ? -21.338 -7.356 -59.546 1.00 56.44 346 GLY A N 1
ATOM 2821 C CA . GLY A 1 346 ? -20.467 -6.971 -60.670 1.00 56.44 346 GLY A CA 1
ATOM 2822 C C . GLY A 1 346 ? -19.798 -5.596 -60.530 1.00 56.44 346 GLY A C 1
ATOM 2823 O O . GLY A 1 346 ? -19.506 -4.951 -61.534 1.00 56.44 346 GLY A O 1
ATOM 2824 N N . VAL A 1 347 ? -19.581 -5.116 -59.299 1.00 61.16 347 VAL A N 1
ATOM 2825 C CA . VAL A 1 347 ? -18.912 -3.832 -59.058 1.00 61.16 347 VAL A CA 1
ATOM 2826 C C . VAL A 1 347 ? -17.417 -4.006 -59.366 1.00 61.16 347 VAL A C 1
ATOM 2828 O O . VAL A 1 347 ? -16.800 -4.912 -58.795 1.00 61.16 347 VAL A O 1
ATOM 2831 N N . PRO A 1 348 ? -16.818 -3.188 -60.254 1.00 58.12 348 PRO A N 1
ATOM 2832 C CA . PRO A 1 348 ? -15.402 -3.294 -60.599 1.00 58.12 348 PRO A CA 1
ATOM 2833 C C . PRO A 1 348 ? -14.536 -3.152 -59.346 1.00 58.12 348 PRO A C 1
ATOM 2835 O O . PRO A 1 348 ? -14.778 -2.266 -58.528 1.00 58.12 348 PRO A O 1
ATOM 2838 N N . SER A 1 349 ? -13.541 -4.026 -59.180 1.00 61.47 349 SER A N 1
ATOM 2839 C CA . SER A 1 349 ? -12.663 -3.988 -58.008 1.00 61.47 349 SER A CA 1
ATOM 2840 C C . SER A 1 349 ? -11.894 -2.663 -57.934 1.00 61.47 349 SER A C 1
ATOM 2842 O O . SER A 1 349 ? -11.568 -2.067 -58.963 1.00 61.47 349 SER A O 1
ATOM 2844 N N . ASP A 1 350 ? -11.549 -2.223 -56.721 1.00 57.97 350 ASP A N 1
ATOM 2845 C CA . ASP A 1 350 ? -10.800 -0.979 -56.468 1.00 57.97 350 ASP A CA 1
ATOM 2846 C C . ASP A 1 350 ? -9.472 -0.893 -57.258 1.00 57.97 350 ASP A C 1
ATOM 2848 O O . ASP A 1 350 ? -8.969 0.195 -57.542 1.00 57.97 350 ASP A O 1
ATOM 2852 N N . ALA A 1 351 ? -8.936 -2.034 -57.708 1.00 58.38 351 ALA A N 1
ATOM 2853 C CA . ALA A 1 351 ? -7.772 -2.103 -58.589 1.00 58.38 351 ALA A CA 1
ATOM 2854 C C . ALA A 1 351 ? -8.032 -1.526 -59.999 1.00 58.38 351 ALA A C 1
ATOM 2856 O O . ALA A 1 351 ? -7.139 -0.916 -60.591 1.00 58.38 351 ALA A O 1
ATOM 2857 N N . ALA A 1 352 ? -9.250 -1.660 -60.533 1.00 59.16 352 ALA A N 1
ATOM 2858 C CA . ALA A 1 352 ? -9.627 -1.082 -61.825 1.00 59.16 352 ALA A CA 1
ATOM 2859 C C . ALA A 1 352 ? -9.761 0.452 -61.745 1.00 59.16 352 ALA A C 1
ATOM 2861 O O . ALA A 1 352 ? -9.342 1.174 -62.655 1.00 59.16 352 ALA A O 1
ATOM 2862 N N . LEU A 1 353 ? -10.262 0.969 -60.618 1.00 59.50 353 LEU A N 1
ATOM 2863 C CA . LEU A 1 353 ? -10.355 2.411 -60.366 1.00 59.50 353 LEU A CA 1
ATOM 2864 C C . LEU A 1 353 ? -8.967 3.056 -60.223 1.00 59.50 353 LEU A C 1
ATOM 2866 O O . LEU A 1 353 ? -8.721 4.121 -60.797 1.00 59.50 353 LEU A O 1
ATOM 2870 N N . ALA A 1 354 ? -8.025 2.374 -59.563 1.00 64.88 354 ALA A N 1
ATOM 2871 C CA . ALA A 1 354 ? -6.643 2.841 -59.434 1.00 64.88 354 ALA A CA 1
ATOM 2872 C C . ALA A 1 354 ? -5.904 2.920 -60.788 1.00 64.88 354 ALA A C 1
ATOM 2874 O O . ALA A 1 354 ? -5.178 3.883 -61.045 1.00 64.88 354 ALA A O 1
ATOM 2875 N N . SER A 1 355 ? -6.132 1.956 -61.689 1.00 66.25 355 SER A N 1
ATOM 2876 C CA . SER A 1 355 ? -5.545 1.951 -63.040 1.00 66.25 355 SER A CA 1
ATOM 2877 C C . SER A 1 355 ? -6.020 3.140 -63.890 1.00 66.25 355 SER A C 1
ATOM 2879 O O . SER A 1 355 ? -5.232 3.789 -64.583 1.00 66.25 355 SER A O 1
ATOM 2881 N N . THR A 1 356 ? -7.301 3.492 -63.763 1.00 66.62 356 THR A N 1
ATOM 2882 C CA . THR A 1 356 ? -7.917 4.586 -64.526 1.00 66.62 356 THR A CA 1
ATOM 2883 C C . THR A 1 356 ? -7.389 5.956 -64.076 1.00 66.62 356 THR A C 1
ATOM 2885 O O . THR A 1 356 ? -7.076 6.815 -64.904 1.00 66.62 356 THR A O 1
ATOM 2888 N N . HIS A 1 357 ? -7.185 6.144 -62.766 1.00 67.62 357 HIS A N 1
ATOM 2889 C CA . HIS A 1 357 ? -6.579 7.364 -62.218 1.00 67.62 357 HIS A CA 1
ATOM 2890 C C . HIS A 1 357 ? -5.108 7.537 -62.632 1.00 67.62 357 HIS A C 1
ATOM 2892 O O . HIS A 1 357 ? -4.679 8.649 -62.953 1.00 67.62 357 HIS A O 1
ATOM 2898 N N . ALA A 1 358 ? -4.340 6.444 -62.692 1.00 66.75 358 ALA A N 1
ATOM 2899 C CA . ALA A 1 358 ? -2.947 6.481 -63.134 1.00 66.75 358 ALA A CA 1
ATOM 2900 C C . ALA A 1 358 ? -2.813 6.877 -64.618 1.00 66.75 358 ALA A C 1
ATOM 2902 O O . ALA A 1 358 ? -1.937 7.671 -64.974 1.00 66.75 358 ALA A O 1
ATOM 2903 N N . GLN A 1 359 ? -3.716 6.402 -65.484 1.00 69.19 359 GLN A N 1
ATOM 2904 C CA . GLN A 1 359 ? -3.728 6.781 -66.903 1.00 69.19 359 GLN A CA 1
ATOM 2905 C C . GLN A 1 359 ? -4.086 8.258 -67.126 1.00 69.19 359 GLN A C 1
ATOM 2907 O O . GLN A 1 359 ? -3.513 8.904 -68.009 1.00 69.19 359 GLN A O 1
ATOM 2912 N N . MET A 1 360 ? -4.979 8.828 -66.310 1.00 70.06 360 MET A N 1
ATOM 2913 C CA . MET A 1 360 ? -5.304 10.256 -66.389 1.00 70.06 360 MET A CA 1
ATOM 2914 C C . MET A 1 360 ? -4.145 11.150 -65.929 1.00 70.06 360 MET A C 1
ATOM 2916 O O . MET A 1 360 ? -3.851 12.153 -66.582 1.00 70.06 360 MET A O 1
ATOM 2920 N N . ALA A 1 361 ? -3.422 10.760 -64.875 1.00 67.50 361 ALA A N 1
ATOM 2921 C CA . ALA A 1 361 ? -2.265 11.510 -64.383 1.00 67.50 361 ALA A CA 1
ATOM 2922 C C . ALA A 1 361 ? -1.094 11.537 -65.388 1.00 67.50 361 ALA A C 1
ATOM 2924 O O . ALA A 1 361 ? -0.405 12.552 -65.519 1.00 67.50 361 ALA A O 1
ATOM 2925 N N . ALA A 1 362 ? -0.895 10.457 -66.153 1.00 64.69 362 ALA A N 1
ATOM 2926 C CA . ALA A 1 362 ? 0.148 10.380 -67.178 1.00 64.69 362 ALA A CA 1
ATOM 2927 C C . ALA A 1 362 ? -0.112 11.309 -68.382 1.00 64.69 362 ALA A C 1
ATOM 2929 O O . ALA A 1 362 ? 0.831 11.793 -69.012 1.00 64.69 362 ALA A O 1
ATOM 2930 N N . ARG A 1 363 ? -1.380 11.622 -68.687 1.00 61.19 363 ARG A N 1
ATOM 2931 C CA . ARG A 1 363 ? -1.745 12.529 -69.791 1.00 61.19 363 ARG A CA 1
ATOM 2932 C C . ARG A 1 363 ? -1.466 14.006 -69.495 1.00 61.19 363 ARG A C 1
ATOM 2934 O O . ARG A 1 363 ? -1.277 14.773 -70.435 1.00 61.19 363 ARG A O 1
ATOM 2941 N N . ALA A 1 364 ? -1.384 14.401 -68.224 1.00 62.72 364 ALA A N 1
ATOM 2942 C CA . ALA A 1 364 ? -1.194 15.797 -67.819 1.00 62.72 364 ALA A CA 1
ATOM 2943 C C . ALA A 1 364 ? 0.268 16.292 -67.891 1.00 62.72 364 ALA A C 1
ATOM 2945 O O . ALA A 1 364 ? 0.511 17.493 -67.825 1.00 62.72 364 ALA A O 1
ATOM 2946 N N . ARG A 1 365 ? 1.257 15.398 -68.051 1.00 56.47 365 ARG A N 1
ATOM 2947 C CA . ARG A 1 365 ? 2.696 15.734 -67.994 1.00 56.47 365 ARG A CA 1
ATOM 2948 C C . ARG A 1 365 ? 3.394 15.786 -69.361 1.00 56.47 365 ARG A C 1
ATOM 2950 O O . ARG A 1 365 ? 4.541 15.365 -69.479 1.00 56.47 365 ARG A O 1
ATOM 2957 N N . ARG A 1 366 ? 2.741 16.298 -70.410 1.00 54.31 366 ARG A N 1
ATOM 2958 C CA . ARG A 1 366 ? 3.438 16.610 -71.675 1.00 54.31 366 ARG A CA 1
ATOM 2959 C C . ARG A 1 366 ? 3.867 18.086 -71.701 1.00 54.31 366 ARG A C 1
ATOM 2961 O O . ARG A 1 366 ? 2.993 18.950 -71.705 1.00 54.31 366 ARG A O 1
ATOM 2968 N N . PRO A 1 367 ? 5.177 18.398 -71.722 1.00 53.19 367 PRO A N 1
ATOM 2969 C CA . PRO A 1 367 ? 5.656 19.776 -71.765 1.00 53.19 367 PRO A CA 1
ATOM 2970 C C . PRO A 1 367 ? 5.396 20.406 -73.141 1.00 53.19 367 PRO A C 1
ATOM 2972 O O . PRO A 1 367 ? 5.712 19.825 -74.180 1.00 53.19 367 PRO A O 1
ATOM 2975 N N . ARG A 1 368 ? 4.817 21.613 -73.144 1.00 51.41 368 ARG A N 1
ATOM 2976 C CA . ARG A 1 368 ? 4.684 22.464 -74.334 1.00 51.41 368 ARG A CA 1
ATOM 2977 C C . ARG A 1 368 ? 6.054 23.048 -74.690 1.00 51.41 368 ARG A C 1
ATOM 2979 O O . ARG A 1 368 ? 6.522 23.972 -74.034 1.00 51.41 368 ARG A O 1
ATOM 2986 N N . SER A 1 369 ? 6.681 22.525 -75.738 1.00 56.12 369 SER A N 1
ATOM 2987 C CA . SER A 1 369 ? 7.839 23.138 -76.394 1.00 56.12 369 SER A CA 1
ATOM 2988 C C . SER A 1 369 ? 7.387 24.114 -77.488 1.00 56.12 369 SER A C 1
ATOM 2990 O O . SER A 1 369 ? 6.655 23.718 -78.394 1.00 56.12 369 SER A O 1
ATOM 2992 N N . GLY A 1 370 ? 7.862 25.358 -77.439 1.00 48.34 370 GLY A N 1
ATOM 2993 C CA . GLY A 1 370 ? 7.731 26.358 -78.510 1.00 48.34 370 GLY A CA 1
ATOM 2994 C C . GLY A 1 370 ? 7.969 27.765 -77.952 1.00 48.34 370 GLY A C 1
ATOM 2995 O O . GLY A 1 370 ? 7.089 28.320 -77.315 1.00 48.34 370 GLY A O 1
ATOM 2996 N N . ALA A 1 371 ? 9.204 28.2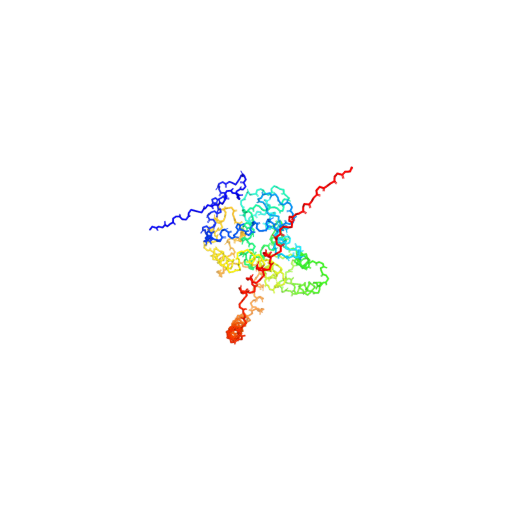69 -77.925 1.00 54.12 371 ALA A N 1
ATOM 2997 C CA . ALA A 1 371 ? 9.868 29.000 -79.014 1.00 54.12 371 ALA A CA 1
ATOM 2998 C C . ALA A 1 371 ? 9.221 30.363 -79.344 1.00 54.12 371 ALA A C 1
ATOM 3000 O O . ALA A 1 371 ? 8.171 30.395 -79.972 1.00 54.12 371 ALA A O 1
ATOM 3001 N N . ARG A 1 372 ? 9.918 31.479 -79.066 1.00 49.00 372 ARG A N 1
ATOM 3002 C CA . ARG A 1 372 ? 10.567 32.323 -80.098 1.00 49.00 372 ARG A CA 1
ATOM 3003 C C . ARG A 1 372 ? 11.177 33.618 -79.538 1.00 49.00 372 ARG A C 1
ATOM 3005 O O . ARG A 1 372 ? 10.581 34.317 -78.732 1.00 49.00 372 ARG A O 1
ATOM 3012 N N . ARG A 1 373 ? 12.361 33.919 -80.082 1.00 54.75 373 ARG A N 1
ATOM 3013 C CA . ARG A 1 373 ? 13.070 35.211 -80.134 1.00 54.75 373 ARG A CA 1
ATOM 3014 C C . ARG A 1 373 ? 12.226 36.340 -80.749 1.00 54.75 373 ARG A C 1
ATOM 3016 O O . ARG A 1 373 ? 11.467 36.057 -81.675 1.00 54.75 373 ARG A O 1
ATOM 3023 N N . ARG A 1 374 ? 12.547 37.592 -80.391 1.00 48.66 374 ARG A N 1
ATOM 3024 C CA . ARG A 1 374 ? 12.868 38.757 -81.270 1.00 48.66 374 ARG A CA 1
ATOM 3025 C C . ARG A 1 374 ? 13.093 39.983 -80.364 1.00 48.66 374 ARG A C 1
ATOM 3027 O O . ARG A 1 374 ? 12.243 40.254 -79.533 1.00 48.66 374 ARG A O 1
ATOM 3034 N N . THR A 1 375 ? 14.321 40.496 -80.238 1.00 54.19 375 THR A N 1
ATOM 3035 C CA . THR A 1 375 ? 14.906 41.649 -80.971 1.00 54.19 375 THR A CA 1
ATOM 3036 C C . THR A 1 375 ? 14.033 42.900 -80.994 1.00 54.19 375 THR A C 1
ATOM 3038 O O . THR A 1 375 ? 12.937 42.864 -81.553 1.00 54.19 375 THR A O 1
ATOM 3041 N N . GLY A 1 376 ? 14.610 43.986 -80.483 1.00 54.19 376 GLY A N 1
ATOM 3042 C CA . GLY A 1 376 ? 14.157 45.370 -80.517 1.00 54.19 376 GLY A CA 1
ATOM 3043 C C . GLY A 1 376 ? 15.122 46.171 -79.669 1.00 54.19 376 GLY A C 1
ATOM 3044 O O . GLY A 1 376 ? 14.841 46.247 -78.457 1.00 54.19 376 GLY A O 1
#

Sequence (376 aa):
MGASCTISINPKFAPPMVDKEILAGWQRLYKELELDGDDQAKLERSFQDIRRKGTHDSPEGFVSVDSLFEYCGDSQQSVITEKLLNCLVDWKEGYGELLCTPDIEFTGSSRLLDYSRWLVFIWNLCTLDKPSISVMLFNLYDPMGTGEVEKTVVTQQLLDDIFGEQLGLVKRKAKLRRVIEQHPVMKLTRLERVTLKHEFIEVVNTTPGIIFPVEELQFLFRQRIIGVKFWTRLERARAKWTREADYVQFRSRLMRLGLDILPDVDDSERMTATAGDAMRPEDKAFHEHRKTLHGADSLKRMAKERRDEDKKLGRRRRGSEVQAEGVERLMAHKREEVKRRRSTTGVPSDAALASTHAQMAARARRPRSGARRRTG

Secondary structure (DSSP, 8-state):
----------GGGS-TT--HHHHHHHHHHHHHTT--HHHHHHHHHHHHHHHHH--S-PPTTEEEHHHHHHHHT-----HHHHHHHHHHH---TT-TTTS--------S---EEEHHHHHHHHHHHHH--HHHHHHHHHHHH-TT--SEEEHHIIIIIHHHHHHTT-TTTHHHHHHHHHHHHHSHHHHH--SSEEEIIIIIHHHHHH-HHHHHHHHHHHHHHHHHTT-HHHHHHHHHHHHHHTSTTSHHHHHHHHHHHT---S----TTTSS---S-S---HHHHHHHHHHHHHTTHHHHHHHHHHHHHHHHHHHHHHHHHHHHHHHHHHHHHHHHHHHHHHHHHTTPPPHHHHHHHHHHHHHHT------------